Protein 7ZC2 (pdb70)

B-factor: mean 12.67, std 10.78, range [3.87, 82.95]

Structure (mmCIF, N/CA/C/O backbone):
data_7ZC2
#
_entry.id   7ZC2
#
_cell.length_a   1.00
_cell.length_b   1.00
_cell.length_c   1.00
_cell.angle_alpha   90.00
_cell.angle_beta   90.00
_cell.angle_gamma   90.00
#
_symmetry.space_group_name_H-M   'P 1'
#
loop_
_atom_site.group_PDB
_atom_site.id
_atom_site.type_symbol
_atom_site.label_atom_id
_atom_site.label_alt_id
_atom_site.label_comp_id
_atom_site.label_asym_id
_atom_site.label_entity_id
_atom_site.label_seq_id
_atom_site.pdbx_PDB_ins_code
_atom_site.Cartn_x
_atom_site.Cartn_y
_atom_site.Cartn_z
_atom_site.occupancy
_atom_site.B_iso_or_equiv
_atom_site.auth_seq_id
_atom_site.auth_comp_id
_atom_site.auth_asym_id
_atom_site.auth_atom_id
_atom_site.pdbx_PDB_model_num
ATOM 1 N N . MET A 1 1 ? 126.30200 163.82600 200.23200 1.000 82.94865 1 MET A N 1
ATOM 2 C CA . MET A 1 1 ? 127.23000 162.69300 200.50600 1.000 82.94865 1 MET A CA 1
ATOM 3 C C . MET A 1 1 ? 128.67800 163.14200 200.33400 1.000 82.94865 1 MET A C 1
ATOM 4 O O . MET A 1 1 ? 128.96200 164.06600 199.57100 1.000 82.94865 1 MET A O 1
ATOM 20 N N . LYS A 1 2 ? 129.58900 162.48600 201.04600 1.000 77.64940 2 LYS A N 1
ATOM 21 C CA . LYS A 1 2 ? 131.00500 162.78700 200.90200 1.000 77.64940 2 LYS A CA 1
ATOM 22 C C . LYS A 1 2 ? 131.52100 162.35700 199.53300 1.000 77.64940 2 LYS A C 1
ATOM 23 O O . LYS A 1 2 ? 131.02300 161.40800 198.92100 1.000 77.64940 2 LYS A O 1
ATOM 42 N N . THR A 1 3 ? 132.53400 163.07500 199.05700 1.000 65.77548 3 THR A N 1
ATOM 43 C CA . THR A 1 3 ? 133.13700 162.77300 197.77000 1.000 65.77548 3 THR A CA 1
ATOM 44 C C . THR A 1 3 ? 133.82700 161.40800 197.80600 1.000 65.77548 3 THR A C 1
ATOM 45 O O . THR A 1 3 ? 134.31700 160.97800 198.85300 1.000 65.77548 3 THR A O 1
ATOM 56 N N . PRO A 1 4 ? 133.87700 160.70600 196.67400 1.000 51.86742 4 PRO A N 1
ATOM 57 C CA . PRO A 1 4 ? 134.62600 159.44600 196.62900 1.000 51.86742 4 PRO A CA 1
ATOM 58 C C . PRO A 1 4 ? 136.10400 159.68000 196.89800 1.000 51.86742 4 PRO A C 1
ATOM 59 O O . PRO A 1 4 ? 136.65000 160.75000 196.61800 1.000 51.86742 4 PRO A O 1
ATOM 70 N N . SER A 1 5 ? 136.75500 158.65700 197.44400 1.000 38.13893 5 SER A N 1
ATOM 71 C CA . SER A 1 5 ? 138.17800 158.75100 197.72500 1.000 38.13893 5 SER A CA 1
ATOM 72 C C . SER A 1 5 ? 138.98600 158.76400 196.42800 1.000 38.13893 5 SER A C 1
ATOM 73 O O . SER A 1 5 ? 138.48900 158.45700 195.34000 1.000 38.13893 5 SER A O 1
ATOM 81 N N . GLN A 1 6 ? 140.25600 159.12400 196.56500 1.000 24.92577 6 GLN A N 1
ATOM 82 C CA . GLN A 1 6 ? 141.19200 159.01600 195.45700 1.000 24.92577 6 GLN A CA 1
ATOM 83 C C . GLN A 1 6 ? 141.29600 157.56500 194.98900 1.000 24.92577 6 GLN A C 1
ATOM 84 O O . GLN A 1 6 ? 141.20300 156.64100 195.80600 1.000 24.92577 6 GLN A O 1
ATOM 98 N N . PRO A 1 7 ? 141.47600 157.32500 193.68900 1.000 22.11875 7 PRO A N 1
ATOM 99 C CA . PRO A 1 7 ? 141.62800 155.94300 193.20600 1.000 22.11875 7 PRO A CA 1
ATOM 100 C C . PRO A 1 7 ? 142.92100 155.34100 193.73400 1.000 22.11875 7 PRO A C 1
ATOM 101 O O . PRO A 1 7 ? 144.01200 155.84800 193.47000 1.000 22.11875 7 PRO A O 1
ATOM 112 N N . ARG A 1 8 ? 142.78600 154.23700 194.47200 1.000 19.40584 8 ARG A N 1
ATOM 113 C CA . ARG A 1 8 ? 143.87300 153.72800 195.30400 1.000 19.40584 8 ARG A CA 1
ATOM 114 C C . ARG A 1 8 ? 145.19900 153.63500 194.55600 1.000 19.40584 8 ARG A C 1
ATOM 115 O O . ARG A 1 8 ? 146.26200 153.87100 195.14400 1.000 19.40584 8 ARG A O 1
ATOM 136 N N . ALA A 1 9 ? 145.15800 153.32200 193.25900 1.000 15.43566 9 ALA A N 1
ATOM 137 C CA . ALA A 1 9 ? 146.37500 153.27700 192.45500 1.000 15.43566 9 ALA A CA 1
ATOM 138 C C . ALA A 1 9 ? 147.21700 154.54200 192.57700 1.000 15.43566 9 ALA A C 1
ATOM 139 O O . ALA A 1 9 ? 148.44700 154.47700 192.45600 1.000 15.43566 9 ALA A O 1
ATOM 146 N N . ILE A 1 10 ? 146.58600 155.69400 192.82600 1.000 15.74648 10 ILE A N 1
ATOM 147 C CA . ILE A 1 10 ? 147.34300 156.93300 192.99900 1.000 15.74648 10 ILE A CA 1
ATOM 148 C C . ILE A 1 10 ? 148.50800 156.72300 193.96100 1.000 15.74648 10 ILE A C 1
ATOM 149 O O . ILE A 1 10 ? 149.64100 157.14100 193.68500 1.000 15.74648 10 ILE A O 1
ATOM 165 N N . TYR A 1 11 ? 148.27900 156.00100 195.06400 1.000 14.04814 11 TYR A N 1
ATOM 166 C CA . TYR A 1 11 ? 149.31400 155.92900 196.09000 1.000 14.04814 11 TYR A CA 1
ATOM 167 C C . TYR A 1 11 ? 150.51700 155.12500 195.63100 1.000 14.04814 11 TYR A C 1
ATOM 168 O O . TYR A 1 11 ? 151.62100 155.34500 196.14000 1.000 14.04814 11 TYR A O 1
ATOM 186 N N . TYR A 1 12 ? 150.34200 154.20700 194.68300 1.000 11.98981 12 TYR A N 1
ATOM 187 C CA . TYR A 1 12 ? 151.51300 153.55000 194.11900 1.000 11.98981 12 TYR A CA 1
ATOM 188 C C . TYR A 1 12 ? 152.25200 154.46300 193.15000 1.000 11.98981 12 TYR A C 1
ATOM 189 O O . TYR A 1 12 ? 153.48600 154.54100 193.19300 1.000 11.98981 12 TYR A O 1
ATOM 207 N N . ILE A 1 13 ? 151.52300 155.25800 192.36200 1.000 11.44401 13 ILE A N 1
ATOM 208 C CA . ILE A 1 13 ? 152.19400 156.20300 191.47300 1.000 11.44401 13 ILE A CA 1
ATOM 209 C C . ILE A 1 13 ? 153.00900 157.18600 192.29600 1.000 11.44401 13 ILE A C 1
ATOM 210 O O . ILE A 1 13 ? 154.21700 157.35700 192.08300 1.000 11.44401 13 ILE A O 1
ATOM 226 N N . VAL A 1 14 ? 152.39400 157.72200 193.34800 1.000 10.39857 14 VAL A N 1
ATOM 227 C CA . VAL A 1 14 ? 153.10700 158.62500 194.23900 1.000 10.39857 14 VAL A CA 1
ATOM 228 C C . VAL A 1 14 ? 154.37900 157.95600 194.73000 1.000 10.39857 14 VAL A C 1
ATOM 229 O O . VAL A 1 14 ? 155.47000 158.54000 194.68000 1.000 10.39857 14 VAL A O 1
ATOM 242 N N . ALA A 1 15 ? 154.27700 156.68700 195.12900 1.000 8.80846 15 ALA A N 1
ATOM 243 C CA . ALA A 1 15 ? 155.45000 156.02600 195.68100 1.000 8.80846 15 ALA A CA 1
ATOM 244 C C . ALA A 1 15 ? 156.58700 156.02200 194.67100 1.000 8.80846 15 ALA A C 1
ATOM 245 O O . ALA A 1 15 ? 157.69100 156.50000 194.96400 1.000 8.80846 15 ALA A O 1
ATOM 252 N N . ILE A 1 16 ? 156.30400 155.61700 193.43000 1.000 8.16254 16 ILE A N 1
ATOM 253 C CA . ILE A 1 16 ? 157.40800 155.56200 192.48200 1.000 8.16254 16 ILE A CA 1
ATOM 254 C C . ILE A 1 16 ? 157.88200 156.97000 192.17900 1.000 8.16254 16 ILE A C 1
ATOM 255 O O . ILE A 1 16 ? 159.09300 157.21600 192.07900 1.000 8.16254 16 ILE A O 1
ATOM 271 N N . GLN A 1 17 ? 156.96300 157.93800 192.18800 1.000 8.78431 17 GLN A N 1
ATOM 272 C CA . GLN A 1 17 ? 157.36500 159.31400 191.94800 1.000 8.78431 17 GLN A CA 1
ATOM 273 C C . GLN A 1 17 ? 158.37500 159.75900 192.98900 1.000 8.78431 17 GLN A C 1
ATOM 274 O O . GLN A 1 17 ? 159.35500 160.43800 192.66000 1.000 8.78431 17 GLN A O 1
ATOM 288 N N . ILE A 1 18 ? 158.16200 159.39200 194.25300 1.000 7.79254 18 ILE A N 1
ATOM 289 C CA . ILE A 1 18 ? 159.15300 159.74800 195.26000 1.000 7.79254 18 ILE A CA 1
ATOM 290 C C . ILE A 1 18 ? 160.49700 159.12700 194.90300 1.000 7.79254 18 ILE A C 1
ATOM 291 O O . ILE A 1 18 ? 161.49600 159.83200 194.70100 1.000 7.79254 18 ILE A O 1
ATOM 307 N N . TRP A 1 19 ? 160.50800 157.81200 194.67500 1.000 6.61716 19 TRP A N 1
ATOM 308 C CA . TRP A 1 19 ? 161.79100 157.12700 194.59400 1.000 6.61716 19 TRP A CA 1
ATOM 309 C C . TRP A 1 19 ? 162.54600 157.48400 193.32800 1.000 6.61716 19 TRP A C 1
ATOM 310 O O . TRP A 1 19 ? 163.76700 157.67300 193.37500 1.000 6.61716 19 TRP A O 1
ATOM 331 N N . GLU A 1 20 ? 161.83900 157.73000 192.22800 1.000 7.17224 20 GLU A N 1
ATOM 332 C CA . GLU A 1 20 ? 162.53300 158.20100 191.04200 1.000 7.17224 20 GLU A CA 1
ATOM 333 C C . GLU A 1 20 ? 163.15300 159.56100 191.30900 1.000 7.17224 20 GLU A C 1
ATOM 334 O O . GLU A 1 20 ? 164.36000 159.75600 191.11000 1.000 7.17224 20 GLU A O 1
ATOM 346 N N . TYR A 1 21 ? 162.37400 160.47600 191.88800 1.000 7.51976 21 TYR A N 1
ATOM 347 C CA . TYR A 1 21 ? 162.94600 161.76800 192.22300 1.000 7.51976 21 TYR A CA 1
ATOM 348 C C . TYR A 1 21 ? 164.06800 161.60600 193.23000 1.000 7.51976 21 TYR A C 1
ATOM 349 O O . TYR A 1 21 ? 165.01700 162.39700 193.23600 1.000 7.51976 21 TYR A O 1
ATOM 367 N N . PHE A 1 22 ? 163.98500 160.58500 194.08200 1.000 5.91067 22 PHE A N 1
ATOM 368 C CA . PHE A 1 22 ? 165.09300 160.31800 194.98400 1.000 5.91067 22 PHE A CA 1
ATOM 369 C C . PHE A 1 22 ? 166.35900 159.98500 194.20200 1.000 5.91067 22 PHE A C 1
ATOM 370 O O . PHE A 1 22 ? 167.41000 160.60100 194.40600 1.000 5.91067 22 PHE A O 1
ATOM 387 N N . SER A 1 23 ? 166.27500 159.00800 193.29600 1.000 6.10878 23 SER A N 1
ATOM 388 C CA . SER A 1 23 ? 167.45000 158.62100 192.51800 1.000 6.10878 23 SER A CA 1
ATOM 389 C C . SER A 1 23 ? 167.98600 159.76700 191.66600 1.000 6.10878 23 SER A C 1
ATOM 390 O O . SER A 1 23 ? 169.14800 160.17100 191.81100 1.000 6.10878 23 SER A O 1
ATOM 398 N N . PHE A 1 24 ? 167.10700 160.41100 190.89400 1.000 6.39176 24 PHE A N 1
ATOM 399 C CA . PHE A 1 24 ? 167.56300 161.41200 189.93400 1.000 6.39176 24 PHE A CA 1
ATOM 400 C C . PHE A 1 24 ? 168.27100 162.55400 190.63700 1.000 6.39176 24 PHE A C 1
ATOM 401 O O . PHE A 1 24 ? 169.32300 163.01900 190.18400 1.000 6.39176 24 PHE A O 1
ATOM 418 N N . TYR A 1 25 ? 167.71900 163.01300 191.74600 1.000 7.05962 25 TYR A N 1
ATOM 419 C CA . TYR A 1 25 ? 168.24600 164.18300 192.41600 1.000 7.05962 25 TYR A CA 1
ATOM 420 C C . TYR A 1 25 ? 169.38900 163.80800 193.34300 1.000 7.05962 25 TYR A C 1
ATOM 421 O O . TYR A 1 25 ? 170.15100 164.68900 193.75400 1.000 7.05962 25 TYR A O 1
ATOM 439 N N . GLY A 1 26 ? 169.52400 162.52200 193.67800 1.000 5.89508 26 GLY A N 1
ATOM 440 C CA . GLY A 1 26 ? 170.70600 162.09300 194.40800 1.000 5.89508 26 GLY A CA 1
ATOM 441 C C . GLY A 1 26 ? 171.93800 162.09000 193.52300 1.000 5.89508 26 GLY A C 1
ATOM 442 O O . GLY A 1 26 ? 172.94400 162.73600 193.83300 1.000 5.89508 26 GLY A O 1
ATOM 446 N N . MET A 1 27 ? 171.85900 161.39600 192.38500 1.000 5.78769 27 MET A N 1
ATOM 447 C CA . MET A 1 27 ? 172.98200 161.36800 191.45300 1.000 5.78769 27 MET A CA 1
ATOM 448 C C . MET A 1 27 ? 173.37800 162.77900 191.04100 1.000 5.78769 27 MET A C 1
ATOM 449 O O . MET A 1 27 ? 174.56900 163.11700 191.01600 1.000 5.78769 27 MET A O 1
ATOM 463 N N . ARG A 1 28 ? 172.38900 163.65500 190.85900 1.000 6.17642 28 ARG A N 1
ATOM 464 C CA . ARG A 1 28 ? 172.67800 165.01000 190.41400 1.000 6.17642 28 ARG A CA 1
ATOM 465 C C . ARG A 1 28 ? 173.46700 165.76400 191.46800 1.000 6.17642 28 ARG A C 1
ATOM 466 O O . ARG A 1 28 ? 174.27900 166.63200 191.13300 1.000 6.17642 28 ARG A O 1
ATOM 487 N N . ALA A 1 29 ? 173.24300 165.44800 192.74100 1.000 5.86614 29 ALA A N 1
ATOM 488 C CA . ALA A 1 29 ? 173.99700 166.10600 193.79600 1.000 5.86614 29 ALA A CA 1
ATOM 489 C C . ALA A 1 29 ? 175.44600 165.63700 193.80000 1.000 5.86614 29 ALA A C 1
ATOM 490 O O . ALA A 1 29 ? 176.35900 166.43000 194.05900 1.000 5.86614 29 ALA A O 1
ATOM 497 N N . LEU A 1 30 ? 175.67900 164.35200 193.51700 1.000 5.08250 30 LEU A N 1
ATOM 498 C CA . LEU A 1 30 ? 177.03800 163.82200 193.56000 1.000 5.08250 30 LEU A CA 1
ATOM 499 C C . LEU A 1 30 ? 177.83200 164.10200 192.28900 1.000 5.08250 30 LEU A C 1
ATOM 500 O O . LEU A 1 30 ? 179.06000 164.23900 192.35400 1.000 5.08250 30 LEU A O 1
ATOM 516 N N . LEU A 1 31 ? 177.16000 164.23000 191.14400 1.000 4.74326 31 LEU A N 1
ATOM 517 C CA . LEU A 1 31 ? 177.82700 164.02300 189.86200 1.000 4.74326 31 LEU A CA 1
ATOM 518 C C . LEU A 1 31 ? 179.05900 164.91000 189.71900 1.000 4.74326 31 LEU A C 1
ATOM 519 O O . LEU A 1 31 ? 180.18100 164.41500 189.55900 1.000 4.74326 31 LEU A O 1
ATOM 535 N N . ILE A 1 32 ? 178.87600 166.23000 189.79600 1.000 4.84670 32 ILE A N 1
ATOM 536 C CA . ILE A 1 32 ? 179.99200 167.12500 189.50700 1.000 4.84670 32 ILE A CA 1
ATOM 537 C C . ILE A 1 32 ? 181.09700 166.98300 190.54500 1.000 4.84670 32 ILE A C 1
ATOM 538 O O . ILE A 1 32 ? 182.26900 167.24500 190.24900 1.000 4.84670 32 ILE A O 1
ATOM 554 N N . LEU A 1 33 ? 180.76000 166.57300 191.77000 1.000 5.20000 33 LEU A N 1
ATOM 555 C CA . LEU A 1 33 ? 181.80000 166.31300 192.76100 1.000 5.20000 33 LEU A CA 1
ATOM 556 C C . LEU A 1 33 ? 182.55400 165.02800 192.44600 1.000 5.20000 33 LEU A C 1
ATOM 557 O O . LEU A 1 33 ? 183.76400 164.93500 192.67700 1.000 5.20000 33 LEU A O 1
ATOM 573 N N . TYR A 1 34 ? 181.84900 164.02300 191.92800 1.000 3.87261 34 TYR A N 1
ATOM 574 C CA . TYR A 1 34 ? 182.49900 162.78600 191.50900 1.000 3.87261 34 TYR A CA 1
ATOM 575 C C . TYR A 1 34 ? 183.40500 163.00100 190.30200 1.000 3.87261 34 TYR A C 1
ATOM 576 O O . TYR A 1 34 ? 184.52000 162.46800 190.25600 1.000 3.87261 34 TYR A O 1
ATOM 594 N N . LEU A 1 35 ? 182.94600 163.77600 189.31800 1.000 4.71098 35 LEU A N 1
ATOM 595 C CA . LEU A 1 35 ? 183.77300 164.08300 188.15400 1.000 4.71098 35 LEU A CA 1
ATOM 596 C C . LEU A 1 35 ? 185.10300 164.72500 188.53600 1.000 4.71098 35 LEU A C 1
ATOM 597 O O . LEU A 1 35 ? 186.14800 164.37800 187.97400 1.000 4.71098 35 LEU A O 1
ATOM 613 N N . THR A 1 36 ? 185.08800 165.66400 189.48200 1.000 4.68655 36 THR A N 1
ATOM 614 C CA . THR A 1 36 ? 186.31800 166.36200 189.84500 1.000 4.68655 36 THR A CA 1
ATOM 615 C C . THR A 1 36 ? 187.21600 165.53700 190.76500 1.000 4.68655 36 THR A C 1
ATOM 616 O O . THR A 1 36 ? 188.43000 165.46900 190.55100 1.000 4.68655 36 THR A O 1
ATOM 627 N N . HIS A 1 37 ? 186.64700 164.90700 191.79400 1.000 5.00000 37 HIS A N 1
ATOM 628 C CA . HIS A 1 37 ? 187.47600 164.24000 192.79400 1.000 5.00000 37 HIS A CA 1
ATOM 629 C C . HIS A 1 37 ? 187.91100 162.84600 192.35700 1.000 5.00000 37 HIS A C 1
ATOM 630 O O . HIS A 1 37 ? 189.08500 162.48800 192.49500 1.000 5.00000 37 HIS A O 1
ATOM 644 N N . GLN A 1 38 ? 186.98900 162.04100 191.82700 1.000 4.17992 38 GLN A N 1
ATOM 645 C CA . GLN A 1 38 ? 187.35500 160.68000 191.44600 1.000 4.17992 38 GLN A CA 1
ATOM 646 C C . GLN A 1 38 ? 188.06300 160.65000 190.09600 1.000 4.17992 38 GLN A C 1
ATOM 647 O O . GLN A 1 38 ? 189.08600 159.97600 189.94200 1.000 4.17992 38 GLN A O 1
ATOM 661 N N . LEU A 1 39 ? 187.53400 161.36900 189.10700 1.000 4.89279 39 LEU A N 1
ATOM 662 C CA . LEU A 1 39 ? 187.99200 161.23400 187.73100 1.000 4.89279 39 LEU A CA 1
ATOM 663 C C . LEU A 1 39 ? 189.04300 162.26500 187.34100 1.000 4.89279 39 LEU A C 1
ATOM 664 O O . LEU A 1 39 ? 189.67800 162.11000 186.29400 1.000 4.89279 39 LEU A O 1
ATOM 680 N N . GLY A 1 40 ? 189.24400 163.30100 188.14800 1.000 5.15856 40 GLY A N 1
ATOM 681 C CA . GLY A 1 40 ? 190.22600 164.32500 187.82300 1.000 5.15856 40 GLY A CA 1
ATOM 682 C C . GLY A 1 40 ? 189.91800 165.10100 186.56100 1.000 5.15856 40 GLY A C 1
ATOM 683 O O . GLY A 1 40 ? 190.83400 165.42500 185.79600 1.000 5.15856 40 GLY A O 1
ATOM 687 N N . PHE A 1 41 ? 188.64600 165.40700 186.32300 1.000 4.59847 41 PHE A N 1
ATOM 688 C CA . PHE A 1 41 ? 188.28100 166.28200 185.21800 1.000 4.59847 41 PHE A CA 1
ATOM 689 C C . PHE A 1 41 ? 188.61900 167.73100 185.54600 1.000 4.59847 41 PHE A C 1
ATOM 690 O O . PHE A 1 41 ? 188.45100 168.18600 186.68100 1.000 4.59847 41 PHE A O 1
ATOM 707 N N . ASP A 1 42 ? 189.10100 168.45700 184.54200 1.000 7.07131 42 ASP A N 1
ATOM 708 C CA . ASP A 1 42 ? 189.17200 169.90800 184.63900 1.000 7.07131 42 ASP A CA 1
ATOM 709 C C . ASP A 1 42 ? 187.77000 170.50000 184.72900 1.000 7.07131 42 ASP A C 1
ATOM 710 O O . ASP A 1 42 ? 186.79900 169.93900 184.21500 1.000 7.07131 42 ASP A O 1
ATOM 719 N N . ASP A 1 43 ? 187.66900 171.64900 185.40200 1.000 7.76834 43 ASP A N 1
ATOM 720 C CA . ASP A 1 43 ? 186.36000 172.23900 185.66300 1.000 7.76834 43 ASP A CA 1
ATOM 721 C C . ASP A 1 43 ? 185.59200 172.51100 184.37500 1.000 7.76834 43 ASP A C 1
ATOM 722 O O . ASP A 1 43 ? 184.36800 172.34400 184.33100 1.000 7.76834 43 ASP A O 1
ATOM 731 N N . ASN A 1 44 ? 186.29000 172.90800 183.31100 1.000 7.10808 44 ASN A N 1
ATOM 732 C CA . ASN A 1 44 ? 185.63000 173.10100 182.02300 1.000 7.10808 44 ASN A CA 1
ATOM 733 C C . ASN A 1 44 ? 184.97800 171.81100 181.53300 1.000 7.10808 44 ASN A C 1
ATOM 734 O O . ASN A 1 44 ? 183.80000 171.79700 181.15600 1.000 7.10808 44 ASN A O 1
ATOM 745 N N . HIS A 1 45 ? 185.72100 170.70400 181.57900 1.000 6.00744 45 HIS A N 1
ATOM 746 C CA . HIS A 1 45 ? 185.20600 169.43100 181.08400 1.000 6.00744 45 HIS A CA 1
ATOM 747 C C . HIS A 1 45 ? 184.07800 168.90300 181.96100 1.000 6.00744 45 HIS A C 1
ATOM 748 O O . HIS A 1 45 ? 183.05400 168.42500 181.45100 1.000 6.00744 45 HIS A O 1
ATOM 762 N N . ALA A 1 46 ? 184.24500 168.98200 183.28200 1.000 5.28673 46 ALA A N 1
ATOM 763 C CA . ALA A 1 46 ? 183.19900 168.52700 184.18900 1.000 5.28673 46 ALA A CA 1
ATOM 764 C C . ALA A 1 46 ? 181.92200 169.33900 184.01800 1.000 5.28673 46 ALA A C 1
ATOM 765 O O . ALA A 1 46 ? 180.82200 168.77600 183.97000 1.000 5.28673 46 ALA A O 1
ATOM 772 N N . ILE A 1 47 ? 182.04800 170.66300 183.90300 1.000 5.98345 47 ILE A N 1
ATOM 773 C CA . ILE A 1 47 ? 180.87200 171.50700 183.72300 1.000 5.98345 47 ILE A CA 1
ATOM 774 C C . ILE A 1 47 ? 180.19800 171.21400 182.38900 1.000 5.98345 47 ILE A C 1
ATOM 775 O O . ILE A 1 47 ? 178.96400 171.15200 182.30400 1.000 5.98345 47 ILE A O 1
ATOM 791 N N . SER A 1 48 ? 180.98800 170.98400 181.33800 1.000 5.70260 48 SER A N 1
ATOM 792 C CA . SER A 1 48 ? 180.40300 170.66400 180.04000 1.000 5.70260 48 SER A CA 1
ATOM 793 C C . SER A 1 48 ? 179.61000 169.36500 180.10000 1.000 5.70260 48 SER A C 1
ATOM 794 O O . SER A 1 48 ? 178.46100 169.30300 179.64600 1.000 5.70260 48 SER A O 1
ATOM 802 N N . LEU A 1 49 ? 180.21300 168.31000 180.65200 1.000 4.65772 49 LEU A N 1
ATOM 803 C CA . LEU A 1 49 ? 179.52500 167.02400 180.72700 1.000 4.65772 49 LEU A CA 1
ATOM 804 C C . LEU A 1 49 ? 178.26700 167.12100 181.58400 1.000 4.65772 49 LEU A C 1
ATOM 805 O O . LEU A 1 49 ? 177.20200 166.60000 181.21700 1.000 4.65772 49 LEU A O 1
ATOM 821 N N . PHE A 1 50 ? 178.37800 167.77400 182.74400 1.000 5.07932 50 PHE A N 1
ATOM 822 C CA . PHE A 1 50 ? 177.22800 167.95200 183.62200 1.000 5.07932 50 PHE A CA 1
ATOM 823 C C . PHE A 1 50 ? 176.08100 168.65000 182.89900 1.000 5.07932 50 PHE A C 1
ATOM 824 O O . PHE A 1 50 ? 174.93200 168.19300 182.94900 1.000 5.07932 50 PHE A O 1
ATOM 841 N N . SER A 1 51 ? 176.37200 169.76200 182.21500 1.000 5.41423 51 SER A N 1
ATOM 842 C CA . SER A 1 51 ? 175.30900 170.50100 181.54000 1.000 5.41423 51 SER A CA 1
ATOM 843 C C . SER A 1 51 ? 174.73800 169.73100 180.35400 1.000 5.41423 51 SER A C 1
ATOM 844 O O . SER A 1 51 ? 173.53400 169.81900 180.08400 1.000 5.41423 51 SER A O 1
ATOM 852 N N . ALA A 1 52 ? 175.56200 168.93900 179.66800 1.000 4.80270 52 ALA A N 1
ATOM 853 C CA . ALA A 1 52 ? 175.04900 168.10600 178.58500 1.000 4.80270 52 ALA A CA 1
ATOM 854 C C . ALA A 1 52 ? 174.04400 167.08700 179.10900 1.000 4.80270 52 ALA A C 1
ATOM 855 O O . ALA A 1 52 ? 172.95400 166.91900 178.54400 1.000 4.80270 52 ALA A O 1
ATOM 862 N N . TYR A 1 53 ? 174.41600 166.36700 180.16700 1.000 5.29479 53 TYR A N 1
ATOM 863 C CA . TYR A 1 53 ? 173.48700 165.43700 180.80500 1.000 5.29479 53 TYR A CA 1
ATOM 864 C C . TYR A 1 53 ? 172.20400 166.14200 181.24900 1.000 5.29479 53 TYR A C 1
ATOM 865 O O . TYR A 1 53 ? 171.08700 165.65700 180.99700 1.000 5.29479 53 TYR A O 1
ATOM 883 N N . ALA A 1 54 ? 172.34600 167.29400 181.91300 1.000 5.54864 54 ALA A N 1
ATOM 884 C CA . ALA A 1 54 ? 171.18500 168.03400 182.39700 1.000 5.54864 54 ALA A CA 1
ATOM 885 C C . ALA A 1 54 ? 170.28800 168.53900 181.27200 1.000 5.54864 54 ALA A C 1
ATOM 886 O O . ALA A 1 54 ? 169.09800 168.77100 181.50700 1.000 5.54864 54 ALA A O 1
ATOM 893 N N . SER A 1 55 ? 170.82400 168.72200 180.06500 1.000 5.71627 55 SER A N 1
ATOM 894 C CA . SER A 1 55 ? 169.97400 169.09200 178.93600 1.000 5.71627 55 SER A CA 1
ATOM 895 C C . SER A 1 55 ? 169.29000 167.86700 178.33500 1.000 5.71627 55 SER A C 1
ATOM 896 O O . SER A 1 55 ? 168.08800 167.89600 178.02900 1.000 5.71627 55 SER A O 1
ATOM 904 N N . LEU A 1 56 ? 170.04200 166.78500 178.14600 1.000 5.58576 56 LEU A N 1
ATOM 905 C CA . LEU A 1 56 ? 169.47800 165.62400 177.47000 1.000 5.58576 56 LEU A CA 1
ATOM 906 C C . LEU A 1 56 ? 168.34900 165.00900 178.28600 1.000 5.58576 56 LEU A C 1
ATOM 907 O O . LEU A 1 56 ? 167.40000 164.44500 177.71500 1.000 5.58576 56 LEU A O 1
ATOM 923 N N . VAL A 1 57 ? 168.43700 165.08600 179.61900 1.000 5.80079 57 VAL A N 1
ATOM 924 C CA . VAL A 1 57 ? 167.32800 164.60400 180.43900 1.000 5.80079 57 VAL A CA 1
ATOM 925 C C . VAL A 1 57 ? 166.07700 165.47100 180.31600 1.000 5.80079 57 VAL A C 1
ATOM 926 O O . VAL A 1 57 ? 164.98600 165.01700 180.68100 1.000 5.80079 57 VAL A O 1
ATOM 939 N N . TYR A 1 58 ? 166.18800 166.69900 179.80700 1.000 6.58270 58 TYR A N 1
ATOM 940 C CA . TYR A 1 58 ? 165.01200 167.47600 179.42800 1.000 6.58270 58 TYR A CA 1
ATOM 941 C C . TYR A 1 58 ? 164.60300 167.28200 177.97600 1.000 6.58270 58 TYR A C 1
ATOM 942 O O . TYR A 1 58 ? 163.49300 167.67500 177.60500 1.000 6.58270 58 TYR A O 1
ATOM 960 N N . VAL A 1 59 ? 165.46100 166.69000 177.15500 1.000 6.36537 59 VAL A N 1
ATOM 961 C CA . VAL A 1 59 ? 165.10900 166.47500 175.74900 1.000 6.36537 59 VAL A CA 1
ATOM 962 C C . VAL A 1 59 ? 164.37000 165.15300 175.55300 1.000 6.36537 59 VAL A C 1
ATOM 963 O O . VAL A 1 59 ? 163.31400 165.11100 174.91800 1.000 6.36537 59 VAL A O 1
ATOM 976 N N . THR A 1 60 ? 164.90200 164.05800 176.08700 1.000 6.40105 60 THR A N 1
ATOM 977 C CA . THR A 1 60 ? 164.36300 162.72000 175.80900 1.000 6.40105 60 THR A CA 1
ATOM 978 C C . THR A 1 60 ? 162.92000 162.43900 176.25300 1.000 6.40105 60 THR A C 1
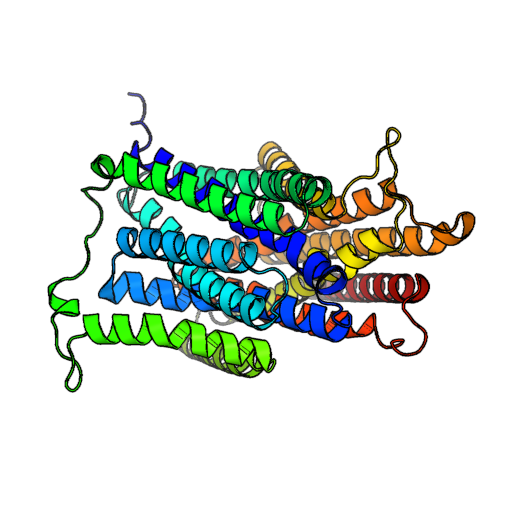ATOM 979 O O . THR A 1 60 ? 162.27600 161.53600 175.69000 1.000 6.40105 60 THR A O 1
ATOM 990 N N . PRO A 1 61 ? 162.36700 163.15600 177.23900 1.000 6.72905 61 PRO A N 1
ATOM 991 C CA . PRO A 1 61 ? 160.96000 162.90500 177.60200 1.000 6.72905 61 PRO A CA 1
ATOM 992 C C . PRO A 1 61 ? 159.95400 163.10200 176.47900 1.000 6.72905 61 PRO A C 1
ATOM 993 O O . PRO A 1 61 ? 158.92700 162.41600 176.47400 1.000 6.72905 61 PRO A O 1
ATOM 1004 N N . ILE A 1 62 ? 160.22600 163.96400 175.49900 1.000 7.25094 62 ILE A N 1
ATOM 1005 C CA . ILE A 1 62 ? 159.32300 164.08100 174.35400 1.000 7.25094 62 ILE A CA 1
ATOM 1006 C C . ILE A 1 62 ? 159.29300 162.77300 173.57600 1.000 7.25094 62 ILE A C 1
ATOM 1007 O O . ILE A 1 62 ? 158.22500 162.27600 173.18800 1.000 7.25094 62 ILE A O 1
ATOM 1023 N N . LEU A 1 63 ? 160.47000 162.19700 173.33400 1.000 7.67576 63 LEU A N 1
ATOM 1024 C CA . LEU A 1 63 ? 160.53800 160.96400 172.56400 1.000 7.67576 63 LEU A CA 1
ATOM 1025 C C . LEU A 1 63 ? 159.88100 159.82200 173.32300 1.000 7.67576 63 LEU A C 1
ATOM 1026 O O . LEU A 1 63 ? 159.16200 159.00800 172.73000 1.000 7.67576 63 LEU A O 1
ATOM 1042 N N . GLY A 1 64 ? 160.11200 159.74000 174.63500 1.000 7.41162 64 GLY A N 1
ATOM 1043 C CA . GLY A 1 64 ? 159.45700 158.69500 175.40300 1.000 7.41162 64 GLY A CA 1
ATOM 1044 C C . GLY A 1 64 ? 157.95400 158.87400 175.51100 1.000 7.41162 64 GLY A C 1
ATOM 1045 O O . GLY A 1 64 ? 157.20900 157.88800 175.53400 1.000 7.41162 64 GLY A O 1
ATOM 1049 N N . GLY A 1 65 ? 157.47900 160.12200 175.49600 1.000 7.78559 65 GLY A N 1
ATOM 1050 C CA . GLY A 1 65 ? 156.04900 160.35800 175.40700 1.000 7.78559 65 GLY A CA 1
ATOM 1051 C C . GLY A 1 65 ? 155.44900 159.89600 174.09400 1.000 7.78559 65 GLY A C 1
ATOM 1052 O O . GLY A 1 65 ? 154.39000 159.26300 174.07500 1.000 7.78559 65 GLY A O 1
ATOM 1056 N N . TRP A 1 66 ? 156.11500 160.20200 172.98000 1.000 8.88792 66 TRP A N 1
ATOM 1057 C CA . TRP A 1 66 ? 155.63300 159.71000 171.69200 1.000 8.88792 66 TRP A CA 1
ATOM 1058 C C . TRP A 1 66 ? 155.67200 158.18800 171.61700 1.000 8.88792 66 TRP A C 1
ATOM 1059 O O . TRP A 1 66 ? 154.77300 157.56900 171.03700 1.000 8.88792 66 TRP A O 1
ATOM 1080 N N . LEU A 1 67 ? 156.69000 157.56300 172.20900 1.000 8.81332 67 LEU A N 1
ATOM 1081 C CA . LEU A 1 67 ? 156.73300 156.10300 172.21000 1.000 8.81332 67 LEU A CA 1
ATOM 1082 C C . LEU A 1 67 ? 155.60400 155.50500 173.04000 1.000 8.81332 67 LEU A C 1
ATOM 1083 O O . LEU A 1 67 ? 154.98800 154.51400 172.62900 1.000 8.81332 67 LEU A O 1
ATOM 1099 N N . ALA A 1 68 ? 155.31000 156.08500 174.20500 1.000 9.16499 68 ALA A N 1
ATOM 1100 C CA . ALA A 1 68 ? 154.21900 155.55200 175.01300 1.000 9.16499 68 ALA A CA 1
ATOM 1101 C C . ALA A 1 68 ? 152.87000 155.78400 174.34300 1.000 9.16499 68 ALA A C 1
ATOM 1102 O O . ALA A 1 68 ? 151.98100 154.92900 174.41200 1.000 9.16499 68 ALA A O 1
ATOM 1109 N N . ASP A 1 69 ? 152.70000 156.93300 173.69000 1.000 11.02916 69 ASP A N 1
ATOM 1110 C CA . ASP A 1 69 ? 151.48000 157.19100 172.93400 1.000 11.02916 69 ASP A CA 1
ATOM 1111 C C . ASP A 1 69 ? 151.29400 156.17200 171.81500 1.000 11.02916 69 ASP A C 1
ATOM 1112 O O . ASP A 1 69 ? 150.25500 155.51000 171.72100 1.000 11.02916 69 ASP A O 1
ATOM 1121 N N . ARG A 1 70 ? 152.29800 156.04200 170.94600 1.000 10.58920 70 ARG A N 1
ATOM 1122 C CA . ARG A 1 70 ? 152.13300 155.26900 169.72200 1.000 10.58920 70 ARG A CA 1
ATOM 1123 C C . ARG A 1 70 ? 152.23600 153.76100 169.92500 1.000 10.58920 70 ARG A C 1
ATOM 1124 O O . ARG A 1 70 ? 151.58800 153.00900 169.18900 1.000 10.58920 70 ARG A O 1
ATOM 1145 N N . LEU A 1 71 ? 153.01500 153.29100 170.90100 1.000 11.30826 71 LEU A N 1
ATOM 1146 C CA . LEU A 1 71 ? 153.24600 151.85100 171.00300 1.000 11.30826 71 LEU A CA 1
ATOM 1147 C C . LEU A 1 71 ? 153.00400 151.30300 172.40400 1.000 11.30826 71 LEU A C 1
ATOM 1148 O O . LEU A 1 71 ? 152.15200 150.43300 172.60500 1.000 11.30826 71 LEU A O 1
ATOM 1164 N N . LEU A 1 72 ? 153.76000 151.82000 173.37700 1.000 10.21714 72 LEU A N 1
ATOM 1165 C CA . LEU A 1 72 ? 154.00400 151.09100 174.62000 1.000 10.21714 72 LEU A CA 1
ATOM 1166 C C . LEU A 1 72 ? 152.85600 151.20000 175.61600 1.000 10.21714 72 LEU A C 1
ATOM 1167 O O . LEU A 1 72 ? 152.68400 150.30100 176.44400 1.000 10.21714 72 LEU A O 1
ATOM 1183 N N . GLY A 1 73 ? 152.06900 152.26900 175.56000 1.000 10.79907 73 GLY A N 1
ATOM 1184 C CA . GLY A 1 73 ? 151.24300 152.63700 176.69300 1.000 10.79907 73 GLY A CA 1
ATOM 1185 C C . GLY A 1 73 ? 152.05800 153.22500 177.82800 1.000 10.79907 73 GLY A C 1
ATOM 1186 O O . GLY A 1 73 ? 153.28000 153.06000 177.87500 1.000 10.79907 73 GLY A O 1
ATOM 1190 N N . ASN A 1 74 ? 151.38900 153.92100 178.74900 1.000 10.47512 74 ASN A N 1
ATOM 1191 C CA . ASN A 1 74 ? 152.10600 154.65900 179.78400 1.000 10.47512 74 ASN A CA 1
ATOM 1192 C C . ASN A 1 74 ? 152.69200 153.73400 180.84800 1.000 10.47512 74 ASN A C 1
ATOM 1193 O O . ASN A 1 74 ? 153.81800 153.95100 181.30900 1.000 10.47512 74 ASN A O 1
ATOM 1204 N N . ARG A 1 75 ? 151.94900 152.70200 181.25300 1.000 10.56469 75 ARG A N 1
ATOM 1205 C CA . ARG A 1 75 ? 152.42200 151.81900 182.31800 1.000 10.56469 75 ARG A CA 1
ATOM 1206 C C . ARG A 1 75 ? 153.68800 151.07700 181.90600 1.000 10.56469 75 ARG A C 1
ATOM 1207 O O . ARG A 1 75 ? 154.66700 151.01200 182.66500 1.000 10.56469 75 ARG A O 1
ATOM 1228 N N . THR A 1 76 ? 153.68700 150.51800 180.69600 1.000 9.52355 76 THR A N 1
ATOM 1229 C CA . THR A 1 76 ? 154.85800 149.80300 180.20800 1.000 9.52355 76 THR A CA 1
ATOM 1230 C C . THR A 1 76 ? 156.06400 150.72600 180.13400 1.000 9.52355 76 THR A C 1
ATOM 1231 O O . THR A 1 76 ? 157.17600 150.33800 180.50700 1.000 9.52355 76 THR A O 1
ATOM 1242 N N . ALA A 1 77 ? 155.86900 151.94100 179.62000 1.000 8.25379 77 ALA A N 1
ATOM 1243 C CA . ALA A 1 77 ? 156.98300 152.87300 179.49300 1.000 8.25379 77 ALA A CA 1
ATOM 1244 C C . ALA A 1 77 ? 157.51500 153.30100 180.85500 1.000 8.25379 77 ALA A C 1
ATOM 1245 O O . ALA A 1 77 ? 158.72800 153.44500 181.03000 1.000 8.25379 77 ALA A O 1
ATOM 1252 N N . VAL A 1 78 ? 156.63200 153.48900 181.83800 1.000 8.09132 78 VAL A N 1
ATOM 1253 C CA . VAL A 1 78 ? 157.08200 153.79100 183.19600 1.000 8.09132 78 VAL A CA 1
ATOM 1254 C C . VAL A 1 78 ? 157.93900 152.65500 183.74400 1.000 8.09132 78 VAL A C 1
ATOM 1255 O O . VAL A 1 78 ? 159.01700 152.87900 184.31400 1.000 8.09132 78 VAL A O 1
ATOM 1268 N N . ILE A 1 79 ? 157.48200 151.41500 183.56200 1.000 6.93482 79 ILE A N 1
ATOM 1269 C CA . ILE A 1 79 ? 158.25200 150.27000 184.04500 1.000 6.93482 79 ILE A CA 1
ATOM 1270 C C . ILE A 1 79 ? 159.61500 150.21300 183.36100 1.000 6.93482 79 ILE A C 1
ATOM 1271 O O . ILE A 1 79 ? 160.65300 150.07400 184.02000 1.000 6.93482 79 ILE A O 1
ATOM 1287 N N . ALA A 1 80 ? 159.62800 150.29800 182.03000 1.000 6.61116 80 ALA A N 1
ATOM 1288 C CA . ALA A 1 80 ? 160.88700 150.23100 181.29200 1.000 6.61116 80 ALA A CA 1
ATOM 1289 C C . ALA A 1 80 ? 161.83800 151.35000 181.69800 1.000 6.61116 80 ALA A C 1
ATOM 1290 O O . ALA A 1 80 ? 163.04800 151.12800 181.83400 1.000 6.61116 80 ALA A O 1
ATOM 1297 N N . GLY A 1 81 ? 161.31600 152.56200 181.88600 1.000 6.25332 81 GLY A N 1
ATOM 1298 C CA . GLY A 1 81 ? 162.15800 153.65800 182.32900 1.000 6.25332 81 GLY A CA 1
ATOM 1299 C C . GLY A 1 81 ? 162.76900 153.40700 183.69200 1.000 6.25332 81 GLY A C 1
ATOM 1300 O O . GLY A 1 81 ? 163.95300 153.67500 183.91100 1.000 6.25332 81 GLY A O 1
ATOM 1304 N N . ALA A 1 82 ? 161.97700 152.87600 184.62400 1.000 6.43542 82 ALA A N 1
ATOM 1305 C CA . ALA A 1 82 ? 162.52400 152.57500 185.94200 1.000 6.43542 82 ALA A CA 1
ATOM 1306 C C . ALA A 1 82 ? 163.59500 151.49300 185.86200 1.000 6.43542 82 ALA A C 1
ATOM 1307 O O . ALA A 1 82 ? 164.64200 151.59500 186.51400 1.000 6.43542 82 ALA A O 1
ATOM 1314 N N . LEU A 1 83 ? 163.37100 150.46900 185.03500 1.000 6.37560 83 LEU A N 1
ATOM 1315 C CA . LEU A 1 83 ? 164.39200 149.44100 184.84700 1.000 6.37560 83 LEU A CA 1
ATOM 1316 C C . LEU A 1 83 ? 165.68300 150.03000 184.29000 1.000 6.37560 83 LEU A C 1
ATOM 1317 O O . LEU A 1 83 ? 166.77900 149.70400 184.75900 1.000 6.37560 83 LEU A O 1
ATOM 1333 N N . LEU A 1 84 ? 165.57300 150.88700 183.27300 1.000 5.99537 84 LEU A N 1
ATOM 1334 C CA . LEU A 1 84 ? 166.76900 151.47500 182.67400 1.000 5.99537 84 LEU A CA 1
ATOM 1335 C C . LEU A 1 84 ? 167.52500 152.37000 183.65200 1.000 5.99537 84 LEU A C 1
ATOM 1336 O O . LEU A 1 84 ? 168.75700 152.31300 183.72300 1.000 5.99537 84 LEU A O 1
ATOM 1352 N N . MET A 1 85 ? 166.81600 153.21900 184.40000 1.000 6.11188 85 MET A N 1
ATOM 1353 C CA . MET A 1 85 ? 167.49600 154.04700 185.39500 1.000 6.11188 85 MET A CA 1
ATOM 1354 C C . MET A 1 85 ? 168.16700 153.19900 186.47300 1.000 6.11188 85 MET A C 1
ATOM 1355 O O . MET A 1 85 ? 169.29200 153.50000 186.89800 1.000 6.11188 85 MET A O 1
ATOM 1369 N N . THR A 1 86 ? 167.50900 152.12300 186.91200 1.000 6.21515 86 THR A N 1
ATOM 1370 C CA . THR A 1 86 ? 168.14900 151.21800 187.86200 1.000 6.21515 86 THR A CA 1
ATOM 1371 C C . THR A 1 86 ? 169.42200 150.63200 187.26800 1.000 6.21515 86 THR A C 1
ATOM 1372 O O . THR A 1 86 ? 170.47600 150.61100 187.91700 1.000 6.21515 86 THR A O 1
ATOM 1383 N N . LEU A 1 87 ? 169.33400 150.12800 186.03600 1.000 5.70175 87 LEU A N 1
ATOM 1384 C CA . LEU A 1 87 ? 170.50000 149.54500 185.38500 1.000 5.70175 87 LEU A CA 1
ATOM 1385 C C . LEU A 1 87 ? 171.64400 150.54700 185.31500 1.000 5.70175 87 LEU A C 1
ATOM 1386 O O . LEU A 1 87 ? 172.80000 150.19800 185.57100 1.000 5.70175 87 LEU A O 1
ATOM 1402 N N . GLY A 1 88 ? 171.34300 151.79000 184.94000 1.000 5.51325 88 GLY A N 1
ATOM 1403 C CA . GLY A 1 88 ? 172.39500 152.78500 184.80500 1.000 5.51325 88 GLY A CA 1
ATOM 1404 C C . GLY A 1 88 ? 173.03900 153.16800 186.12500 1.000 5.51325 88 GLY A C 1
ATOM 1405 O O . GLY A 1 88 ? 174.26100 153.33700 186.20000 1.000 5.51325 88 GLY A O 1
ATOM 1409 N N . HIS A 1 89 ? 172.24400 153.26500 187.19400 1.000 5.70564 89 HIS A N 1
ATOM 1410 C CA . HIS A 1 89 ? 172.84400 153.51500 188.50400 1.000 5.70564 89 HIS A CA 1
ATOM 1411 C C . HIS A 1 89 ? 173.69000 152.33500 188.96700 1.000 5.70564 89 HIS A C 1
ATOM 1412 O O . HIS A 1 89 ? 174.74400 152.52700 189.58500 1.000 5.70564 89 HIS A O 1
ATOM 1426 N N . VAL A 1 90 ? 173.27400 151.10900 188.64700 1.000 6.10059 90 VAL A N 1
ATOM 1427 C CA . VAL A 1 90 ? 174.09200 149.95000 188.99500 1.000 6.10059 90 VAL A CA 1
ATOM 1428 C C . VAL A 1 90 ? 175.40000 149.95200 188.21300 1.000 6.10059 90 VAL A C 1
ATOM 1429 O O . VAL A 1 90 ? 176.46800 149.67200 188.76800 1.000 6.10059 90 VAL A O 1
ATOM 1442 N N . VAL A 1 91 ? 175.34000 150.24900 186.91600 1.000 5.76541 91 VAL A N 1
ATOM 1443 C CA . VAL A 1 91 ? 176.55900 150.36700 186.11800 1.000 5.76541 91 VAL A CA 1
ATOM 1444 C C . VAL A 1 91 ? 177.49900 151.40300 186.72300 1.000 5.76541 91 VAL A C 1
ATOM 1445 O O . VAL A 1 91 ? 178.70000 151.15900 186.88500 1.000 5.76541 91 VAL A O 1
ATOM 1458 N N . LEU A 1 92 ? 176.96600 152.57500 187.07200 1.000 5.69863 92 LEU A N 1
ATOM 1459 C CA . LEU A 1 92 ? 177.81100 153.62600 187.63200 1.000 5.69863 92 LEU A CA 1
ATOM 1460 C C . LEU A 1 92 ? 178.40900 153.22100 188.97600 1.000 5.69863 92 LEU A C 1
ATOM 1461 O O . LEU A 1 92 ? 179.55800 153.56300 189.28000 1.000 5.69863 92 LEU A O 1
ATOM 1477 N N . GLY A 1 93 ? 177.65100 152.48900 189.79500 1.000 6.66602 93 GLY A N 1
ATOM 1478 C CA . GLY A 1 93 ? 178.16800 152.06400 191.08800 1.000 6.66602 93 GLY A CA 1
ATOM 1479 C C . GLY A 1 93 ? 179.20300 150.95500 191.00700 1.000 6.66602 93 GLY A C 1
ATOM 1480 O O . GLY A 1 93 ? 180.16500 150.93600 191.77900 1.000 6.66602 93 GLY A O 1
ATOM 1484 N N . ILE A 1 94 ? 179.02000 150.01600 190.07800 1.000 7.63928 94 ILE A N 1
ATOM 1485 C CA . ILE A 1 94 ? 179.87300 148.83100 190.01800 1.000 7.63928 94 ILE A CA 1
ATOM 1486 C C . ILE A 1 94 ? 181.30700 149.16800 189.62500 1.000 7.63928 94 ILE A C 1
ATOM 1487 O O . ILE A 1 94 ? 182.24600 148.50900 190.08600 1.000 7.63928 94 ILE A O 1
ATOM 1503 N N . ASP A 1 95 ? 181.51400 150.18000 188.78400 1.000 7.78544 95 ASP A N 1
ATOM 1504 C CA . ASP A 1 95 ? 182.86500 150.57300 188.37500 1.000 7.78544 95 ASP A CA 1
ATOM 1505 C C . ASP A 1 95 ? 182.97100 152.09400 188.42800 1.000 7.78544 95 ASP A C 1
ATOM 1506 O O . ASP A 1 95 ? 182.45600 152.79300 187.55000 1.000 7.78544 95 ASP A O 1
ATOM 1515 N N . THR A 1 96 ? 183.63800 152.59500 189.46500 1.000 6.48214 96 THR A N 1
ATOM 1516 C CA . THR A 1 96 ? 183.86300 154.02000 189.66000 1.000 6.48214 96 THR A CA 1
ATOM 1517 C C . THR A 1 96 ? 185.17600 154.51300 189.05700 1.000 6.48214 96 THR A C 1
ATOM 1518 O O . THR A 1 96 ? 185.55100 155.66500 189.29300 1.000 6.48214 96 THR A O 1
ATOM 1529 N N . ASN A 1 97 ? 185.88200 153.67900 188.29400 1.000 8.07293 97 ASN A N 1
ATOM 1530 C CA . ASN A 1 97 ? 187.23300 154.00200 187.85300 1.000 8.07293 97 ASN A CA 1
ATOM 1531 C C . ASN A 1 97 ? 187.38800 154.08500 186.34200 1.000 8.07293 97 ASN A C 1
ATOM 1532 O O . ASN A 1 97 ? 188.23400 154.84700 185.87100 1.000 8.07293 97 ASN A O 1
ATOM 1543 N N . SER A 1 98 ? 186.61000 153.32800 185.57300 1.000 7.67873 98 SER A N 1
ATOM 1544 C CA . SER A 1 98 ? 186.44900 153.61700 184.15400 1.000 7.67873 98 SER A CA 1
ATOM 1545 C C . SER A 1 98 ? 185.65400 154.90200 183.94500 1.000 7.67873 98 SER A C 1
ATOM 1546 O O . SER A 1 98 ? 184.68700 155.17800 184.66000 1.000 7.67873 98 SER A O 1
ATOM 1554 N N . THR A 1 99 ? 186.07100 155.69300 182.95300 1.000 5.61193 99 THR A N 1
ATOM 1555 C CA . THR A 1 99 ? 185.27600 156.83700 182.51500 1.000 5.61193 99 THR A CA 1
ATOM 1556 C C . THR A 1 99 ? 184.21200 156.42400 181.49900 1.000 5.61193 99 THR A C 1
ATOM 1557 O O . THR A 1 99 ? 183.12700 157.02700 181.44000 1.000 5.61193 99 THR A O 1
ATOM 1568 N N . PHE A 1 100 ? 184.50600 155.39500 180.70200 1.000 5.51122 100 PHE A N 1
ATOM 1569 C CA . PHE A 1 100 ? 183.50300 154.84400 179.79900 1.000 5.51122 100 PHE A CA 1
ATOM 1570 C C . PHE A 1 100 ? 182.28900 154.35500 180.57200 1.000 5.51122 100 PHE A C 1
ATOM 1571 O O . PHE A 1 100 ? 181.15000 154.50000 180.11100 1.000 5.51122 100 PHE A O 1
ATOM 1588 N N . SER A 1 101 ? 182.51600 153.74200 181.73600 1.000 5.75999 101 SER A N 1
ATOM 1589 C CA . SER A 1 101 ? 181.40400 153.37300 182.60200 1.000 5.75999 101 SER A CA 1
ATOM 1590 C C . SER A 1 101 ? 180.54500 154.58700 182.92700 1.000 5.75999 101 SER A C 1
ATOM 1591 O O . SER A 1 101 ? 179.31200 154.50300 182.91800 1.000 5.75999 101 SER A O 1
ATOM 1599 N N . LEU A 1 102 ? 181.17800 155.73500 183.17600 1.000 4.57353 102 LEU A N 1
ATOM 1600 C CA . LEU A 1 102 ? 180.42800 156.94900 183.47400 1.000 4.57353 102 LEU A CA 1
ATOM 1601 C C . LEU A 1 102 ? 179.54700 157.34700 182.29800 1.000 4.57353 102 LEU A C 1
ATOM 1602 O O . LEU A 1 102 ? 178.34300 157.58900 182.46200 1.000 4.57353 102 LEU A O 1
ATOM 1618 N N . TYR A 1 103 ? 180.13500 157.45300 181.10400 1.000 4.83682 103 TYR A N 1
ATOM 1619 C CA . TYR A 1 103 ? 179.34200 157.88600 179.95300 1.000 4.83682 103 TYR A CA 1
ATOM 1620 C C . TYR A 1 103 ? 178.21400 156.90300 179.64100 1.000 4.83682 103 TYR A C 1
ATOM 1621 O O . TYR A 1 103 ? 177.08200 157.31600 179.35300 1.000 4.83682 103 TYR A O 1
ATOM 1639 N N . LEU A 1 104 ? 178.49400 155.59900 179.71000 1.000 4.77793 104 LEU A N 1
ATOM 1640 C CA . LEU A 1 104 ? 177.45700 154.59900 179.46300 1.000 4.77793 104 LEU A CA 1
ATOM 1641 C C . LEU A 1 104 ? 176.32900 154.69700 180.48500 1.000 4.77793 104 LEU A C 1
ATOM 1642 O O . LEU A 1 104 ? 175.14300 154.64800 180.12800 1.000 4.77793 104 LEU A O 1
ATOM 1658 N N . ALA A 1 105 ? 176.67900 154.82500 181.76600 1.000 4.87124 105 ALA A N 1
ATOM 1659 C CA . ALA A 1 105 ? 175.66700 154.95700 182.80700 1.000 4.87124 105 ALA A CA 1
ATOM 1660 C C . ALA A 1 105 ? 174.79200 156.17600 182.56000 1.000 4.87124 105 ALA A C 1
ATOM 1661 O O . ALA A 1 105 ? 173.56100 156.10500 182.66500 1.000 4.87124 105 ALA A O 1
ATOM 1668 N N . LEU A 1 106 ? 175.41400 157.31800 182.26200 1.000 5.02708 106 LEU A N 1
ATOM 1669 C CA . LEU A 1 106 ? 174.63900 158.52700 182.01300 1.000 5.02708 106 LEU A CA 1
ATOM 1670 C C . LEU A 1 106 ? 173.70800 158.36100 180.81500 1.000 5.02708 106 LEU A C 1
ATOM 1671 O O . LEU A 1 106 ? 172.56100 158.81900 180.85000 1.000 5.02708 106 LEU A O 1
ATOM 1687 N N . ALA A 1 107 ? 174.18100 157.72200 179.74000 1.000 4.94562 107 ALA A N 1
ATOM 1688 C CA . ALA A 1 107 ? 173.30600 157.49200 178.59000 1.000 4.94562 107 ALA A CA 1
ATOM 1689 C C . ALA A 1 107 ? 172.12000 156.59500 178.94100 1.000 4.94562 107 ALA A C 1
ATOM 1690 O O . ALA A 1 107 ? 170.97700 156.86700 178.53500 1.000 4.94562 107 ALA A O 1
ATOM 1697 N N . ILE A 1 108 ? 172.35600 155.55400 179.74300 1.000 5.21338 108 ILE A N 1
ATOM 1698 C CA . ILE A 1 108 ? 171.26300 154.66200 180.12300 1.000 5.21338 108 ILE A CA 1
ATOM 1699 C C . ILE A 1 108 ? 170.25800 155.39600 181.00300 1.000 5.21338 108 ILE A C 1
ATOM 1700 O O . ILE A 1 108 ? 169.03700 155.21600 180.87100 1.000 5.21338 108 ILE A O 1
ATOM 1716 N N . ILE A 1 109 ? 170.75100 156.26200 181.88600 1.000 5.15275 109 ILE A N 1
ATOM 1717 C CA . ILE A 1 109 ? 169.85700 157.03300 182.74000 1.000 5.15275 109 ILE A CA 1
ATOM 1718 C C . ILE A 1 109 ? 169.04900 158.02200 181.91100 1.000 5.15275 109 ILE A C 1
ATOM 1719 O O . ILE A 1 109 ? 167.85900 158.23100 182.16400 1.000 5.15275 109 ILE A O 1
ATOM 1735 N N . ILE A 1 110 ? 169.68400 158.66900 180.93300 1.000 5.67814 110 ILE A N 1
ATOM 1736 C CA . ILE A 1 110 ? 168.96000 159.58600 180.05800 1.000 5.67814 110 ILE A CA 1
ATOM 1737 C C . ILE A 1 110 ? 167.82700 158.86600 179.33500 1.000 5.67814 110 ILE A C 1
ATOM 1738 O O . ILE A 1 110 ? 166.70400 159.38100 179.24400 1.000 5.67814 110 ILE A O 1
ATOM 1754 N N . CYS A 1 111 ? 168.07400 157.63400 178.88000 1.000 5.91374 111 CYS A N 1
ATOM 1755 C CA . CYS A 1 111 ? 167.00900 156.88100 178.21600 1.000 5.91374 111 CYS A CA 1
ATOM 1756 C C . CYS A 1 111 ? 165.87000 156.54300 179.17700 1.000 5.91374 111 CYS A C 1
ATOM 1757 O O . CYS A 1 111 ? 164.68700 156.74200 178.85500 1.000 5.91374 111 CYS A O 1
ATOM 1765 N N . GLY A 1 112 ? 166.20100 156.02200 180.36000 1.000 5.78431 112 GLY A N 1
ATOM 1766 C CA . GLY A 1 112 ? 165.14900 155.65400 181.29700 1.000 5.78431 112 GLY A CA 1
ATOM 1767 C C . GLY A 1 112 ? 164.34000 156.84800 181.77200 1.000 5.78431 112 GLY A C 1
ATOM 1768 O O . GLY A 1 112 ? 163.11300 156.77400 181.90000 1.000 5.78431 112 GLY A O 1
ATOM 1772 N N . TYR A 1 113 ? 165.01300 157.97500 182.00500 1.000 6.22693 113 TYR A N 1
ATOM 1773 C CA . TYR A 1 113 ? 164.32700 159.20800 182.37600 1.000 6.22693 113 TYR A CA 1
ATOM 1774 C C . TYR A 1 113 ? 163.41400 159.69500 181.25800 1.000 6.22693 113 TYR A C 1
ATOM 1775 O O . TYR A 1 113 ? 162.30500 160.18500 181.51800 1.000 6.22693 113 TYR A O 1
ATOM 1793 N N . GLY A 1 114 ? 163.86000 159.56800 180.00500 1.000 6.33671 114 GLY A N 1
ATOM 1794 C CA . GLY A 1 114 ? 163.00100 159.92300 178.88900 1.000 6.33671 114 GLY A CA 1
ATOM 1795 C C . GLY A 1 114 ? 161.74400 159.07800 178.82900 1.000 6.33671 114 GLY A C 1
ATOM 1796 O O . GLY A 1 114 ? 160.66100 159.57800 178.51600 1.000 6.33671 114 GLY A O 1
ATOM 1800 N N . LEU A 1 115 ? 161.87100 157.78200 179.11900 1.000 7.10458 115 LEU A N 1
ATOM 1801 C CA . LEU A 1 115 ? 160.68400 156.92700 179.16100 1.000 7.10458 115 LEU A CA 1
ATOM 1802 C C . LEU A 1 115 ? 159.78500 157.22400 180.36100 1.000 7.10458 115 LEU A C 1
ATOM 1803 O O . LEU A 1 115 ? 158.57100 157.00500 180.28600 1.000 7.10458 115 LEU A O 1
ATOM 1819 N N . PHE A 1 116 ? 160.34800 157.70700 181.46700 1.000 7.27708 116 PHE A N 1
ATOM 1820 C CA . PHE A 1 116 ? 159.58900 157.88700 182.70500 1.000 7.27708 116 PHE A CA 1
ATOM 1821 C C . PHE A 1 116 ? 158.84800 159.22400 182.81300 1.000 7.27708 116 PHE A C 1
ATOM 1822 O O . PHE A 1 116 ? 157.67000 159.25600 183.20000 1.000 7.27708 116 PHE A O 1
ATOM 1839 N N . LYS A 1 117 ? 159.54600 160.33700 182.57100 1.000 8.11622 117 LYS A N 1
ATOM 1840 C CA . LYS A 1 117 ? 159.10900 161.62400 183.11500 1.000 8.11622 117 LYS A CA 1
ATOM 1841 C C . LYS A 1 117 ? 157.71400 162.02500 182.63500 1.000 8.11622 117 LYS A C 1
ATOM 1842 O O . LYS A 1 117 ? 156.86100 162.41300 183.44000 1.000 8.11622 117 LYS A O 1
ATOM 1861 N N . SER A 1 118 ? 157.45700 161.93900 181.32900 1.000 8.75883 118 SER A N 1
ATOM 1862 C CA . SER A 1 118 ? 156.12800 162.27900 180.82000 1.000 8.75883 118 SER A CA 1
ATOM 1863 C C . SER A 1 118 ? 155.09900 161.21800 181.19100 1.000 8.75883 118 SER A C 1
ATOM 1864 O O . SER A 1 118 ? 153.96900 161.54100 181.59200 1.000 8.75883 118 SER A O 1
ATOM 1872 N N . ASN A 1 119 ? 155.46700 159.94700 181.05700 1.000 8.56009 119 ASN A N 1
ATOM 1873 C CA . ASN A 1 119 ? 154.46900 158.89500 181.10100 1.000 8.56009 119 ASN A CA 1
ATOM 1874 C C . ASN A 1 119 ? 153.94600 158.66200 182.50900 1.000 8.56009 119 ASN A C 1
ATOM 1875 O O . ASN A 1 119 ? 152.82600 158.17400 182.65800 1.000 8.56009 119 ASN A O 1
ATOM 1886 N N . ILE A 1 120 ? 154.70600 159.02300 183.54500 1.000 9.20034 120 ILE A N 1
ATOM 1887 C CA . ILE A 1 120 ? 154.17200 158.90400 184.90200 1.000 9.20034 120 ILE A CA 1
ATOM 1888 C C . ILE A 1 120 ? 152.98600 159.84800 185.09500 1.000 9.20034 120 ILE A C 1
ATOM 1889 O O . ILE A 1 120 ? 151.94700 159.46900 185.65700 1.000 9.20034 120 ILE A O 1
ATOM 1905 N N . SER A 1 121 ? 153.09300 161.07100 184.57000 1.000 11.70062 121 SER A N 1
ATOM 1906 C CA . SER A 1 121 ? 151.99500 162.02700 184.68100 1.000 11.70062 121 SER A CA 1
ATOM 1907 C C . SER A 1 121 ? 150.84100 161.65400 183.76100 1.000 11.70062 121 SER A C 1
ATOM 1908 O O . SER A 1 121 ? 149.67100 161.82700 184.12500 1.000 11.70062 121 SER A O 1
ATOM 1916 N N . CYS A 1 122 ? 151.14300 161.13000 182.57300 1.000 12.16940 122 CYS A N 1
ATOM 1917 C CA . CYS A 1 122 ? 150.06500 160.62500 181.72600 1.000 12.16940 122 CYS A CA 1
ATOM 1918 C C . CYS A 1 122 ? 149.31900 159.48200 182.41000 1.000 12.16940 122 CYS A C 1
ATOM 1919 O O . CYS A 1 122 ? 148.08600 159.40400 182.34200 1.000 12.16940 122 CYS A O 1
ATOM 1927 N N . LEU A 1 123 ? 150.04700 158.58200 183.07200 1.000 11.29322 123 LEU A N 1
ATOM 1928 C CA . LEU A 1 123 ? 149.40400 157.48000 183.77700 1.000 11.29322 123 LEU A CA 1
ATOM 1929 C C . LEU A 1 123 ? 148.53900 157.97800 184.92700 1.000 11.29322 123 LEU A C 1
ATOM 1930 O O . LEU A 1 123 ? 147.45500 157.43800 185.17300 1.000 11.29322 123 LEU A O 1
ATOM 1946 N N . LEU A 1 124 ? 148.99800 159.00300 185.65000 1.000 14.42229 124 LEU A N 1
ATOM 1947 C CA . LEU A 1 124 ? 148.14000 159.58900 186.67700 1.000 14.42229 124 LEU A CA 1
ATOM 1948 C C . LEU A 1 124 ? 146.88400 160.21400 186.07800 1.000 14.42229 124 LEU A C 1
ATOM 1949 O O . LEU A 1 124 ? 145.78200 160.03700 186.60800 1.000 14.42229 124 LEU A O 1
ATOM 1965 N N . GLY A 1 125 ? 147.02600 160.94200 184.96800 1.000 16.78322 125 GLY A N 1
ATOM 1966 C CA . GLY A 1 125 ? 145.87100 161.50500 184.28700 1.000 16.78322 125 GLY A CA 1
ATOM 1967 C C . GLY A 1 125 ? 144.92900 160.48400 183.68500 1.000 16.78322 125 GLY A C 1
ATOM 1968 O O . GLY A 1 125 ? 143.76300 160.80400 183.43100 1.000 16.78322 125 GLY A O 1
ATOM 1972 N N . GLU A 1 126 ? 145.40500 159.26200 183.45500 1.000 17.26041 126 GLU A N 1
ATOM 1973 C CA . GLU A 1 126 ? 144.54700 158.21100 182.91800 1.000 17.26041 126 GLU A CA 1
ATOM 1974 C C . GLU A 1 126 ? 143.55300 157.66400 183.93800 1.000 17.26041 126 GLU A C 1
ATOM 1975 O O . GLU A 1 126 ? 142.54600 157.07100 183.53800 1.000 17.26041 126 GLU A O 1
ATOM 1987 N N . LEU A 1 127 ? 143.79700 157.84700 185.23500 1.000 18.26436 127 LEU A N 1
ATOM 1988 C CA . LEU A 1 127 ? 142.95100 157.23700 186.25600 1.000 18.26436 127 LEU A CA 1
ATOM 1989 C C . LEU A 1 127 ? 141.61800 157.95000 186.45100 1.000 18.26436 127 LEU A C 1
ATOM 1990 O O . LEU A 1 127 ? 140.72400 157.38000 187.08600 1.000 18.26436 127 LEU A O 1
ATOM 2006 N N . TYR A 1 128 ? 141.45600 159.16100 185.93000 1.000 24.97987 128 TYR A N 1
ATOM 2007 C CA . TYR A 1 128 ? 140.28700 159.98400 186.20300 1.000 24.97987 128 TYR A CA 1
ATOM 2008 C C . TYR A 1 128 ? 139.43800 160.16200 184.95000 1.000 24.97987 128 TYR A C 1
ATOM 2009 O O . TYR A 1 128 ? 139.94300 160.14000 183.82400 1.000 24.97987 128 TYR A O 1
ATOM 2027 N N . ASP A 1 129 ? 138.13800 160.33700 185.16800 1.000 42.73812 129 ASP A N 1
ATOM 2028 C CA . ASP A 1 129 ? 137.24000 160.79300 184.11900 1.000 42.73812 129 ASP A CA 1
ATOM 2029 C C . ASP A 1 129 ? 137.56300 162.23400 183.72800 1.000 42.73812 129 ASP A C 1
ATOM 2030 O O . ASP A 1 129 ? 138.25400 162.96400 184.44400 1.000 42.73812 129 ASP A O 1
ATOM 2039 N N . GLU A 1 130 ? 137.05100 162.63600 182.56300 1.000 55.20172 130 GLU A N 1
ATOM 2040 C CA . GLU A 1 130 ? 137.44800 163.90800 181.96900 1.000 55.20172 130 GLU A CA 1
ATOM 2041 C C . GLU A 1 130 ? 137.03700 165.11000 182.81100 1.000 55.20172 130 GLU A C 1
ATOM 2042 O O . GLU A 1 130 ? 137.62900 166.18400 182.65900 1.000 55.20172 130 GLU A O 1
ATOM 2054 N N . ASN A 1 131 ? 136.04700 164.96200 183.69400 1.000 53.88164 131 ASN A N 1
ATOM 2055 C CA . ASN A 1 131 ? 135.57800 166.06500 184.52800 1.000 53.88164 131 ASN A CA 1
ATOM 2056 C C . ASN A 1 131 ? 135.65600 165.74200 186.01700 1.000 53.88164 131 ASN A C 1
ATOM 2057 O O . ASN A 1 131 ? 134.95400 166.36400 186.81900 1.000 53.88164 131 ASN A O 1
ATOM 2068 N N . ASP A 1 132 ? 136.49300 164.78200 186.40500 1.000 39.27604 132 ASP A N 1
ATOM 2069 C CA . ASP A 1 132 ? 136.60600 164.40900 187.80900 1.000 39.27604 132 ASP A CA 1
ATOM 2070 C C . ASP A 1 132 ? 137.25700 165.52900 188.61500 1.000 39.27604 132 ASP A C 1
ATOM 2071 O O . ASP A 1 132 ? 138.28700 166.08200 188.21700 1.000 39.27604 132 ASP A O 1
ATOM 2080 N N . HIS A 1 133 ? 136.64500 165.86600 189.75300 1.000 40.24098 133 HIS A N 1
ATOM 2081 C CA . HIS A 1 133 ? 137.16600 166.91500 190.62400 1.000 40.24098 133 HIS A CA 1
ATOM 2082 C C . HIS A 1 133 ? 138.44700 166.50100 191.34200 1.000 40.24098 133 HIS A C 1
ATOM 2083 O O . HIS A 1 133 ? 139.21500 167.37100 191.76800 1.000 40.24098 133 HIS A O 1
ATOM 2097 N N . ARG A 1 134 ? 138.69100 165.19700 191.48300 1.000 31.53075 134 ARG A N 1
ATOM 2098 C CA . ARG A 1 134 ? 139.85000 164.69100 192.21400 1.000 31.53075 134 ARG A CA 1
ATOM 2099 C C . ARG A 1 134 ? 141.17100 164.93200 191.48800 1.000 31.53075 134 ARG A C 1
ATOM 2100 O O . ARG A 1 134 ? 142.23500 164.82700 192.11200 1.000 31.53075 134 ARG A O 1
ATOM 2121 N N . ARG A 1 135 ? 141.12400 165.23900 190.19000 1.000 22.06827 135 ARG A N 1
ATOM 2122 C CA . ARG A 1 135 ? 142.34100 165.31700 189.38500 1.000 22.06827 135 ARG A CA 1
ATOM 2123 C C . ARG A 1 135 ? 143.33800 166.32700 189.94800 1.000 22.06827 135 ARG A C 1
ATOM 2124 O O . ARG A 1 135 ? 144.55200 166.07100 189.96800 1.000 22.06827 135 ARG A O 1
ATOM 2145 N N . ASP A 1 136 ? 142.85300 167.50000 190.36500 1.000 22.33743 136 ASP A N 1
ATOM 2146 C CA . ASP A 1 136 ? 143.75700 168.52000 190.88600 1.000 22.33743 136 ASP A CA 1
ATOM 2147 C C . ASP A 1 136 ? 144.45300 168.05300 192.15800 1.000 22.33743 136 ASP A C 1
ATOM 2148 O O . ASP A 1 136 ? 145.66300 168.25300 192.31900 1.000 22.33743 136 ASP A O 1
ATOM 2157 N N . GLY A 1 137 ? 143.71500 167.40400 193.06000 1.000 18.98611 137 GLY A N 1
ATOM 2158 C CA . GLY A 1 137 ? 144.34900 166.82700 194.23300 1.000 18.98611 137 GLY A CA 1
ATOM 2159 C C . GLY A 1 137 ? 145.38700 165.78300 193.87300 1.000 18.98611 137 GLY A C 1
ATOM 2160 O O . GLY A 1 137 ? 146.47300 165.74300 194.45700 1.000 18.98611 137 GLY A O 1
ATOM 2164 N N . GLY A 1 138 ? 145.07200 164.93300 192.90000 1.000 16.99651 138 GLY A N 1
ATOM 2165 C CA . GLY A 1 138 ? 146.02200 163.96200 192.39600 1.000 16.99651 138 GLY A CA 1
ATOM 2166 C C . GLY A 1 138 ? 147.34300 164.56800 191.96500 1.000 16.99651 138 GLY A C 1
ATOM 2167 O O . GLY A 1 138 ? 148.41300 164.18400 192.45500 1.000 16.99651 138 GLY A O 1
ATOM 2171 N N . PHE A 1 139 ? 147.27800 165.50100 191.01500 1.000 15.38779 139 PHE A N 1
ATOM 2172 C CA . PHE A 1 139 ? 148.51100 166.08900 190.49700 1.000 15.38779 139 PHE A CA 1
ATOM 2173 C C . PHE A 1 139 ? 149.23400 166.93800 191.54200 1.000 15.38779 139 PHE A C 1
ATOM 2174 O O . PHE A 1 139 ? 150.47200 166.98800 191.54400 1.000 15.38779 139 PHE A O 1
ATOM 2191 N N . SER A 1 140 ? 148.50300 167.56400 192.46800 1.000 15.14038 140 SER A N 1
ATOM 2192 C CA . SER A 1 140 ? 149.17000 168.27900 193.55200 1.000 15.14038 140 SER A CA 1
ATOM 2193 C C . SER A 1 140 ? 149.92700 167.31600 194.46000 1.000 15.14038 140 SER A C 1
ATOM 2194 O O . SER A 1 140 ? 151.04300 167.61500 194.90600 1.000 15.14038 140 SER A O 1
ATOM 2202 N N . LEU A 1 141 ? 149.34800 166.14500 194.72500 1.000 12.10639 141 LEU A N 1
ATOM 2203 C CA . LEU A 1 141 ? 150.03700 165.14500 195.53300 1.000 12.10639 141 LEU A CA 1
ATOM 2204 C C . LEU A 1 141 ? 151.25400 164.59000 194.80500 1.000 12.10639 141 LEU A C 1
ATOM 2205 O O . LEU A 1 141 ? 152.27900 164.30100 195.43100 1.000 12.10639 141 LEU A O 1
ATOM 2221 N N . LEU A 1 142 ? 151.16600 164.44400 193.48200 1.000 11.34186 142 LEU A N 1
ATOM 2222 C CA . LEU A 1 142 ? 152.33300 164.00800 192.71700 1.000 11.34186 142 LEU A CA 1
ATOM 2223 C C . LEU A 1 142 ? 153.45400 165.04600 192.76000 1.000 11.34186 142 LEU A C 1
ATOM 2224 O O . LEU A 1 142 ? 154.63900 164.69700 192.88600 1.000 11.34186 142 LEU A O 1
ATOM 2240 N N . TYR A 1 143 ? 153.09300 166.33100 192.74200 1.000 11.09876 143 TYR A N 1
ATOM 2241 C CA . TYR A 1 143 ? 154.10100 167.37900 192.87600 1.000 11.09876 143 TYR A CA 1
ATOM 2242 C C . TYR A 1 143 ? 154.72700 167.36700 194.26800 1.000 11.09876 143 TYR A C 1
ATOM 2243 O O . TYR A 1 143 ? 155.94700 167.53600 194.41500 1.000 11.09876 143 TYR A O 1
ATOM 2261 N N . ALA A 1 144 ? 153.91000 167.15600 195.30100 1.000 9.66824 144 ALA A N 1
ATOM 2262 C CA . ALA A 1 144 ? 154.44500 167.03900 196.65400 1.000 9.66824 144 ALA A CA 1
ATOM 2263 C C . ALA A 1 144 ? 155.38700 165.84500 196.78300 1.000 9.66824 144 ALA A C 1
ATOM 2264 O O . ALA A 1 144 ? 156.41900 165.93000 197.45800 1.000 9.66824 144 ALA A O 1
ATOM 2271 N N . ALA A 1 145 ? 155.03100 164.71500 196.17100 1.000 9.48911 145 ALA A N 1
ATOM 2272 C CA . ALA A 1 145 ? 155.92300 163.55800 196.14900 1.000 9.48911 145 ALA A CA 1
ATOM 2273 C C . ALA A 1 145 ? 157.26600 163.88900 195.51100 1.000 9.48911 145 ALA A C 1
ATOM 2274 O O . ALA A 1 145 ? 158.32700 163.50500 196.03000 1.000 9.48911 145 ALA A O 1
ATOM 2281 N N . GLY A 1 146 ? 157.24600 164.62300 194.39800 1.000 9.29255 146 GLY A N 1
ATOM 2282 C CA . GLY A 1 146 ? 158.50300 164.98100 193.76200 1.000 9.29255 146 GLY A CA 1
ATOM 2283 C C . GLY A 1 146 ? 159.33700 165.92400 194.60900 1.000 9.29255 146 GLY A C 1
ATOM 2284 O O . GLY A 1 146 ? 160.56500 165.79700 194.67100 1.000 9.29255 146 GLY A O 1
ATOM 2288 N N . ASN A 1 147 ? 158.68000 166.83200 195.33100 1.000 10.17215 147 ASN A N 1
ATOM 2289 C CA . ASN A 1 147 ? 159.41700 167.71800 196.23000 1.000 10.17215 147 ASN A CA 1
ATOM 2290 C C . ASN A 1 147 ? 160.02000 166.94800 197.39900 1.000 10.17215 147 ASN A C 1
ATOM 2291 O O . ASN A 1 147 ? 161.16500 167.20300 197.79600 1.000 10.17215 147 ASN A O 1
ATOM 2302 N N . ILE A 1 148 ? 159.26300 166.00900 197.96900 1.000 8.54446 148 ILE A N 1
ATOM 2303 C CA . ILE A 1 148 ? 159.79900 165.17400 199.04000 1.000 8.54446 148 ILE A CA 1
ATOM 2304 C C . ILE A 1 148 ? 161.05500 164.45100 198.57200 1.000 8.54446 148 ILE A C 1
ATOM 2305 O O . ILE A 1 148 ? 162.08200 164.45000 199.26200 1.000 8.54446 148 ILE A O 1
ATOM 2321 N N . GLY A 1 149 ? 160.98000 163.78200 197.41900 1.000 7.47066 149 GLY A N 1
ATOM 2322 C CA . GLY A 1 149 ? 162.15400 163.06700 196.94100 1.000 7.47066 149 GLY A CA 1
ATOM 2323 C C . GLY A 1 149 ? 163.33200 163.97400 196.63300 1.000 7.47066 149 GLY A C 1
ATOM 2324 O O . GLY A 1 149 ? 164.48300 163.62700 196.93300 1.000 7.47066 149 GLY A O 1
ATOM 2328 N N . SER A 1 150 ? 163.05900 165.18200 196.12200 1.000 8.19792 150 SER A N 1
ATOM 2329 C CA . SER A 1 150 ? 164.13500 166.12000 195.81900 1.000 8.19792 150 SER A CA 1
ATOM 2330 C C . SER A 1 150 ? 164.80200 166.64000 197.08400 1.000 8.19792 150 SER A C 1
ATOM 2331 O O . SER A 1 150 ? 166.00500 166.92400 197.07700 1.000 8.19792 150 SER A O 1
ATOM 2339 N N . ILE A 1 151 ? 164.04800 166.77100 198.17300 1.000 8.28811 151 ILE A N 1
ATOM 2340 C CA . ILE A 1 151 ? 164.65100 167.18000 199.43800 1.000 8.28811 151 ILE A CA 1
ATOM 2341 C C . ILE A 1 151 ? 165.44600 166.02700 200.03900 1.000 8.28811 151 ILE A C 1
ATOM 2342 O O . ILE A 1 151 ? 166.57200 166.20700 200.51400 1.000 8.28811 151 ILE A O 1
ATOM 2358 N N . ALA A 1 152 ? 164.86100 164.82900 200.04200 1.000 7.15119 152 ALA A N 1
ATOM 2359 C CA . ALA A 1 152 ? 165.44600 163.71600 200.78200 1.000 7.15119 152 ALA A CA 1
ATOM 2360 C C . ALA A 1 152 ? 166.73100 163.20100 200.13900 1.000 7.15119 152 ALA A C 1
ATOM 2361 O O . ALA A 1 152 ? 167.68100 162.85300 200.84800 1.000 7.15119 152 ALA A O 1
ATOM 2368 N N . ALA A 1 153 ? 166.78900 163.13900 198.80700 1.000 6.55211 153 ALA A N 1
ATOM 2369 C CA . ALA A 1 153 ? 167.88600 162.40400 198.18100 1.000 6.55211 153 ALA A CA 1
ATOM 2370 C C . ALA A 1 153 ? 169.29400 162.96500 198.38100 1.000 6.55211 153 ALA A C 1
ATOM 2371 O O . ALA A 1 153 ? 170.22700 162.18800 198.64000 1.000 6.55211 153 ALA A O 1
ATOM 2378 N N . PRO A 1 154 ? 169.50500 164.28200 198.30000 1.000 7.00466 154 PRO A N 1
ATOM 2379 C CA . PRO A 1 154 ? 170.87300 164.78800 198.49400 1.000 7.00466 154 PRO A CA 1
ATOM 2380 C C . PRO A 1 154 ? 171.43200 164.56900 199.88700 1.000 7.00466 154 PRO A C 1
ATOM 2381 O O . PRO A 1 154 ? 172.62300 164.26000 200.00000 1.000 7.00466 154 PRO A O 1
ATOM 2392 N N . ILE A 1 155 ? 170.59400 164.52100 200.92100 1.000 6.37000 155 ILE A N 1
ATOM 2393 C CA . ILE A 1 155 ? 171.08700 164.20400 202.26000 1.000 6.37000 155 ILE A CA 1
ATOM 2394 C C . ILE A 1 155 ? 171.58800 162.76800 202.31000 1.000 6.37000 155 ILE A C 1
ATOM 2395 O O . ILE A 1 155 ? 172.74100 162.50000 202.67600 1.000 6.37000 155 ILE A O 1
ATOM 2411 N N . ALA A 1 156 ? 170.71100 161.82200 201.98800 1.000 5.96395 156 ALA A N 1
ATOM 2412 C CA . ALA A 1 156 ? 171.04900 160.41500 202.14300 1.000 5.96395 156 ALA A CA 1
ATOM 2413 C C . ALA A 1 156 ? 172.24700 160.05400 201.27500 1.000 5.96395 156 ALA A C 1
ATOM 2414 O O . ALA A 1 156 ? 173.20500 159.42800 201.74700 1.000 5.96395 156 ALA A O 1
ATOM 2421 N N . CYS A 1 157 ? 172.20600 160.43800 199.99500 1.000 5.70490 157 CYS A N 1
ATOM 2422 C CA . CYS A 1 157 ? 173.31700 160.11800 199.10500 1.000 5.70490 157 CYS A CA 1
ATOM 2423 C C . CYS A 1 157 ? 174.61200 160.81100 199.51900 1.000 5.70490 157 CYS A C 1
ATOM 2424 O O . CYS A 1 157 ? 175.68500 160.20000 199.45300 1.000 5.70490 157 CYS A O 1
ATOM 2432 N N . GLY A 1 158 ? 174.54600 162.06200 199.98700 1.000 5.63304 158 GLY A N 1
ATOM 2433 C CA . GLY A 1 158 ? 175.76000 162.72500 200.43200 1.000 5.63304 158 GLY A CA 1
ATOM 2434 C C . GLY A 1 158 ? 176.40000 162.04100 201.62200 1.000 5.63304 158 GLY A C 1
ATOM 2435 O O . GLY A 1 158 ? 177.61300 161.81000 201.64700 1.000 5.63304 158 GLY A O 1
ATOM 2439 N N . LEU A 1 159 ? 175.58900 161.68500 202.61900 1.000 5.46442 159 LEU A N 1
ATOM 2440 C CA . LEU A 1 159 ? 176.13000 161.00000 203.78800 1.000 5.46442 159 LEU A CA 1
ATOM 2441 C C . LEU A 1 159 ? 176.67700 159.62100 203.43400 1.000 5.46442 159 LEU A C 1
ATOM 2442 O O . LEU A 1 159 ? 177.76200 159.24200 203.89700 1.000 5.46442 159 LEU A O 1
ATOM 2458 N N . ALA A 1 160 ? 175.93600 158.84500 202.63800 1.000 5.09262 160 ALA A N 1
ATOM 2459 C CA . ALA A 1 160 ? 176.42400 157.52900 202.23900 1.000 5.09262 160 ALA A CA 1
ATOM 2460 C C . ALA A 1 160 ? 177.72600 157.62200 201.45100 1.000 5.09262 160 ALA A C 1
ATOM 2461 O O . ALA A 1 160 ? 178.64400 156.81800 201.66100 1.000 5.09262 160 ALA A O 1
ATOM 2468 N N . ALA A 1 161 ? 177.84400 158.61500 200.56500 1.000 4.88570 161 ALA A N 1
ATOM 2469 C CA . ALA A 1 161 ? 179.09100 158.80700 199.83500 1.000 4.88570 161 ALA A CA 1
ATOM 2470 C C . ALA A 1 161 ? 180.23600 159.19600 200.76000 1.000 4.88570 161 ALA A C 1
ATOM 2471 O O . ALA A 1 161 ? 181.35000 158.67900 200.62300 1.000 4.88570 161 ALA A O 1
ATOM 2478 N N . GLN A 1 162 ? 179.98900 160.10600 201.70500 1.000 5.80503 162 GLN A N 1
ATOM 2479 C CA . GLN A 1 162 ? 181.05600 160.51100 202.61400 1.000 5.80503 162 GLN A CA 1
ATOM 2480 C C . GLN A 1 162 ? 181.53300 159.34200 203.46700 1.000 5.80503 162 GLN A C 1
ATOM 2481 O O . GLN A 1 162 ? 182.73700 159.18600 203.69900 1.000 5.80503 162 GLN A O 1
ATOM 2495 N N . TRP A 1 163 ? 180.60700 158.51200 203.94700 1.000 5.35490 163 TRP A N 1
ATOM 2496 C CA . TRP A 1 163 ? 180.99200 157.44800 204.86800 1.000 5.35490 163 TRP A CA 1
ATOM 2497 C C . TRP A 1 163 ? 181.55900 156.22400 204.15600 1.000 5.35490 163 TRP A C 1
ATOM 2498 O O . TRP A 1 163 ? 182.37600 155.50600 204.74100 1.000 5.35490 163 TRP A O 1
ATOM 2519 N N . TYR A 1 164 ? 181.15200 155.96500 202.91000 1.000 5.06135 164 TYR A N 1
ATOM 2520 C CA . TYR A 1 164 ? 181.55700 154.74900 202.21700 1.000 5.06135 164 TYR A CA 1
ATOM 2521 C C . TYR A 1 164 ? 182.10700 154.97600 200.81300 1.000 5.06135 164 TYR A C 1
ATOM 2522 O O . TYR A 1 164 ? 182.46500 153.99900 200.14700 1.000 5.06135 164 TYR A O 1
ATOM 2540 N N . GLY A 1 165 ? 182.19500 156.21800 200.35200 1.000 4.59377 165 GLY A N 1
ATOM 2541 C CA . GLY A 1 165 ? 182.68500 156.52100 199.02400 1.000 4.59377 165 GLY A CA 1
ATOM 2542 C C . GLY A 1 165 ? 181.60500 156.52400 197.95500 1.000 4.59377 165 GLY A C 1
ATOM 2543 O O . GLY A 1 165 ? 180.47700 156.06300 198.14400 1.000 4.59377 165 GLY A O 1
ATOM 2547 N N . TRP A 1 166 ? 181.98500 157.07500 196.79800 1.000 4.06835 166 TRP A N 1
ATOM 2548 C CA . TRP A 1 166 ? 181.01900 157.38500 195.74800 1.000 4.06835 166 TRP A CA 1
ATOM 2549 C C . TRP A 1 166 ? 180.25400 156.14800 195.29100 1.000 4.06835 166 TRP A C 1
ATOM 2550 O O . TRP A 1 166 ? 179.08400 156.24600 194.88400 1.000 4.06835 166 TRP A O 1
ATOM 2571 N N . HIS A 1 167 ? 180.88500 154.97400 195.38700 1.000 5.14527 167 HIS A N 1
ATOM 2572 C CA . HIS A 1 167 ? 180.22800 153.73900 194.97400 1.000 5.14527 167 HIS A CA 1
ATOM 2573 C C . HIS A 1 167 ? 178.94600 153.51100 195.76700 1.000 5.14527 167 HIS A C 1
ATOM 2574 O O . HIS A 1 167 ? 177.91200 153.16000 195.18700 1.000 5.14527 167 HIS A O 1
ATOM 2588 N N . VAL A 1 168 ? 178.96800 153.75000 197.07900 1.000 4.95034 168 VAL A N 1
ATOM 2589 C CA . VAL A 1 168 ? 177.78500 153.42300 197.86800 1.000 4.95034 168 VAL A CA 1
ATOM 2590 C C . VAL A 1 168 ? 176.73600 154.51100 197.71100 1.000 4.95034 168 VAL A C 1
ATOM 2591 O O . VAL A 1 168 ? 175.54100 154.22800 197.79000 1.000 4.95034 168 VAL A O 1
ATOM 2604 N N . GLY A 1 169 ? 177.14100 155.75800 197.47600 1.000 4.93054 169 GLY A N 1
ATOM 2605 C CA . GLY A 1 169 ? 176.16100 156.78200 197.14300 1.000 4.93054 169 GLY A CA 1
ATOM 2606 C C . GLY A 1 169 ? 175.37100 156.45000 195.88900 1.000 4.93054 169 GLY A C 1
ATOM 2607 O O . GLY A 1 169 ? 174.13300 156.50200 195.87900 1.000 4.93054 169 GLY A O 1
ATOM 2611 N N . PHE A 1 170 ? 176.07200 156.06600 194.81900 1.000 5.10483 170 PHE A N 1
ATOM 2612 C CA . PHE A 1 170 ? 175.36100 155.73200 193.58800 1.000 5.10483 170 PHE A CA 1
ATOM 2613 C C . PHE A 1 170 ? 174.57700 154.42900 193.72800 1.000 5.10483 170 PHE A C 1
ATOM 2614 O O . PHE A 1 170 ? 173.46400 154.30400 193.19400 1.000 5.10483 170 PHE A O 1
ATOM 2631 N N . ALA A 1 171 ? 175.11600 153.46100 194.47500 1.000 5.16905 171 ALA A N 1
ATOM 2632 C CA . ALA A 1 171 ? 174.36800 152.24200 194.75800 1.000 5.16905 171 ALA A CA 1
ATOM 2633 C C . ALA A 1 171 ? 173.09700 152.53400 195.54700 1.000 5.16905 171 ALA A C 1
ATOM 2634 O O . ALA A 1 171 ? 172.06000 151.91100 195.31200 1.000 5.16905 171 ALA A O 1
ATOM 2641 N N . LEU A 1 172 ? 173.16300 153.46600 196.49800 1.000 5.57106 172 LEU A N 1
ATOM 2642 C CA . LEU A 1 172 ? 171.97800 153.84900 197.25600 1.000 5.57106 172 LEU A CA 1
ATOM 2643 C C . LEU A 1 172 ? 170.93200 154.50300 196.36300 1.000 5.57106 172 LEU A C 1
ATOM 2644 O O . LEU A 1 172 ? 169.73600 154.22200 196.49100 1.000 5.57106 172 LEU A O 1
ATOM 2660 N N . ALA A 1 173 ? 171.35800 155.39500 195.46700 1.000 5.71342 173 ALA A N 1
ATOM 2661 C CA . ALA A 1 173 ? 170.40700 155.98300 194.52200 1.000 5.71342 173 ALA A CA 1
ATOM 2662 C C . ALA A 1 173 ? 169.72900 154.91000 193.66800 1.000 5.71342 173 ALA A C 1
ATOM 2663 O O . ALA A 1 173 ? 168.49700 154.91400 193.49400 1.000 5.71342 173 ALA A O 1
ATOM 2670 N N . GLY A 1 174 ? 170.50900 153.94700 193.17400 1.000 5.89528 174 GLY A N 1
ATOM 2671 C CA . GLY A 1 174 ? 169.92000 152.87900 192.38200 1.000 5.89528 174 GLY A CA 1
ATOM 2672 C C . GLY A 1 174 ? 168.99500 151.98800 193.19000 1.000 5.89528 174 GLY A C 1
ATOM 2673 O O . GLY A 1 174 ? 167.94100 151.56900 192.70300 1.000 5.89528 174 GLY A O 1
ATOM 2677 N N . GLY A 1 175 ? 169.38200 151.66800 194.42400 1.000 6.31594 175 GLY A N 1
ATOM 2678 C CA . GLY A 1 175 ? 168.50900 150.89100 195.28600 1.000 6.31594 175 GLY A CA 1
ATOM 2679 C C . GLY A 1 175 ? 167.21000 151.60800 195.59300 1.000 6.31594 175 GLY A C 1
ATOM 2680 O O . GLY A 1 175 ? 166.15500 150.98300 195.69100 1.000 6.31594 175 GLY A O 1
ATOM 2684 N N . GLY A 1 176 ? 167.27300 152.92800 195.77300 1.000 6.17287 176 GLY A N 1
ATOM 2685 C CA . GLY A 1 176 ? 166.05300 153.71600 195.86000 1.000 6.17287 176 GLY A CA 1
ATOM 2686 C C . GLY A 1 176 ? 165.14700 153.50200 194.66600 1.000 6.17287 176 GLY A C 1
ATOM 2687 O O . GLY A 1 176 ? 163.95100 153.21900 194.81100 1.000 6.17287 176 GLY A O 1
ATOM 2691 N N . MET A 1 177 ? 165.70200 153.65100 193.46100 1.000 6.55216 177 MET A N 1
ATOM 2692 C CA . MET A 1 177 ? 164.87600 153.47700 192.26700 1.000 6.55216 177 MET A CA 1
ATOM 2693 C C . MET A 1 177 ? 164.29000 152.06900 192.20900 1.000 6.55216 177 MET A C 1
ATOM 2694 O O . MET A 1 177 ? 163.12300 151.88400 191.83700 1.000 6.55216 177 MET A O 1
ATOM 2708 N N . PHE A 1 178 ? 165.08400 151.06500 192.58500 1.000 6.87771 178 PHE A N 1
ATOM 2709 C CA . PHE A 1 178 ? 164.61400 149.68200 192.55700 1.000 6.87771 178 PHE A CA 1
ATOM 2710 C C . PHE A 1 178 ? 163.50600 149.43600 193.58100 1.000 6.87771 178 PHE A C 1
ATOM 2711 O O . PHE A 1 178 ? 162.52500 148.74300 193.28600 1.000 6.87771 178 PHE A O 1
ATOM 2728 N N . ILE A 1 179 ? 163.64200 149.99800 194.78300 1.000 6.93483 179 ILE A N 1
ATOM 2729 C CA . ILE A 1 179 ? 162.57600 149.91300 195.78100 1.000 6.93483 179 ILE A CA 1
ATOM 2730 C C . ILE A 1 179 ? 161.29300 150.50800 195.22300 1.000 6.93483 179 ILE A C 1
ATOM 2731 O O . ILE A 1 179 ? 160.20400 149.93200 195.35900 1.000 6.93483 179 ILE A O 1
ATOM 2747 N N . GLY A 1 180 ? 161.39700 151.69700 194.63000 1.000 7.12657 180 GLY A N 1
ATOM 2748 C CA . GLY A 1 180 ? 160.21700 152.32600 194.06400 1.000 7.12657 180 GLY A CA 1
ATOM 2749 C C . GLY A 1 180 ? 159.57000 151.46600 192.99500 1.000 7.12657 180 GLY A C 1
ATOM 2750 O O . GLY A 1 180 ? 158.34300 151.34200 192.93800 1.000 7.12657 180 GLY A O 1
ATOM 2754 N N . LEU A 1 181 ? 160.38900 150.85400 192.13600 1.000 7.10331 181 LEU A N 1
ATOM 2755 C CA . LEU A 1 181 ? 159.85200 149.96700 191.10900 1.000 7.10331 181 LEU A CA 1
ATOM 2756 C C . LEU A 1 181 ? 159.14700 148.75500 191.70500 1.000 7.10331 181 LEU A C 1
ATOM 2757 O O . LEU A 1 181 ? 158.09600 148.33800 191.20500 1.000 7.10331 181 LEU A O 1
ATOM 2773 N N . LEU A 1 182 ? 159.69800 148.17000 192.77100 1.000 7.50874 182 LEU A N 1
ATOM 2774 C CA . LEU A 1 182 ? 159.02200 147.02200 193.37600 1.000 7.50874 182 LEU A CA 1
ATOM 2775 C C . LEU A 1 182 ? 157.70900 147.42700 194.03400 1.000 7.50874 182 LEU A C 1
ATOM 2776 O O . LEU A 1 182 ? 156.71400 146.69300 193.95100 1.000 7.50874 182 LEU A O 1
ATOM 2792 N N . ILE A 1 183 ? 157.66700 148.60500 194.65800 1.000 7.82094 183 ILE A N 1
ATOM 2793 C CA . ILE A 1 183 ? 156.40300 149.08900 195.20900 1.000 7.82094 183 ILE A CA 1
ATOM 2794 C C . ILE A 1 183 ? 155.37900 149.26800 194.09500 1.000 7.82094 183 ILE A C 1
ATOM 2795 O O . ILE A 1 183 ? 154.23400 148.81400 194.20200 1.000 7.82094 183 ILE A O 1
ATOM 2811 N N . PHE A 1 184 ? 155.77600 149.93000 193.00600 1.000 9.03821 184 PHE A N 1
ATOM 2812 C CA . PHE A 1 184 ? 154.85900 150.12200 191.88500 1.000 9.03821 184 PHE A CA 1
ATOM 2813 C C . PHE A 1 184 ? 154.34400 148.79100 191.34700 1.000 9.03821 184 PHE A C 1
ATOM 2814 O O . PHE A 1 184 ? 153.13500 148.60900 191.16300 1.000 9.03821 184 PHE A O 1
ATOM 2831 N N . LEU A 1 185 ? 155.25000 147.84500 191.08900 1.000 8.12684 185 LEU A N 1
ATOM 2832 C CA . LEU A 1 185 ? 154.84300 146.55600 190.53700 1.000 8.12684 185 LEU A CA 1
ATOM 2833 C C . LEU A 1 185 ? 153.94200 145.77800 191.48600 1.000 8.12684 185 LEU A C 1
ATOM 2834 O O . LEU A 1 185 ? 153.08900 145.00600 191.03300 1.000 8.12684 185 LEU A O 1
ATOM 2850 N N . SER A 1 186 ? 154.10200 145.96100 192.79800 1.000 9.67665 186 SER A N 1
ATOM 2851 C CA . SER A 1 186 ? 153.21100 145.28700 193.73500 1.000 9.67665 186 SER A CA 1
ATOM 2852 C C . SER A 1 186 ? 151.77100 145.78700 193.65100 1.000 9.67665 186 SER A C 1
ATOM 2853 O O . SER A 1 186 ? 150.86000 145.07900 194.09200 1.000 9.67665 186 SER A O 1
ATOM 2861 N N . GLY A 1 187 ? 151.54300 146.97600 193.09700 1.000 13.06867 187 GLY A N 1
ATOM 2862 C CA . GLY A 1 187 ? 150.20100 147.51400 192.95900 1.000 13.06867 187 GLY A CA 1
ATOM 2863 C C . GLY A 1 187 ? 149.51300 147.21600 191.64000 1.000 13.06867 187 GLY A C 1
ATOM 2864 O O . GLY A 1 187 ? 148.51000 147.85500 191.30600 1.000 13.06867 187 GLY A O 1
ATOM 2868 N N . HIS A 1 188 ? 150.04200 146.25800 190.87400 1.000 15.18775 188 HIS A N 1
ATOM 2869 C CA . HIS A 1 188 ? 149.58900 146.07400 189.49700 1.000 15.18775 188 HIS A CA 1
ATOM 2870 C C . HIS A 1 188 ? 148.08700 145.82600 189.41100 1.000 15.18775 188 HIS A C 1
ATOM 2871 O O . HIS A 1 188 ? 147.43800 146.27300 188.45800 1.000 15.18775 188 HIS A O 1
ATOM 2885 N N . ARG A 1 189 ? 147.51500 145.13400 190.40000 1.000 18.53242 189 ARG A N 1
ATOM 2886 C CA . ARG A 1 189 ? 146.09700 144.79200 190.36300 1.000 18.53242 189 ARG A CA 1
ATOM 2887 C C . ARG A 1 189 ? 145.19100 146.01500 190.27800 1.000 18.53242 189 ARG A C 1
ATOM 2888 O O . ARG A 1 189 ? 144.04600 145.89200 189.83000 1.000 18.53242 189 ARG A O 1
ATOM 2909 N N . HIS A 1 190 ? 145.66900 147.18600 190.69300 1.000 16.39790 190 HIS A N 1
ATOM 2910 C CA . HIS A 1 190 ? 144.87400 148.40400 190.60000 1.000 16.39790 190 HIS A CA 1
ATOM 2911 C C . HIS A 1 190 ? 144.96200 149.08500 189.23900 1.000 16.39790 190 HIS A C 1
ATOM 2912 O O . HIS A 1 190 ? 144.07500 149.87500 188.90200 1.000 16.39790 190 HIS A O 1
ATOM 2926 N N . PHE A 1 191 ? 145.99800 148.80300 188.45400 1.000 14.22147 191 PHE A N 1
ATOM 2927 C CA . PHE A 1 191 ? 146.18400 149.42100 187.14700 1.000 14.22147 191 PHE A CA 1
ATOM 2928 C C . PHE A 1 191 ? 145.52400 148.67400 185.99100 1.000 14.22147 191 PHE A C 1
ATOM 2929 O O . PHE A 1 191 ? 145.68200 149.09800 184.84200 1.000 14.22147 191 PHE A O 1
ATOM 2946 N N . GLN A 1 192 ? 144.79500 147.58400 186.24600 1.000 18.18546 192 GLN A N 1
ATOM 2947 C CA . GLN A 1 192 ? 144.25900 146.78500 185.14400 1.000 18.18546 192 GLN A CA 1
ATOM 2948 C C . GLN A 1 192 ? 143.34700 147.58200 184.21600 1.000 18.18546 192 GLN A C 1
ATOM 2949 O O . GLN A 1 192 ? 143.11400 147.15200 183.08200 1.000 18.18546 192 GLN A O 1
ATOM 2963 N N . SER A 1 193 ? 142.82700 148.72700 184.66100 1.000 18.34419 193 SER A N 1
ATOM 2964 C CA . SER A 1 193 ? 142.02600 149.58400 183.79400 1.000 18.34419 193 SER A CA 1
ATOM 2965 C C . SER A 1 193 ? 142.85600 150.37500 182.78700 1.000 18.34419 193 SER A C 1
ATOM 2966 O O . SER A 1 193 ? 142.30900 150.81900 181.77200 1.000 18.34419 193 SER A O 1
ATOM 2974 N N . THR A 1 194 ? 144.14900 150.55600 183.03300 1.000 15.66176 194 THR A N 1
ATOM 2975 C CA . THR A 1 194 ? 144.97400 151.43400 182.21400 1.000 15.66176 194 THR A CA 1
ATOM 2976 C C . THR A 1 194 ? 145.34700 150.78300 180.88300 1.000 15.66176 194 THR A C 1
ATOM 2977 O O . THR A 1 194 ? 145.40700 149.55700 180.75600 1.000 15.66176 194 THR A O 1
ATOM 2988 N N . ARG A 1 195 ? 145.59000 151.63400 179.88400 1.000 14.69241 195 ARG A N 1
ATOM 2989 C CA . ARG A 1 195 ? 145.84400 151.18100 178.51900 1.000 14.69241 195 ARG A CA 1
ATOM 2990 C C . ARG A 1 195 ? 147.02400 150.21900 178.46200 1.000 14.69241 195 ARG A C 1
ATOM 2991 O O . ARG A 1 195 ? 148.12100 150.52700 178.93500 1.000 14.69241 195 ARG A O 1
ATOM 3012 N N . SER A 1 196 ? 146.78500 149.04800 177.87600 1.000 18.28601 196 SER A N 1
ATOM 3013 C CA . SER A 1 196 ? 147.83700 148.09000 177.58400 1.000 18.28601 196 SER A CA 1
ATOM 3014 C C . SER A 1 196 ? 148.60300 148.46900 176.31300 1.000 18.28601 196 SER A C 1
ATOM 3015 O O . SER A 1 196 ? 148.25300 149.40100 175.58400 1.000 18.28601 196 SER A O 1
ATOM 3023 N N . MET A 1 197 ? 149.67200 147.71800 176.06900 1.000 17.69134 197 MET A N 1
ATOM 3024 C CA . MET A 1 197 ? 150.52200 147.91100 174.90200 1.000 17.69134 197 MET A CA 1
ATOM 3025 C C . MET A 1 197 ? 149.81200 147.47200 173.61900 1.000 17.69134 197 MET A C 1
ATOM 3026 O O . MET A 1 197 ? 149.09500 146.46900 173.59700 1.000 17.69134 197 MET A O 1
ATOM 3040 N N . ASP A 1 198 ? 150.02600 148.23400 172.54000 1.000 17.32292 198 ASP A N 1
ATOM 3041 C CA . ASP A 1 198 ? 149.34900 148.02500 171.25200 1.000 17.32292 198 ASP A CA 1
ATOM 3042 C C . ASP A 1 198 ? 149.95600 146.83800 170.51100 1.000 17.32292 198 ASP A C 1
ATOM 3043 O O . ASP A 1 198 ? 150.87100 146.98200 169.69900 1.000 17.32292 198 ASP A O 1
ATOM 3052 N N . LYS A 1 199 ? 149.43500 145.64600 170.79900 1.000 18.28747 199 LYS A N 1
ATOM 3053 C CA . LYS A 1 199 ? 150.00100 144.42600 170.23300 1.000 18.28747 199 LYS A CA 1
ATOM 3054 C C . LYS A 1 199 ? 149.95000 144.39300 168.70400 1.000 18.28747 199 LYS A C 1
ATOM 3055 O O . LYS A 1 199 ? 150.89500 143.91400 168.06300 1.000 18.28747 199 LYS A O 1
ATOM 3074 N N . LYS A 1 200 ? 148.88200 144.92700 168.10100 1.000 18.69952 200 LYS A N 1
ATOM 3075 C CA . LYS A 1 200 ? 148.79500 144.97200 166.64100 1.000 18.69952 200 LYS A CA 1
ATOM 3076 C C . LYS A 1 200 ? 149.85900 145.86500 166.01500 1.000 18.69952 200 LYS A C 1
ATOM 3077 O O . LYS A 1 200 ? 150.44700 145.51000 164.98600 1.000 18.69952 200 LYS A O 1
ATOM 3096 N N . ALA A 1 201 ? 150.12200 147.02600 166.61300 1.000 14.91268 201 ALA A N 1
ATOM 3097 C CA . ALA A 1 201 ? 151.17800 147.89000 166.09800 1.000 14.91268 201 ALA A CA 1
ATOM 3098 C C . ALA A 1 201 ? 152.54400 147.23600 166.24100 1.000 14.91268 201 ALA A C 1
ATOM 3099 O O . ALA A 1 201 ? 153.34700 147.23700 165.30100 1.000 14.91268 201 ALA A O 1
ATOM 3106 N N . LEU A 1 202 ? 152.82400 146.66800 167.41300 1.000 12.17261 202 LEU A N 1
ATOM 3107 C CA . LEU A 1 202 ? 154.10200 145.99800 167.61700 1.000 12.17261 202 LEU A CA 1
ATOM 3108 C C . LEU A 1 202 ? 154.29000 144.82500 166.66600 1.000 12.17261 202 LEU A C 1
ATOM 3109 O O . LEU A 1 202 ? 155.42600 144.52300 166.28200 1.000 12.17261 202 LEU A O 1
ATOM 3125 N N . THR A 1 203 ? 153.21200 144.15200 166.27100 1.000 15.06789 203 THR A N 1
ATOM 3126 C CA . THR A 1 203 ? 153.35000 143.05300 165.32400 1.000 15.06789 203 THR A CA 1
ATOM 3127 C C . THR A 1 203 ? 153.22100 143.50400 163.87500 1.000 15.06789 203 THR A C 1
ATOM 3128 O O . THR A 1 203 ? 153.34600 142.67300 162.97100 1.000 15.06789 203 THR A O 1
ATOM 3139 N N . SER A 1 204 ? 152.98300 144.79000 163.63100 1.000 13.93183 204 SER A N 1
ATOM 3140 C CA . SER A 1 204 ? 153.09700 145.33300 162.28600 1.000 13.93183 204 SER A CA 1
ATOM 3141 C C . SER A 1 204 ? 154.54900 145.28800 161.82200 1.000 13.93183 204 SER A C 1
ATOM 3142 O O . SER A 1 204 ? 155.48300 145.39600 162.62000 1.000 13.93183 204 SER A O 1
ATOM 3150 N N . VAL A 1 205 ? 154.73500 145.12800 160.51500 1.000 11.53176 205 VAL A N 1
ATOM 3151 C CA . VAL A 1 205 ? 156.06100 145.06800 159.91200 1.000 11.53176 205 VAL A CA 1
ATOM 3152 C C . VAL A 1 205 ? 156.35800 146.40700 159.25300 1.000 11.53176 205 VAL A C 1
ATOM 3153 O O . VAL A 1 205 ? 155.52800 146.93900 158.50600 1.000 11.53176 205 VAL A O 1
ATOM 3166 N N . LYS A 1 206 ? 157.54000 146.94900 159.53100 1.000 11.04811 206 LYS A N 1
ATOM 3167 C CA . LYS A 1 206 ? 158.01900 148.17400 158.90600 1.000 11.04811 206 LYS A CA 1
ATOM 3168 C C . LYS A 1 206 ? 159.38900 147.86100 158.32500 1.000 11.04811 206 LYS A C 1
ATOM 3169 O O . LYS A 1 206 ? 160.25500 147.32500 159.02400 1.000 11.04811 206 LYS A O 1
ATOM 3188 N N . PHE A 1 207 ? 159.57800 148.19300 157.05100 1.000 11.33463 207 PHE A N 1
ATOM 3189 C CA . PHE A 1 207 ? 160.64500 147.60300 156.25200 1.000 11.33463 207 PHE A CA 1
ATOM 3190 C C . PHE A 1 207 ? 160.56000 146.08200 156.35000 1.000 11.33463 207 PHE A C 1
ATOM 3191 O O . PHE A 1 207 ? 159.46000 145.52300 156.29200 1.000 11.33463 207 PHE A O 1
ATOM 3208 N N . ALA A 1 208 ? 161.69400 145.39600 156.49400 1.000 11.70098 208 ALA A N 1
ATOM 3209 C CA . ALA A 1 208 ? 161.68300 143.94400 156.62700 1.000 11.70098 208 ALA A CA 1
ATOM 3210 C C . ALA A 1 208 ? 161.27800 143.45200 158.01300 1.000 11.70098 208 ALA A C 1
ATOM 3211 O O . ALA A 1 208 ? 160.97300 142.26400 158.15900 1.000 11.70098 208 ALA A O 1
ATOM 3218 N N . LEU A 1 209 ? 161.26000 144.32000 159.02200 1.000 10.49767 209 LEU A N 1
ATOM 3219 C CA . LEU A 1 209 ? 161.34900 143.86100 160.40100 1.000 10.49767 209 LEU A CA 1
ATOM 3220 C C . LEU A 1 209 ? 160.07100 144.16200 161.18200 1.000 10.49767 209 LEU A C 1
ATOM 3221 O O . LEU A 1 209 ? 159.40000 145.16600 160.92600 1.000 10.49767 209 LEU A O 1
ATOM 3237 N N . PRO A 1 210 ? 159.71000 143.30900 162.14300 1.000 9.58434 210 PRO A N 1
ATOM 3238 C CA . PRO A 1 210 ? 158.62000 143.65800 163.06100 1.000 9.58434 210 PRO A CA 1
ATOM 3239 C C . PRO A 1 210 ? 159.02100 144.79500 163.99000 1.000 9.58434 210 PRO A C 1
ATOM 3240 O O . PRO A 1 210 ? 160.17500 144.90600 164.41000 1.000 9.58434 210 PRO A O 1
ATOM 3251 N N . VAL A 1 211 ? 158.04500 145.65500 164.29100 1.000 10.20917 211 VAL A N 1
ATOM 3252 C CA . VAL A 1 211 ? 158.31200 146.87700 165.04800 1.000 10.20917 211 VAL A CA 1
ATOM 3253 C C . VAL A 1 211 ? 158.97300 146.57600 166.39100 1.000 10.20917 211 VAL A C 1
ATOM 3254 O O . VAL A 1 211 ? 159.85500 147.32100 166.83600 1.000 10.20917 211 VAL A O 1
ATOM 3267 N N . TRP A 1 212 ? 158.55300 145.50500 167.07300 1.000 9.48205 212 TRP A N 1
ATOM 3268 C CA . TRP A 1 212 ? 159.19000 145.18300 168.35000 1.000 9.48205 212 TRP A CA 1
ATOM 3269 C C . TRP A 1 212 ? 160.69100 144.97700 168.18700 1.000 9.48205 212 TRP A C 1
ATOM 3270 O O . TRP A 1 212 ? 161.46900 145.31500 169.08800 1.000 9.48205 212 TRP A O 1
ATOM 3291 N N . SER A 1 213 ? 161.12600 144.44700 167.04500 1.000 9.03613 213 SER A N 1
ATOM 3292 C CA . SER A 1 213 ? 162.55700 144.26300 166.84600 1.000 9.03613 213 SER A CA 1
ATOM 3293 C C . SER A 1 213 ? 163.25000 145.58600 166.54200 1.000 9.03613 213 SER A C 1
ATOM 3294 O O . SER A 1 213 ? 164.42700 145.75400 166.87800 1.000 9.03613 213 SER A O 1
ATOM 3302 N N . TRP A 1 214 ? 162.52700 146.55300 165.97200 1.000 9.31758 214 TRP A N 1
ATOM 3303 C CA . TRP A 1 214 ? 163.05600 147.91100 165.90300 1.000 9.31758 214 TRP A CA 1
ATOM 3304 C C . TRP A 1 214 ? 163.18600 148.52900 167.28800 1.000 9.31758 214 TRP A C 1
ATOM 3305 O O . TRP A 1 214 ? 164.13200 149.27700 167.54700 1.000 9.31758 214 TRP A O 1
ATOM 3326 N N . LEU A 1 215 ? 162.26300 148.22000 168.20100 1.000 9.35675 215 LEU A N 1
ATOM 3327 C CA . LEU A 1 215 ? 162.44000 148.65900 169.58300 1.000 9.35675 215 LEU A CA 1
ATOM 3328 C C . LEU A 1 215 ? 163.64000 147.99100 170.24400 1.000 9.35675 215 LEU A C 1
ATOM 3329 O O . LEU A 1 215 ? 164.33900 148.62300 171.03800 1.000 9.35675 215 LEU A O 1
ATOM 3345 N N . VAL A 1 216 ? 163.89500 146.72000 169.93900 1.000 8.60610 216 VAL A N 1
ATOM 3346 C CA . VAL A 1 216 ? 165.08300 146.06100 170.48600 1.000 8.60610 216 VAL A CA 1
ATOM 3347 C C . VAL A 1 216 ? 166.35000 146.73000 169.95800 1.000 8.60610 216 VAL A C 1
ATOM 3348 O O . VAL A 1 216 ? 167.28500 147.03500 170.71500 1.000 8.60610 216 VAL A O 1
ATOM 3361 N N . VAL A 1 217 ? 166.38600 146.99200 168.65000 1.000 8.46415 217 VAL A N 1
ATOM 3362 C CA . VAL A 1 217 ? 167.52700 147.68500 168.05700 1.000 8.46415 217 VAL A CA 1
ATOM 3363 C C . VAL A 1 217 ? 167.69900 149.06400 168.68300 1.000 8.46415 217 VAL A C 1
ATOM 3364 O O . VAL A 1 217 ? 168.82200 149.49500 168.96100 1.000 8.46415 217 VAL A O 1
ATOM 3377 N N . MET A 1 218 ? 166.59900 149.79600 168.86700 1.000 9.23403 218 MET A N 1
ATOM 3378 C CA . MET A 1 218 ? 166.66900 151.11300 169.49100 1.000 9.23403 218 MET A CA 1
ATOM 3379 C C . MET A 1 218 ? 167.17800 151.02400 170.92300 1.000 9.23403 218 MET A C 1
ATOM 3380 O O . MET A 1 218 ? 168.00200 151.83900 171.34700 1.000 9.23403 218 MET A O 1
ATOM 3394 N N . LEU A 1 219 ? 166.71100 150.03300 171.68000 1.000 8.13021 219 LEU A N 1
ATOM 3395 C CA . LEU A 1 219 ? 167.17800 149.85700 173.04900 1.000 8.13021 219 LEU A CA 1
ATOM 3396 C C . LEU A 1 219 ? 168.67800 149.60500 173.08000 1.000 8.13021 219 LEU A C 1
ATOM 3397 O O . LEU A 1 219 ? 169.37400 150.05500 173.99700 1.000 8.13021 219 LEU A O 1
ATOM 3413 N N . CYS A 1 220 ? 169.19300 148.88900 172.08200 1.000 9.34515 220 CYS A N 1
ATOM 3414 C CA . CYS A 1 220 ? 170.63600 148.68000 171.99900 1.000 9.34515 220 CYS A CA 1
ATOM 3415 C C . CYS A 1 220 ? 171.37600 149.95500 171.58900 1.000 9.34515 220 CYS A C 1
ATOM 3416 O O . CYS A 1 220 ? 172.37400 150.33200 172.21400 1.000 9.34515 220 CYS A O 1
ATOM 3424 N N . LEU A 1 221 ? 170.90500 150.63100 170.53600 1.000 7.48585 221 LEU A N 1
ATOM 3425 C CA . LEU A 1 221 ? 171.67700 151.70800 169.91600 1.000 7.48585 221 LEU A CA 1
ATOM 3426 C C . LEU A 1 221 ? 171.56100 153.05200 170.63000 1.000 7.48585 221 LEU A C 1
ATOM 3427 O O . LEU A 1 221 ? 172.52600 153.82400 170.63200 1.000 7.48585 221 LEU A O 1
ATOM 3443 N N . ALA A 1 222 ? 170.41700 153.36000 171.23900 1.000 6.26728 222 ALA A N 1
ATOM 3444 C CA . ALA A 1 222 ? 170.25000 154.67000 171.86100 1.000 6.26728 222 ALA A CA 1
ATOM 3445 C C . ALA A 1 222 ? 171.25600 154.93400 172.97100 1.000 6.26728 222 ALA A C 1
ATOM 3446 O O . ALA A 1 222 ? 171.77800 156.06200 173.03600 1.000 6.26728 222 ALA A O 1
ATOM 3453 N N . PRO A 1 223 ? 171.57600 153.98400 173.85300 1.000 6.01664 223 PRO A N 1
ATOM 3454 C CA . PRO A 1 223 ? 172.68000 154.23300 174.78900 1.000 6.01664 223 PRO A CA 1
ATOM 3455 C C . PRO A 1 223 ? 174.00600 154.47500 174.09400 1.000 6.01664 223 PRO A C 1
ATOM 3456 O O . PRO A 1 223 ? 174.77300 155.33100 174.53900 1.000 6.01664 223 PRO A O 1
ATOM 3467 N N . VAL A 1 224 ? 174.29000 153.76900 172.99700 1.000 5.51081 224 VAL A N 1
ATOM 3468 C CA . VAL A 1 224 ? 175.51000 154.02900 172.23200 1.000 5.51081 224 VAL A CA 1
ATOM 3469 C C . VAL A 1 224 ? 175.49500 155.44400 171.66400 1.000 5.51081 224 VAL A C 1
ATOM 3470 O O . VAL A 1 224 ? 176.48800 156.18300 171.74500 1.000 5.51081 224 VAL A O 1
ATOM 3483 N N . PHE A 1 225 ? 174.36900 155.83400 171.06200 1.000 5.26564 225 PHE A N 1
ATOM 3484 C CA . PHE A 1 225 ? 174.24400 157.17700 170.50800 1.000 5.26564 225 PHE A CA 1
ATOM 3485 C C . PHE A 1 225 ? 174.50700 158.23700 171.56800 1.000 5.26564 225 PHE A C 1
ATOM 3486 O O . PHE A 1 225 ? 175.31400 159.14800 171.36100 1.000 5.26564 225 PHE A O 1
ATOM 3503 N N . PHE A 1 226 ? 173.82800 158.13900 172.71300 1.000 5.09893 226 PHE A N 1
ATOM 3504 C CA . PHE A 1 226 ? 174.01500 159.14900 173.74900 1.000 5.09893 226 PHE A CA 1
ATOM 3505 C C . PHE A 1 226 ? 175.40500 159.08000 174.37200 1.000 5.09893 226 PHE A C 1
ATOM 3506 O O . PHE A 1 226 ? 175.94900 160.11300 174.77300 1.000 5.09893 226 PHE A O 1
ATOM 3523 N N . THR A 1 227 ? 175.99600 157.88800 174.46300 1.000 4.89100 227 THR A N 1
ATOM 3524 C CA . THR A 1 227 ? 177.36300 157.77400 174.95500 1.000 4.89100 227 THR A CA 1
ATOM 3525 C C . THR A 1 227 ? 178.31800 158.56300 174.07100 1.000 4.89100 227 THR A C 1
ATOM 3526 O O . THR A 1 227 ? 179.14800 159.33500 174.56300 1.000 4.89100 227 THR A O 1
ATOM 3537 N N . LEU A 1 228 ? 178.21400 158.37700 172.75400 1.000 4.75732 228 LEU A N 1
ATOM 3538 C CA . LEU A 1 228 ? 179.06800 159.13300 171.84200 1.000 4.75732 228 LE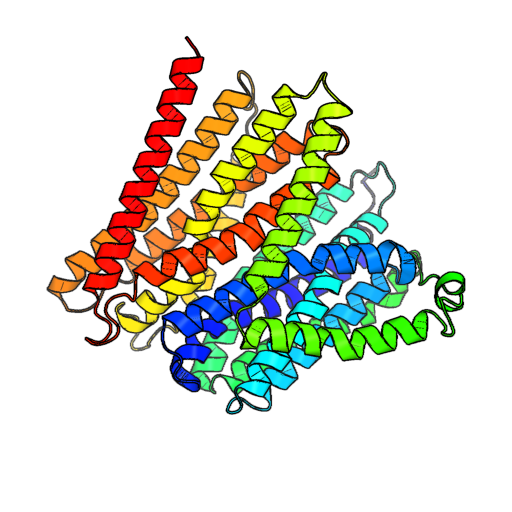U A CA 1
ATOM 3539 C C . LEU A 1 228 ? 178.74300 160.62300 171.87800 1.000 4.75732 228 LEU A C 1
ATOM 3540 O O . LEU A 1 228 ? 179.64600 161.46300 171.79100 1.000 4.75732 228 LEU A O 1
ATOM 3556 N N . LEU A 1 229 ? 177.46000 160.97200 172.00200 1.000 4.89499 229 LEU A N 1
ATOM 3557 C CA . LEU A 1 229 ? 177.07100 162.37700 172.07600 1.000 4.89499 229 LEU A CA 1
ATOM 3558 C C . LEU A 1 229 ? 177.66000 163.06800 173.30200 1.000 4.89499 229 LEU A C 1
ATOM 3559 O O . LEU A 1 229 ? 178.08800 164.22500 173.22600 1.000 4.89499 229 LEU A O 1
ATOM 3575 N N . LEU A 1 230 ? 177.68800 162.37600 174.44100 1.000 5.05112 230 LEU A N 1
ATOM 3576 C CA . LEU A 1 230 ? 178.27100 162.94700 175.65200 1.000 5.05112 230 LEU A CA 1
ATOM 3577 C C . LEU A 1 230 ? 179.79200 162.98500 175.57700 1.000 5.05112 230 LEU A C 1
ATOM 3578 O O . LEU A 1 230 ? 180.41300 164.01300 175.87000 1.000 5.05112 230 LEU A O 1
ATOM 3594 N N . GLU A 1 231 ? 180.41200 161.86400 175.20500 1.000 5.45070 231 GLU A N 1
ATOM 3595 C CA . GLU A 1 231 ? 181.86800 161.77700 175.22900 1.000 5.45070 231 GLU A CA 1
ATOM 3596 C C . GLU A 1 231 ? 182.52700 162.78500 174.29400 1.000 5.45070 231 GLU A C 1
ATOM 3597 O O . GLU A 1 231 ? 183.66400 163.20200 174.54200 1.000 5.45070 231 GLU A O 1
ATOM 3609 N N . ASN A 1 232 ? 181.84500 163.19100 173.22500 1.000 4.69155 232 ASN A N 1
ATOM 3610 C CA . ASN A 1 232 ? 182.39700 164.15100 172.27700 1.000 4.69155 232 ASN A CA 1
ATOM 3611 C C . ASN A 1 232 ? 181.86200 165.56800 172.45600 1.000 4.69155 232 ASN A C 1
ATOM 3612 O O . ASN A 1 232 ? 182.25900 166.46000 171.70200 1.000 4.69155 232 ASN A O 1
ATOM 3623 N N . ASP A 1 233 ? 180.97600 165.79900 173.42500 1.000 5.00000 233 ASP A N 1
ATOM 3624 C CA . ASP A 1 233 ? 180.30500 167.09200 173.59000 1.000 5.00000 233 ASP A CA 1
ATOM 3625 C C . ASP A 1 233 ? 179.57300 167.52400 172.31600 1.000 5.00000 233 ASP A C 1
ATOM 3626 O O . ASP A 1 233 ? 179.70800 168.65700 171.84900 1.000 5.00000 233 ASP A O 1
ATOM 3635 N N . TRP A 1 234 ? 178.79600 166.60500 171.74600 1.000 4.41444 234 TRP A N 1
ATOM 3636 C CA . TRP A 1 234 ? 178.00500 166.87500 170.55100 1.000 4.41444 234 TRP A CA 1
ATOM 3637 C C . TRP A 1 234 ? 176.54000 167.18100 170.85000 1.000 4.41444 234 TRP A C 1
ATOM 3638 O O . TRP A 1 234 ? 175.75700 167.36700 169.91300 1.000 4.41444 234 TRP A O 1
ATOM 3659 N N . SER A 1 235 ? 176.15200 167.24100 172.12500 1.000 5.30644 235 SER A N 1
ATOM 3660 C CA . SER A 1 235 ? 174.76200 167.51800 172.48400 1.000 5.30644 235 SER A CA 1
ATOM 3661 C C . SER A 1 235 ? 174.26300 168.85000 171.93000 1.000 5.30644 235 SER A C 1
ATOM 3662 O O . SER A 1 235 ? 173.05700 169.01000 171.69900 1.000 5.30644 235 SER A O 1
ATOM 3670 N N . GLY A 1 236 ? 175.15800 169.81400 171.71800 1.000 5.25535 236 GLY A N 1
ATOM 3671 C CA . GLY A 1 236 ? 174.72800 171.10700 171.21300 1.000 5.25535 236 GLY A CA 1
ATOM 3672 C C . GLY A 1 236 ? 174.08000 171.06300 169.84300 1.000 5.25535 236 GLY A C 1
ATOM 3673 O O . GLY A 1 236 ? 173.15100 171.82600 169.57300 1.000 5.25535 236 GLY A O 1
ATOM 3677 N N . TYR A 1 237 ? 174.53500 170.16700 168.96600 1.000 4.70270 237 TYR A N 1
ATOM 3678 C CA . TYR A 1 237 ? 173.91900 170.06800 167.64500 1.000 4.70270 237 TYR A CA 1
ATOM 3679 C C . TYR A 1 237 ? 172.50100 169.51200 167.73300 1.000 4.70270 237 TYR A C 1
ATOM 3680 O O . TYR A 1 237 ? 171.58600 169.99600 167.04900 1.000 4.70270 237 TYR A O 1
ATOM 3698 N N . LEU A 1 238 ? 172.28700 168.53900 168.62000 1.000 5.99952 238 LEU A N 1
ATOM 3699 C CA . LEU A 1 238 ? 170.93900 168.04200 168.86100 1.000 5.99952 238 LEU A CA 1
ATOM 3700 C C . LEU A 1 238 ? 170.05700 169.14100 169.43600 1.000 5.99952 238 LEU A C 1
ATOM 3701 O O . LEU A 1 238 ? 168.89300 169.28600 169.04300 1.000 5.99952 238 LEU A O 1
ATOM 3717 N N . LEU A 1 239 ? 170.58900 169.90800 170.38800 1.000 6.22618 239 LEU A N 1
ATOM 3718 C CA . LEU A 1 239 ? 169.81100 170.98700 170.98600 1.000 6.22618 239 LEU A CA 1
ATOM 3719 C C . LEU A 1 239 ? 169.44700 172.04400 169.94800 1.000 6.22618 239 LEU A C 1
ATOM 3720 O O . LEU A 1 239 ? 168.34000 172.59400 169.97100 1.000 6.22618 239 LEU A O 1
ATOM 3736 N N . ALA A 1 240 ? 170.36400 172.32900 169.02000 1.000 6.31494 240 ALA A N 1
ATOM 3737 C CA . ALA A 1 240 ? 170.06800 173.25000 167.92600 1.000 6.31494 240 ALA A CA 1
ATOM 3738 C C . ALA A 1 240 ? 168.94600 172.73200 167.03500 1.000 6.31494 240 ALA A C 1
ATOM 3739 O O . ALA A 1 240 ? 168.04200 173.48900 166.65700 1.000 6.31494 240 ALA A O 1
ATOM 3746 N N . ILE A 1 241 ? 168.98200 171.44400 166.68600 1.000 6.73411 241 ILE A N 1
ATOM 3747 C CA . ILE A 1 241 ? 167.89400 170.88200 165.88400 1.000 6.73411 241 ILE A CA 1
ATOM 3748 C C . ILE A 1 241 ? 166.56700 170.98500 166.62800 1.000 6.73411 241 ILE A C 1
ATOM 3749 O O . ILE A 1 241 ? 165.53300 171.33900 166.04200 1.000 6.73411 241 ILE A O 1
ATOM 3765 N N . VAL A 1 242 ? 166.56500 170.65000 167.91800 1.000 6.75053 242 VAL A N 1
ATOM 3766 C CA . VAL A 1 242 ? 165.34200 170.74100 168.71400 1.000 6.75053 242 VAL A CA 1
ATOM 3767 C C . VAL A 1 242 ? 164.80200 172.16900 168.72100 1.000 6.75053 242 VAL A C 1
ATOM 3768 O O . VAL A 1 242 ? 163.59800 172.40000 168.54800 1.000 6.75053 242 VAL A O 1
ATOM 3781 N N . CYS A 1 243 ? 165.68500 173.14900 168.93400 1.000 8.19063 243 CYS A N 1
ATOM 3782 C CA . CYS A 1 243 ? 165.26400 174.54600 168.90600 1.000 8.19063 243 CYS A CA 1
ATOM 3783 C C . CYS A 1 243 ? 164.67000 174.93100 167.55600 1.000 8.19063 243 CYS A C 1
ATOM 3784 O O . CYS A 1 243 ? 163.66100 175.64300 167.49600 1.000 8.19063 243 CYS A O 1
ATOM 3792 N N . LEU A 1 244 ? 165.28100 17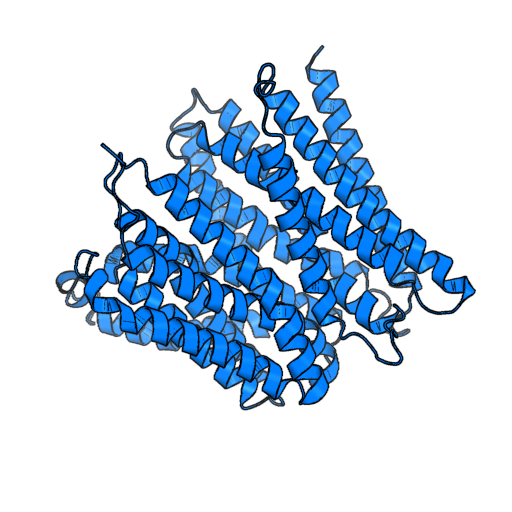4.47600 166.46100 1.000 7.61929 244 LEU A N 1
ATOM 3793 C CA . LEU A 1 244 ? 164.76500 174.82500 165.14000 1.000 7.61929 244 LEU A CA 1
ATOM 3794 C C . LEU A 1 244 ? 163.38400 174.21900 164.90400 1.000 7.61929 244 LEU A C 1
ATOM 3795 O O . LEU A 1 244 ? 162.48900 174.88000 164.35600 1.000 7.61929 244 LEU A O 1
ATOM 3811 N N . ILE A 1 245 ? 163.18000 172.97800 165.35000 1.000 8.02637 245 ILE A N 1
ATOM 3812 C CA . ILE A 1 245 ? 161.86700 172.34800 165.22100 1.000 8.02637 245 ILE A CA 1
ATOM 3813 C C . ILE A 1 245 ? 160.82800 173.10800 166.03900 1.000 8.02637 245 ILE A C 1
ATOM 3814 O O . ILE A 1 245 ? 159.70600 173.35900 165.57700 1.000 8.02637 245 ILE A O 1
ATOM 3830 N N . ALA A 1 246 ? 161.17700 173.46900 167.27500 1.000 8.63690 246 ALA A N 1
ATOM 3831 C CA . ALA A 1 246 ? 160.23800 174.21400 168.10600 1.000 8.63690 246 ALA A CA 1
ATOM 3832 C C . ALA A 1 246 ? 159.89800 175.56100 167.47900 1.000 8.63690 246 ALA A C 1
ATOM 3833 O O . ALA A 1 246 ? 158.74100 176.00100 167.51600 1.000 8.63690 246 ALA A O 1
ATOM 3840 N N . ALA A 1 247 ? 160.89600 176.23200 166.90200 1.000 9.11436 247 ALA A N 1
ATOM 3841 C CA . ALA A 1 247 ? 160.64900 177.50400 166.23400 1.000 9.11436 247 ALA A CA 1
ATOM 3842 C C . ALA A 1 247 ? 159.70200 177.34300 165.05200 1.000 9.11436 247 ALA A C 1
ATOM 3843 O O . ALA A 1 247 ? 158.81500 178.17900 164.84400 1.000 9.11436 247 ALA A O 1
ATOM 3850 N N . GLN A 1 248 ? 159.86500 176.27500 164.26600 1.000 10.84619 248 GLN A N 1
ATOM 3851 C CA . GLN A 1 248 ? 158.92100 176.04000 163.17400 1.000 10.84619 248 GLN A CA 1
ATOM 3852 C C . GLN A 1 248 ? 157.51300 175.76900 163.69100 1.000 10.84619 248 GLN A C 1
ATOM 3853 O O . GLN A 1 248 ? 156.52800 176.25100 163.11300 1.000 10.84619 248 GLN A O 1
ATOM 3867 N N . ILE A 1 249 ? 157.38900 174.99400 164.77100 1.000 11.01869 249 ILE A N 1
ATOM 3868 C CA . ILE A 1 249 ? 156.06300 174.73700 165.32700 1.000 11.01869 249 ILE A CA 1
ATOM 3869 C C . ILE A 1 249 ? 155.40800 176.04300 165.75900 1.000 11.01869 249 ILE A C 1
ATOM 3870 O O . ILE A 1 249 ? 154.23900 176.30700 165.44400 1.000 11.01869 249 ILE A O 1
ATOM 3886 N N . ILE A 1 250 ? 156.16900 176.90500 166.43300 1.000 11.93923 250 ILE A N 1
ATOM 3887 C CA . ILE A 1 250 ? 155.63500 178.19500 166.86200 1.000 11.93923 250 ILE A CA 1
ATOM 3888 C C . ILE A 1 250 ? 155.23500 179.04900 165.66500 1.000 11.93923 250 ILE A C 1
ATOM 3889 O O . ILE A 1 250 ? 154.21300 179.73700 165.70100 1.000 11.93923 250 ILE A O 1
ATOM 3905 N N . ALA A 1 251 ? 156.07200 179.09600 164.62800 1.000 14.00665 251 ALA A N 1
ATOM 3906 C CA . ALA A 1 251 ? 155.75900 179.92300 163.46300 1.000 14.00665 251 ALA A CA 1
ATOM 3907 C C . ALA A 1 251 ? 154.48300 179.46200 162.76000 1.000 14.00665 251 ALA A C 1
ATOM 3908 O O . ALA A 1 251 ? 153.57900 180.26900 162.49300 1.000 14.00665 251 ALA A O 1
ATOM 3915 N N . ARG A 1 252 ? 154.36000 178.15700 162.50200 1.000 15.56469 252 ARG A N 1
ATOM 3916 C CA . ARG A 1 252 ? 153.10700 177.65200 161.94900 1.000 15.56469 252 ARG A CA 1
ATOM 3917 C C . ARG A 1 252 ? 151.94000 178.00700 162.85600 1.000 15.56469 252 ARG A C 1
ATOM 3918 O O . ARG A 1 252 ? 150.84200 178.32400 162.38300 1.000 15.56469 252 ARG A O 1
ATOM 3939 N N . MET A 1 253 ? 152.16200 177.95800 164.16600 1.000 16.68151 253 MET A N 1
ATOM 3940 C CA . MET A 1 253 ? 151.12300 178.32300 165.11700 1.000 16.68151 253 MET A CA 1
ATOM 3941 C C . MET A 1 253 ? 150.72900 179.79300 164.97700 1.000 16.68151 253 MET A C 1
ATOM 3942 O O . MET A 1 253 ? 149.54300 180.13600 165.03400 1.000 16.68151 253 MET A O 1
ATOM 3956 N N . MET A 1 254 ? 151.71800 180.67400 164.78900 1.000 17.95385 254 MET A N 1
ATOM 3957 C CA . MET A 1 254 ? 151.43800 182.09200 164.56600 1.000 17.95385 254 MET A CA 1
ATOM 3958 C C . MET A 1 254 ? 150.56300 182.29600 163.33900 1.000 17.95385 254 MET A C 1
ATOM 3959 O O . MET A 1 254 ? 149.64300 183.12100 163.35500 1.000 17.95385 254 MET A O 1
ATOM 3973 N N . ILE A 1 255 ? 150.82000 181.54400 162.26900 1.000 18.97918 255 ILE A N 1
ATOM 3974 C CA . ILE A 1 255 ? 149.95500 181.64700 161.09100 1.000 18.97918 255 ILE A CA 1
ATOM 3975 C C . ILE A 1 255 ? 148.55800 181.11200 161.39100 1.000 18.97918 255 ILE A C 1
ATOM 3976 O O . ILE A 1 255 ? 147.55200 181.73600 161.03300 1.000 18.97918 255 ILE A O 1
ATOM 3992 N N . LYS A 1 256 ? 148.46600 179.95700 162.04900 1.000 22.18749 256 LYS A N 1
ATOM 3993 C CA . LYS A 1 256 ? 147.16700 179.30500 162.19400 1.000 22.18749 256 LYS A CA 1
ATOM 3994 C C . LYS A 1 256 ? 146.18900 180.10600 163.05500 1.000 22.18749 256 LYS A C 1
ATOM 3995 O O . LYS A 1 256 ? 144.98100 180.07100 162.79400 1.000 22.18749 256 LYS A O 1
ATOM 4014 N N . PHE A 1 257 ? 146.67000 180.82700 164.06800 1.000 23.04429 257 PHE A N 1
ATOM 4015 C CA . PHE A 1 257 ? 145.80900 181.53400 165.02000 1.000 23.04429 257 PHE A CA 1
ATOM 4016 C C . PHE A 1 257 ? 146.15000 183.01900 165.11800 1.000 23.04429 257 PHE A C 1
ATOM 4017 O O . PHE A 1 257 ? 146.58400 183.49400 166.17400 1.000 23.04429 257 PHE A O 1
ATOM 4034 N N . PRO A 1 258 ? 145.97400 183.78500 164.04000 1.000 23.34258 258 PRO A N 1
ATOM 4035 C CA . PRO A 1 258 ? 146.42000 185.18800 164.07400 1.000 23.34258 258 PRO A CA 1
ATOM 4036 C C . PRO A 1 258 ? 145.67400 186.05100 165.08200 1.000 23.34258 258 PRO A C 1
ATOM 4037 O O . PRO A 1 258 ? 146.24800 187.03100 165.57200 1.000 23.34258 258 PRO A O 1
ATOM 4048 N N . GLU A 1 259 ? 144.44600 185.68400 165.46400 1.000 25.40694 259 GLU A N 1
ATOM 4049 C CA . GLU A 1 259 ? 143.73000 186.44600 166.48200 1.000 25.40694 259 GLU A CA 1
ATOM 4050 C C . GLU A 1 259 ? 144.40500 186.36700 167.84300 1.000 25.40694 259 GLU A C 1
ATOM 4051 O O . GLU A 1 259 ? 144.16100 187.22900 168.69500 1.000 25.40694 259 GLU A O 1
ATOM 4063 N N . HIS A 1 260 ? 145.24400 185.35900 168.06500 1.000 22.97891 260 HIS A N 1
ATOM 4064 C CA . HIS A 1 260 ? 146.02100 185.22400 169.28800 1.000 22.97891 260 HIS A CA 1
ATOM 4065 C C . HIS A 1 260 ? 147.48900 185.54400 169.05300 1.000 22.97891 260 HIS A C 1
ATOM 4066 O O . HIS A 1 260 ? 148.31300 185.34300 169.95300 1.000 22.97891 260 HIS A O 1
ATOM 4080 N N . ARG A 1 261 ? 147.82600 186.08600 167.87800 1.000 21.13016 261 ARG A N 1
ATOM 4081 C CA . ARG A 1 261 ? 149.22900 186.18600 167.49300 1.000 21.13016 261 ARG A CA 1
ATOM 4082 C C . ARG A 1 261 ? 150.02600 187.00600 168.49700 1.000 21.13016 261 ARG A C 1
ATOM 4083 O O . ARG A 1 261 ? 151.08200 186.56500 168.97000 1.000 21.13016 261 ARG A O 1
ATOM 4104 N N . ARG A 1 262 ? 149.46800 188.12900 168.94700 1.000 20.35496 262 ARG A N 1
ATOM 4105 C CA . ARG A 1 262 ? 150.19500 188.96300 169.89400 1.000 20.35496 262 ARG A CA 1
ATOM 4106 C C . ARG A 1 262 ? 150.33900 188.26700 171.23800 1.000 20.35496 262 ARG A C 1
ATOM 4107 O O . ARG A 1 262 ? 151.41600 188.30200 171.84800 1.000 20.35496 262 ARG A O 1
ATOM 4128 N N . ALA A 1 263 ? 149.31100 187.52800 171.65700 1.000 17.05151 263 ALA A N 1
ATOM 4129 C CA . ALA A 1 263 ? 149.44400 186.74300 172.87600 1.000 17.05151 263 ALA A CA 1
ATOM 4130 C C . ALA A 1 263 ? 150.57000 185.73200 172.73800 1.000 17.05151 263 ALA A C 1
ATOM 4131 O O . ALA A 1 263 ? 151.38300 185.56500 173.65600 1.000 17.05151 263 ALA A O 1
ATOM 4138 N N . LEU A 1 264 ? 150.69100 185.11400 171.56200 1.000 16.39408 264 LEU A N 1
ATOM 4139 C CA . LEU A 1 264 ? 151.77200 184.16000 171.36500 1.000 16.39408 264 LEU A CA 1
ATOM 4140 C C . LEU A 1 264 ? 153.12600 184.84200 171.48000 1.000 16.39408 264 LEU A C 1
ATOM 4141 O O . LEU A 1 264 ? 154.04900 184.30000 172.10200 1.000 16.39408 264 LEU A O 1
ATOM 4157 N N . TRP A 1 265 ? 153.23000 186.08600 171.00600 1.000 14.91579 265 TRP A N 1
ATOM 4158 C CA . TRP A 1 265 ? 154.49800 186.78600 171.15500 1.000 14.91579 265 TRP A CA 1
ATOM 4159 C C . TRP A 1 265 ? 154.81700 187.02500 172.62000 1.000 14.91579 265 TRP A C 1
ATOM 4160 O O . TRP A 1 265 ? 155.96800 186.85100 173.04100 1.000 14.91579 265 TRP A O 1
ATOM 4181 N N . GLN A 1 266 ? 153.79800 187.28800 173.43800 1.000 14.17717 266 GLN A N 1
ATOM 4182 C CA . GLN A 1 266 ? 154.06400 187.41500 174.86300 1.000 14.17717 266 GLN A CA 1
ATOM 4183 C C . GLN A 1 266 ? 154.64400 186.12500 175.41000 1.000 14.17717 266 GLN A C 1
ATOM 4184 O O . GLN A 1 266 ? 155.68200 186.14200 176.08600 1.000 14.17717 266 GLN A O 1
ATOM 4198 N N . ILE A 1 267 ? 154.07400 184.98400 175.02000 1.000 13.63338 267 ILE A N 1
ATOM 4199 C CA . ILE A 1 267 ? 154.62600 183.72500 175.49800 1.000 13.63338 267 ILE A CA 1
ATOM 4200 C C . ILE A 1 267 ? 156.05500 183.57000 175.01100 1.000 13.63338 267 ILE A C 1
ATOM 4201 O O . ILE A 1 267 ? 156.95300 183.21200 175.78600 1.000 13.63338 267 ILE A O 1
ATOM 4217 N N . VAL A 1 268 ? 156.31800 183.96100 173.76300 1.000 12.44688 268 VAL A N 1
ATOM 4218 C CA . VAL A 1 268 ? 157.68200 183.87100 173.26000 1.000 12.44688 268 VAL A CA 1
ATOM 4219 C C . VAL A 1 268 ? 158.60500 184.70000 174.13500 1.000 12.44688 268 VAL A C 1
ATOM 4220 O O . VAL A 1 268 ? 159.64300 184.22000 174.60700 1.000 12.44688 268 VAL A O 1
ATOM 4233 N N . LEU A 1 269 ? 158.18700 185.92600 174.45300 1.000 12.10118 269 LEU A N 1
ATOM 4234 C CA . LEU A 1 269 ? 159.04800 186.77400 175.25900 1.000 12.10118 269 LEU A CA 1
ATOM 4235 C C . LEU A 1 269 ? 159.23800 186.17800 176.64600 1.000 12.10118 269 LEU A C 1
ATOM 4236 O O . LEU A 1 269 ? 160.35800 186.16400 177.17300 1.000 12.10118 269 LEU A O 1
ATOM 4252 N N . LEU A 1 270 ? 158.19100 185.55300 177.19200 1.000 12.34765 270 LEU A N 1
ATOM 4253 C CA . LEU A 1 270 ? 158.35900 184.88400 178.47400 1.000 12.34765 270 LEU A CA 1
ATOM 4254 C C . LEU A 1 270 ? 159.38400 183.76900 178.35900 1.000 12.34765 270 LEU A C 1
ATOM 4255 O O . LEU A 1 270 ? 160.33400 183.70300 179.15200 1.000 12.34765 270 LEU A O 1
ATOM 4271 N N . MET A 1 271 ? 159.29200 182.97900 177.28700 1.000 11.91212 271 MET A N 1
ATOM 4272 C CA . MET A 1 271 ? 160.25700 181.90700 177.08700 1.000 11.91212 271 MET A CA 1
ATOM 4273 C C . MET A 1 271 ? 161.67100 182.45700 177.09300 1.000 11.91212 271 MET A C 1
ATOM 4274 O O . MET A 1 271 ? 162.59100 181.81600 177.61100 1.000 11.91212 271 MET A O 1
ATOM 4288 N N . PHE A 1 272 ? 161.86500 183.65100 176.53400 1.000 10.42178 272 PHE A N 1
ATOM 4289 C CA . PHE A 1 272 ? 163.19300 184.24100 176.55600 1.000 10.42178 272 PHE A CA 1
ATOM 4290 C C . PHE A 1 272 ? 163.63300 184.53500 177.98500 1.000 10.42178 272 PHE A C 1
ATOM 4291 O O . PHE A 1 272 ? 164.62000 183.97000 178.47700 1.000 10.42178 272 PHE A O 1
ATOM 4308 N N . VAL A 1 273 ? 162.84300 185.33000 178.71100 1.000 10.47049 273 VAL A N 1
ATOM 4309 C CA . VAL A 1 273 ? 163.31400 185.81000 180.00500 1.000 10.47049 273 VAL A CA 1
ATOM 4310 C C . VAL A 1 273 ? 163.45100 184.66100 180.98900 1.000 10.47049 273 VAL A C 1
ATOM 4311 O O . VAL A 1 273 ? 164.47200 184.53700 181.67900 1.000 10.47049 273 VAL A O 1
ATOM 4324 N N . GLY A 1 274 ? 162.49300 183.73900 180.98800 1.000 8.99139 274 GLY A N 1
ATOM 4325 C CA . GLY A 1 274 ? 162.60300 182.61100 181.88800 1.000 8.99139 274 GLY A CA 1
ATOM 4326 C C . GLY A 1 274 ? 163.82600 181.77500 181.58400 1.000 8.99139 274 GLY A C 1
ATOM 4327 O O . GLY A 1 274 ? 164.54500 181.35900 182.49700 1.000 8.99139 274 GLY A O 1
ATOM 4331 N N . THR A 1 275 ? 164.16000 181.63900 180.29900 1.000 8.14887 275 THR A N 1
ATOM 4332 C CA . THR A 1 275 ? 165.36800 180.90100 179.96000 1.000 8.14887 275 THR A CA 1
ATOM 4333 C C . THR A 1 275 ? 166.57300 181.54900 180.61600 1.000 8.14887 275 THR A C 1
ATOM 4334 O O . THR A 1 275 ? 167.36300 180.87600 181.29100 1.000 8.14887 275 THR A O 1
ATOM 4345 N N . LEU A 1 276 ? 166.67100 182.87600 180.52900 1.000 8.34628 276 LEU A N 1
ATOM 4346 C CA . LEU A 1 276 ? 167.82000 183.52800 181.13500 1.000 8.34628 276 LEU A CA 1
ATOM 4347 C C . LEU A 1 276 ? 167.81300 183.31600 182.63700 1.000 8.34628 276 LEU A C 1
ATOM 4348 O O . LEU A 1 276 ? 168.84000 182.94800 183.22400 1.000 8.34628 276 LEU A O 1
ATOM 4364 N N . PHE A 1 277 ? 166.63200 183.39500 183.25500 1.000 7.89636 277 PHE A N 1
ATOM 4365 C CA . PHE A 1 277 ? 166.54800 183.11200 184.67900 1.000 7.89636 277 PHE A CA 1
ATOM 4366 C C . PHE A 1 277 ? 167.11800 181.73900 184.98500 1.000 7.89636 277 PHE A C 1
ATOM 4367 O O . PHE A 1 277 ? 167.98400 181.58900 185.85700 1.000 7.89636 277 PHE A O 1
ATOM 4384 N N . TRP A 1 278 ? 166.72200 180.73700 184.20300 1.000 7.55530 278 TRP A N 1
ATOM 4385 C CA . TRP A 1 278 ? 167.15200 179.39500 184.54900 1.000 7.55530 278 TRP A CA 1
ATOM 4386 C C . TRP A 1 278 ? 168.63200 179.20300 184.28800 1.000 7.55530 278 TRP A C 1
ATOM 4387 O O . TRP A 1 278 ? 169.29000 178.47300 185.03900 1.000 7.55530 278 TRP A O 1
ATOM 4408 N N . VAL A 1 279 ? 169.21000 179.96400 183.35700 1.000 6.75622 279 VAL A N 1
ATOM 4409 C CA . VAL A 1 279 ? 170.65700 179.90100 183.20700 1.000 6.75622 279 VAL A CA 1
ATOM 4410 C C . VAL A 1 279 ? 171.30600 180.23600 184.53700 1.000 6.75622 279 VAL A C 1
ATOM 4411 O O . VAL A 1 279 ? 172.05700 179.43300 185.10900 1.000 6.75622 279 VAL A O 1
ATOM 4424 N N . LEU A 1 280 ? 170.87300 181.34400 185.13300 1.000 7.97141 280 LEU A N 1
ATOM 4425 C CA . LEU A 1 280 ? 171.37400 181.72100 186.44300 1.000 7.97141 280 LEU A CA 1
ATOM 4426 C C . LEU A 1 280 ? 171.07200 180.63300 187.46100 1.000 7.97141 280 LEU A C 1
ATOM 4427 O O . LEU A 1 280 ? 171.95900 180.18900 188.20000 1.000 7.97141 280 LEU A O 1
ATOM 4443 N N . ALA A 1 281 ? 169.82800 180.15200 187.47700 1.000 7.14401 281 ALA A N 1
ATOM 4444 C CA . ALA A 1 281 ? 169.45800 179.16300 188.47900 1.000 7.14401 281 ALA A CA 1
ATOM 4445 C C . ALA A 1 281 ? 170.26000 177.88300 188.31300 1.000 7.14401 281 ALA A C 1
ATOM 4446 O O . ALA A 1 281 ? 170.57200 177.21200 189.30700 1.000 7.14401 281 ALA A O 1
ATOM 4453 N N . GLN A 1 282 ? 170.70100 177.58200 187.09400 1.000 7.18082 282 GLN A N 1
ATOM 4454 C CA . GLN A 1 282 ? 171.40400 176.32300 186.91800 1.000 7.18082 282 GLN A CA 1
ATOM 4455 C C . GLN A 1 282 ? 172.86800 176.43000 187.30200 1.000 7.18082 282 GLN A C 1
ATOM 4456 O O . GLN A 1 282 ? 173.59100 175.43200 187.21900 1.000 7.18082 282 GLN A O 1
ATOM 4470 N N . GLN A 1 283 ? 173.31500 177.61200 187.72900 1.000 6.75631 283 GLN A N 1
ATOM 4471 C CA . GLN A 1 283 ? 174.59400 177.69500 188.41200 1.000 6.75631 283 GLN A CA 1
ATOM 4472 C C . GLN A 1 283 ? 174.55300 176.95500 189.74100 1.000 6.75631 283 GLN A C 1
ATOM 4473 O O . GLN A 1 283 ? 175.61000 176.60100 190.27300 1.000 6.75631 283 GLN A O 1
ATOM 4487 N N . GLY A 1 284 ? 173.35700 176.71800 190.28400 1.000 6.01033 284 GLY A N 1
ATOM 4488 C CA . GLY A 1 284 ? 173.22900 176.07200 191.57500 1.000 6.01033 284 GLY A CA 1
ATOM 4489 C C . GLY A 1 284 ? 174.00900 174.78200 191.72400 1.000 6.01033 284 GLY A C 1
ATOM 4490 O O . GLY A 1 284 ? 174.83000 174.65400 192.63600 1.000 6.01033 284 GLY A O 1
ATOM 4494 N N . GLY A 1 285 ? 173.75900 173.81300 190.84600 1.000 5.77727 285 GLY A N 1
ATOM 4495 C CA . GLY A 1 285 ? 174.43600 172.53500 190.95000 1.000 5.77727 285 GLY A CA 1
ATOM 4496 C C . GLY A 1 285 ? 175.86200 172.48300 190.44300 1.000 5.77727 285 GLY A C 1
ATOM 4497 O O . GLY A 1 285 ? 176.54800 171.49500 190.71900 1.000 5.77727 285 GLY A O 1
ATOM 4501 N N . SER A 1 286 ? 176.33500 173.50000 189.71300 1.000 6.14200 286 SER A N 1
ATOM 4502 C CA . SER A 1 286 ? 177.64400 173.41500 189.08300 1.000 6.14200 286 SER A CA 1
ATOM 4503 C C . SER A 1 286 ? 178.61800 174.34900 189.77900 1.000 6.14200 286 SER A C 1
ATOM 4504 O O . SER A 1 286 ? 179.35800 173.91100 190.68100 1.000 6.14200 286 SER A O 1
ATOM 4512 N N . THR A 1 287 ? 178.67800 175.63100 189.40700 1.000 7.14202 287 THR A N 1
ATOM 4513 C CA . THR A 1 287 ? 179.68900 176.52700 189.96400 1.000 7.14202 287 THR A CA 1
ATOM 4514 C C . THR A 1 287 ? 179.53000 176.71600 191.46800 1.000 7.14202 287 THR A C 1
ATOM 4515 O O . THR A 1 287 ? 180.52300 176.75300 192.20500 1.000 7.14202 287 THR A O 1
ATOM 4526 N N . ILE A 1 288 ? 178.29000 176.82900 191.94500 1.000 7.07041 288 ILE A N 1
ATOM 4527 C CA . ILE A 1 288 ? 178.06100 177.04400 193.37100 1.000 7.07041 288 ILE A CA 1
ATOM 4528 C C . ILE A 1 288 ? 178.43800 175.80800 194.17900 1.000 7.07041 288 ILE A C 1
ATOM 4529 O O . ILE A 1 288 ? 178.96200 175.91900 195.29300 1.000 7.07041 288 ILE A O 1
ATOM 4545 N N . SER A 1 289 ? 178.18700 174.61500 193.64100 1.000 6.41742 289 SER A N 1
ATOM 4546 C CA . SER A 1 289 ? 178.56700 173.40300 194.36100 1.000 6.41742 289 SER A CA 1
ATOM 4547 C C . SER A 1 289 ? 180.08100 173.29100 194.49200 1.000 6.41742 289 SER A C 1
ATOM 4548 O O . SER A 1 289 ? 180.59300 172.93200 195.55900 1.000 6.41742 289 SER A O 1
ATOM 4556 N N . LEU A 1 290 ? 180.81400 173.62600 193.43000 1.000 6.17380 290 LEU A N 1
ATOM 4557 C CA . LEU A 1 290 ? 182.27000 173.62900 193.50900 1.000 6.17380 290 LEU A CA 1
ATOM 4558 C C . LEU A 1 290 ? 182.77600 174.69700 194.47000 1.000 6.17380 290 LEU A C 1
ATOM 4559 O O . LEU A 1 290 ? 183.71900 174.45600 195.23100 1.000 6.17380 290 LEU A O 1
ATOM 4575 N N . PHE A 1 291 ? 182.16200 175.88200 194.45500 1.000 7.21444 291 PHE A N 1
ATOM 4576 C CA . PHE A 1 291 ? 182.54600 176.91900 195.40700 1.000 7.21444 291 PHE A CA 1
ATOM 4577 C C . PHE A 1 291 ? 182.32300 176.47100 196.84800 1.000 7.21444 291 PHE A C 1
ATOM 4578 O O . PHE A 1 291 ? 183.17500 176.70000 197.71300 1.000 7.21444 291 PHE A O 1
ATOM 4595 N N . ILE A 1 292 ? 181.18500 175.83000 197.12700 1.000 7.32597 292 ILE A N 1
ATOM 4596 C CA . ILE A 1 292 ? 180.92500 175.33400 198.47700 1.000 7.32597 292 ILE A CA 1
ATOM 4597 C C . ILE A 1 292 ? 181.93000 174.25600 198.86200 1.000 7.32597 292 ILE A C 1
ATOM 4598 O O . ILE A 1 292 ? 182.43800 174.23600 199.98900 1.000 7.32597 292 ILE A O 1
ATOM 4614 N N . ASP A 1 293 ? 182.23700 173.34900 197.93500 1.000 7.15867 293 ASP A N 1
ATOM 4615 C CA . ASP A 1 293 ? 183.20300 172.29300 198.22100 1.000 7.15867 293 ASP A CA 1
ATOM 4616 C C . ASP A 1 293 ? 184.57600 172.87000 198.54300 1.000 7.15867 293 ASP A C 1
ATOM 4617 O O . ASP A 1 293 ? 185.24000 172.44100 199.49300 1.000 7.15867 293 ASP A O 1
ATOM 4626 N N . ARG A 1 294 ? 185.01900 173.84000 197.74800 1.000 6.93253 294 ARG A N 1
ATOM 4627 C CA . ARG A 1 294 ? 186.39800 174.30500 197.80600 1.000 6.93253 294 ARG A CA 1
ATOM 4628 C C . ARG A 1 294 ? 186.60900 175.35200 198.89600 1.000 6.93253 294 ARG A C 1
ATOM 4629 O O . ARG A 1 294 ? 187.49400 175.20300 199.74500 1.000 6.93253 294 ARG A O 1
ATOM 4650 N N . PHE A 1 295 ? 185.79900 176.41100 198.89500 1.000 8.08153 295 PHE A N 1
ATOM 4651 C CA . PHE A 1 295 ? 186.13600 177.64700 199.58300 1.000 8.08153 295 PHE A CA 1
ATOM 4652 C C . PHE A 1 295 ? 185.20800 178.00700 200.73700 1.000 8.08153 295 PHE A C 1
ATOM 4653 O O . PHE A 1 295 ? 185.47800 178.99500 201.42800 1.000 8.08153 295 PHE A O 1
ATOM 4670 N N . VAL A 1 296 ? 184.13200 177.25800 200.96500 1.000 8.58758 296 VAL A N 1
ATOM 4671 C CA . VAL A 1 296 ? 183.28300 177.45900 202.13600 1.000 8.58758 296 VAL A CA 1
ATOM 4672 C C . VAL A 1 296 ? 183.75500 176.56700 203.27700 1.000 8.58758 296 VAL A C 1
ATOM 4673 O O . VAL A 1 296 ? 184.06000 175.38500 203.08400 1.000 8.58758 296 VAL A O 1
ATOM 4686 N N . ASN A 1 297 ? 183.80800 177.14400 204.47800 1.000 10.25799 297 ASN A N 1
ATOM 4687 C CA . ASN A 1 297 ? 184.05000 176.39300 205.70800 1.000 10.25799 297 ASN A CA 1
ATOM 4688 C C . ASN A 1 297 ? 182.80900 175.59100 206.08000 1.000 10.25799 297 ASN A C 1
ATOM 4689 O O . ASN A 1 297 ? 181.79200 176.16300 206.47600 1.000 10.25799 297 ASN A O 1
ATOM 4700 N N . ARG A 1 298 ? 182.89200 174.26600 205.97500 1.000 8.72701 298 ARG A N 1
ATOM 4701 C CA . ARG A 1 298 ? 181.75500 173.38500 206.21000 1.000 8.72701 298 ARG A CA 1
ATOM 4702 C C . ARG A 1 298 ? 181.81200 172.67200 207.55900 1.000 8.72701 298 ARG A C 1
ATOM 4703 O O . ARG A 1 298 ? 181.04000 171.73600 207.78300 1.000 8.72701 298 ARG A O 1
ATOM 4724 N N . GLN A 1 299 ? 182.70000 173.08800 208.46000 1.000 13.38887 299 GLN A N 1
ATOM 4725 C CA . GLN A 1 299 ? 182.76700 172.47600 209.78200 1.000 13.38887 299 GLN A CA 1
ATOM 4726 C C . GLN A 1 299 ? 181.56100 172.86900 210.63000 1.000 13.38887 299 GLN A C 1
ATOM 4727 O O . GLN A 1 299 ? 181.17700 174.04100 210.68000 1.000 13.38887 299 GLN A O 1
ATOM 4741 N N . ALA A 1 300 ? 180.96600 171.88200 211.30000 1.000 17.52134 300 ALA A N 1
ATOM 4742 C CA . ALA A 1 300 ? 179.98300 172.13200 212.34600 1.000 17.52134 300 ALA A CA 1
ATOM 4743 C C . ALA A 1 300 ? 179.95300 170.94700 213.30200 1.000 17.52134 300 ALA A C 1
ATOM 4744 O O . ALA A 1 300 ? 180.14100 169.79800 212.89300 1.000 17.52134 300 ALA A O 1
ATOM 4751 N N . PHE A 1 301 ? 179.70800 171.23700 214.58200 1.000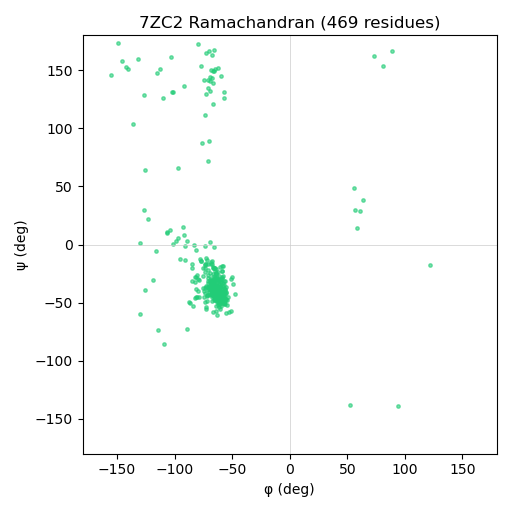 22.44977 301 PHE A N 1
ATOM 4752 C CA . PHE A 1 301 ? 179.51500 170.20100 215.59800 1.000 22.44977 301 PHE A CA 1
ATOM 4753 C C . PHE A 1 301 ? 180.69900 169.24000 215.67600 1.000 22.44977 301 PHE A C 1
ATOM 4754 O O . PHE A 1 301 ? 180.53700 168.06600 216.01700 1.000 22.44977 301 PHE A O 1
ATOM 4771 N N . ASN A 1 302 ? 181.89700 169.72600 215.35100 1.000 23.42839 302 ASN A N 1
ATOM 4772 C CA . ASN A 1 302 ? 183.08000 168.87800 215.19200 1.000 23.42839 302 ASN A CA 1
ATOM 4773 C C . ASN A 1 302 ? 182.88800 167.84900 214.08200 1.000 23.42839 302 ASN A C 1
ATOM 4774 O O . ASN A 1 302 ? 183.46600 166.76100 214.11700 1.000 23.42839 302 ASN A O 1
ATOM 4785 N N . ILE A 1 303 ? 182.06600 168.19600 213.09300 1.000 17.66317 303 ILE A N 1
ATOM 4786 C CA . ILE A 1 303 ? 181.82200 167.38400 211.91000 1.000 17.66317 303 ILE A CA 1
ATOM 4787 C C . ILE A 1 303 ? 181.95700 168.31100 210.71000 1.000 17.66317 303 ILE A C 1
ATOM 4788 O O . ILE A 1 303 ? 181.85800 169.53300 210.83400 1.000 17.66317 303 ILE A O 1
ATOM 4804 N N . GLU A 1 304 ? 182.18900 167.72700 209.53800 1.000 11.68568 304 GLU A N 1
ATOM 4805 C CA . GLU A 1 304 ? 182.14700 168.48300 208.29500 1.000 11.68568 304 GLU A CA 1
ATOM 4806 C C . GLU A 1 304 ? 180.92300 168.05300 207.50200 1.000 11.68568 304 GLU A C 1
ATOM 4807 O O . GLU A 1 304 ? 180.72500 166.86000 207.24700 1.000 11.68568 304 GLU A O 1
ATOM 4819 N N . VAL A 1 305 ? 180.11200 169.03000 207.12000 1.000 8.33624 305 VAL A N 1
ATOM 4820 C CA . VAL A 1 305 ? 178.91800 168.78700 206.30200 1.000 8.33624 305 VAL A CA 1
ATOM 4821 C C . VAL A 1 305 ? 179.32600 168.46000 204.86900 1.000 8.33624 305 VAL A C 1
ATOM 4822 O O . VAL A 1 305 ? 180.12300 169.20400 204.27100 1.000 8.33624 305 VAL A O 1
ATOM 4835 N N . PRO A 1 306 ? 178.82100 167.37800 204.27500 1.000 6.85303 306 PRO A N 1
ATOM 4836 C CA . PRO A 1 306 ? 179.11200 167.12100 202.85800 1.000 6.85303 306 PRO A CA 1
ATOM 4837 C C . PRO A 1 306 ? 178.46300 168.18400 201.97900 1.000 6.85303 306 PRO A C 1
ATOM 4838 O O . PRO A 1 306 ? 177.33000 168.60600 202.21800 1.000 6.85303 306 PRO A O 1
ATOM 4849 N N . THR A 1 307 ? 179.20200 168.62200 200.95800 1.000 6.80464 307 THR A N 1
ATOM 4850 C CA . THR A 1 307 ? 178.70200 169.66000 200.05900 1.000 6.80464 307 THR A CA 1
ATOM 4851 C C . THR A 1 307 ? 177.38200 169.27700 199.39200 1.000 6.80464 307 THR A C 1
ATOM 4852 O O . THR A 1 307 ? 176.51400 170.14000 199.19500 1.000 6.80464 307 THR A O 1
ATOM 4863 N N . ALA A 1 308 ? 177.16100 167.98400 199.14200 1.000 6.28622 308 ALA A N 1
ATOM 4864 C CA . ALA A 1 308 ? 175.94100 167.56800 198.45500 1.000 6.28622 308 ALA A CA 1
ATOM 4865 C C . ALA A 1 308 ? 174.69700 167.96900 199.23000 1.000 6.28622 308 ALA A C 1
ATOM 4866 O O . ALA A 1 308 ? 173.66800 168.29900 198.62800 1.000 6.28622 308 ALA A O 1
ATOM 4873 N N . LEU A 1 309 ? 174.78100 167.98700 200.55900 1.000 6.80427 309 LEU A N 1
ATOM 4874 C CA . LEU A 1 309 ? 173.61200 168.31100 201.36400 1.000 6.80427 309 LEU A CA 1
ATOM 4875 C C . LEU A 1 309 ? 173.07900 169.70300 201.05800 1.000 6.80427 309 LEU A C 1
ATOM 4876 O O . LEU A 1 309 ? 171.87200 169.93800 201.18100 1.000 6.80427 309 LEU A O 1
ATOM 4892 N N . PHE A 1 310 ? 173.94200 170.63900 200.65600 1.000 7.79129 310 PHE A N 1
ATOM 4893 C CA . PHE A 1 310 ? 173.43100 171.97700 200.38500 1.000 7.79129 310 PHE A CA 1
ATOM 4894 C C . PHE A 1 310 ? 172.51400 172.01800 199.16800 1.000 7.79129 310 PHE A C 1
ATOM 4895 O O . PHE A 1 310 ? 171.68300 172.92900 199.06800 1.000 7.79129 310 PHE A O 1
ATOM 4912 N N . GLN A 1 311 ? 172.55000 170.99200 198.31500 1.000 7.41945 311 GLN A N 1
ATOM 4913 C CA . GLN A 1 311 ? 171.56900 170.90400 197.23900 1.000 7.41945 311 GLN A CA 1
ATOM 4914 C C . GLN A 1 311 ? 170.16000 170.72600 197.78000 1.000 7.41945 311 GLN A C 1
ATOM 4915 O O . GLN A 1 311 ? 169.19300 171.16300 197.14800 1.000 7.41945 311 GLN A O 1
ATOM 4929 N N . SER A 1 312 ? 170.02000 170.09700 198.94600 1.000 8.04962 312 SER A N 1
ATOM 4930 C CA . SER A 1 312 ? 168.70200 169.98800 199.55100 1.000 8.04962 312 SER A CA 1
ATOM 4931 C C . SER A 1 312 ? 168.18400 171.34100 200.02000 1.000 8.04962 312 SER A C 1
ATOM 4932 O O . SER A 1 312 ? 166.96900 171.57600 199.99400 1.000 8.04962 312 SER A O 1
ATOM 4940 N N . VAL A 1 313 ? 169.07800 172.26700 200.38100 1.000 8.73540 313 VAL A N 1
ATOM 4941 C CA . VAL A 1 313 ? 168.61000 173.55100 200.89700 1.000 8.73540 313 VAL A CA 1
ATOM 4942 C C . VAL A 1 313 ? 167.72800 174.24500 199.87100 1.000 8.73540 313 VAL A C 1
ATOM 4943 O O . VAL A 1 313 ? 166.60100 174.66000 200.17900 1.000 8.73540 313 VAL A O 1
ATOM 4956 N N . ASN A 1 314 ? 168.15900 174.25000 198.61000 1.000 9.67314 314 ASN A N 1
ATOM 4957 C CA . ASN A 1 314 ? 167.34600 174.85100 197.56400 1.000 9.67314 314 ASN A CA 1
ATOM 4958 C C . ASN A 1 314 ? 165.95500 174.24100 197.55200 1.000 9.67314 314 ASN A C 1
ATOM 4959 O O . ASN A 1 314 ? 164.94900 174.96100 197.60700 1.000 9.67314 314 ASN A O 1
ATOM 4970 N N . ALA A 1 315 ? 165.87400 172.91100 197.59000 1.000 9.21562 315 ALA A N 1
ATOM 4971 C CA . ALA A 1 315 ? 164.56300 172.28800 197.49800 1.000 9.21562 315 ALA A CA 1
ATOM 4972 C C . ALA A 1 315 ? 163.70300 172.69000 198.68300 1.000 9.21562 315 ALA A C 1
ATOM 4973 O O . ALA A 1 315 ? 162.54400 173.09000 198.50900 1.000 9.21562 315 ALA A O 1
ATOM 4980 N N . ILE A 1 316 ? 164.29400 172.72800 199.88000 1.000 9.34001 316 ILE A N 1
ATOM 4981 C CA . ILE A 1 316 ? 163.53100 173.17100 201.04000 1.000 9.34001 316 ILE A CA 1
ATOM 4982 C C . ILE A 1 316 ? 162.99800 174.56900 200.79000 1.000 9.34001 316 ILE A C 1
ATOM 4983 O O . ILE A 1 316 ? 161.78900 174.82400 200.88900 1.000 9.34001 316 ILE A O 1
ATOM 4999 N N . ALA A 1 317 ? 163.87700 175.46600 200.34300 1.000 10.21573 317 ALA A N 1
ATOM 5000 C CA . ALA A 1 317 ? 163.45700 176.83600 200.10600 1.000 10.21573 317 ALA A CA 1
ATOM 5001 C C . ALA A 1 317 ? 162.29700 176.88500 199.12800 1.000 10.21573 317 ALA A C 1
ATOM 5002 O O . ALA A 1 317 ? 161.35200 177.65900 199.31700 1.000 10.21573 317 ALA A O 1
ATOM 5009 N N . VAL A 1 318 ? 162.33700 176.06400 198.07800 1.000 11.78279 318 VAL A N 1
ATOM 5010 C CA . VAL A 1 318 ? 161.21200 176.05400 197.15300 1.000 11.78279 318 VAL A CA 1
ATOM 5011 C C . VAL A 1 318 ? 159.94700 175.57200 197.85400 1.000 11.78279 318 VAL A C 1
ATOM 5012 O O . VAL A 1 318 ? 158.94800 176.30000 197.93500 1.000 11.78279 318 VAL A O 1
ATOM 5025 N N . MET A 1 319 ? 160.02400 174.40900 198.50700 1.000 14.17313 319 MET A N 1
ATOM 5026 C CA . MET A 1 319 ? 158.81300 173.83600 199.08500 1.000 14.17313 319 MET A CA 1
ATOM 5027 C C . MET A 1 319 ? 158.20500 174.76300 200.12200 1.000 14.17313 319 MET A C 1
ATOM 5028 O O . MET A 1 319 ? 157.01800 175.10500 200.04400 1.000 14.17313 319 MET A O 1
ATOM 5042 N N . LEU A 1 320 ? 159.02900 175.27400 201.03500 1.000 15.88083 320 LEU A N 1
ATOM 5043 C CA . LEU A 1 320 ? 158.50100 176.17400 202.04800 1.000 15.88083 320 LEU A CA 1
ATOM 5044 C C . LEU A 1 320 ? 157.81800 177.35900 201.38900 1.000 15.88083 320 LEU A C 1
ATOM 5045 O O . LEU A 1 320 ? 156.65800 177.66900 201.68700 1.000 15.88083 320 LEU A O 1
ATOM 5061 N N . ALA A 1 321 ? 158.48900 177.97300 200.41400 1.000 16.25785 321 ALA A N 1
ATOM 5062 C CA . ALA A 1 321 ? 157.89700 179.12900 199.75600 1.000 16.25785 321 ALA A CA 1
ATOM 5063 C C . ALA A 1 321 ? 156.56500 178.75900 199.12300 1.000 16.25785 321 ALA A C 1
ATOM 5064 O O . ALA A 1 321 ? 155.56900 179.47600 199.28500 1.000 16.25785 321 ALA A O 1
ATOM 5071 N N . GLY A 1 322 ? 156.50700 177.59300 198.47700 1.000 18.35197 322 GLY A N 1
ATOM 5072 C CA . GLY A 1 322 ? 155.26100 177.15700 197.87200 1.000 18.35197 322 GLY A CA 1
ATOM 5073 C C . GLY A 1 322 ? 154.12900 177.11500 198.87500 1.000 18.35197 322 GLY A C 1
ATOM 5074 O O . GLY A 1 322 ? 153.00300 177.52300 198.57900 1.000 18.35197 322 GLY A O 1
ATOM 5078 N N . VAL A 1 323 ? 154.41600 176.62200 200.07800 1.000 21.56279 323 VAL A N 1
ATOM 5079 C CA . VAL A 1 323 ? 153.40900 176.59100 201.13200 1.000 21.56279 323 VAL A CA 1
ATOM 5080 C C . VAL A 1 323 ? 152.96600 178.00500 201.49300 1.000 21.56279 323 VAL A C 1
ATOM 5081 O O . VAL A 1 323 ? 151.76500 178.30100 201.54100 1.000 21.56279 323 VAL A O 1
ATOM 5094 N N . VAL A 1 324 ? 153.92200 178.91600 201.69200 1.000 25.05876 324 VAL A N 1
ATOM 5095 C CA . VAL A 1 324 ? 153.56700 180.23500 202.21600 1.000 25.05876 324 VAL A CA 1
ATOM 5096 C C . VAL A 1 324 ? 152.65600 180.97100 201.24300 1.000 25.05876 324 VAL A C 1
ATOM 5097 O O . VAL A 1 324 ? 151.60400 181.49400 201.63200 1.000 25.05876 324 VAL A O 1
ATOM 5110 N N . LEU A 1 325 ? 152.98800 180.94600 199.95200 1.000 25.15276 325 LEU A N 1
ATOM 5111 C CA . LEU A 1 325 ? 152.11200 181.60600 198.99200 1.000 25.15276 325 LEU A CA 1
ATOM 5112 C C . LEU A 1 325 ? 150.75700 180.91900 198.96600 1.000 25.15276 325 LEU A C 1
ATOM 5113 O O . LEU A 1 325 ? 149.71500 181.58400 198.90700 1.000 25.15276 325 LEU A O 1
ATOM 5129 N N . ALA A 1 326 ? 150.74600 179.59100 199.09400 1.000 30.58394 326 ALA A N 1
ATOM 5130 C CA . ALA A 1 326 ? 149.47400 178.88600 199.16300 1.000 30.58394 326 ALA A CA 1
ATOM 5131 C C . ALA A 1 326 ? 148.71700 179.29900 200.41500 1.000 30.58394 326 ALA A C 1
ATOM 5132 O O . ALA A 1 326 ? 147.49100 179.45600 200.38800 1.000 30.58394 326 ALA A O 1
ATOM 5139 N N . TRP A 1 327 ? 149.43400 179.47100 201.52800 1.000 34.36478 327 TRP A N 1
ATOM 5140 C CA . TRP A 1 327 ? 148.79600 179.96200 202.74100 1.000 34.36478 327 TRP A CA 1
ATOM 5141 C C . TRP A 1 327 ? 148.22000 181.35700 202.53900 1.000 34.36478 327 TRP A C 1
ATOM 5142 O O . TRP A 1 327 ? 147.21700 181.71100 203.17100 1.000 34.36478 327 TRP A O 1
ATOM 5163 N N . LEU A 1 328 ? 148.83300 182.16000 201.66700 1.000 34.81368 328 LEU A N 1
ATOM 5164 C CA . LEU A 1 328 ? 148.44600 183.55200 201.47700 1.000 34.81368 328 LEU A CA 1
ATOM 5165 C C . LEU A 1 328 ? 147.70000 183.80200 200.17000 1.000 34.81368 328 LEU A C 1
ATOM 5166 O O . LEU A 1 328 ? 147.50700 184.96400 199.79700 1.000 34.81368 328 LEU A O 1
ATOM 5182 N N . ALA A 1 329 ? 147.28300 182.75500 199.46300 1.000 44.87747 329 ALA A N 1
ATOM 5183 C CA . ALA A 1 329 ? 146.55100 182.95000 198.21800 1.000 44.87747 329 ALA A CA 1
ATOM 5184 C C . ALA A 1 329 ? 145.30200 183.78900 198.46100 1.000 44.87747 329 ALA A C 1
ATOM 5185 O O . ALA A 1 329 ? 144.52600 183.51900 199.38200 1.000 44.87747 329 ALA A O 1
ATOM 5192 N N . SER A 1 330 ? 145.11000 184.81000 197.63000 1.000 57.62523 330 SER A N 1
ATOM 5193 C CA . SER A 1 330 ? 144.23300 185.92500 197.95200 1.000 57.62523 330 SER A CA 1
ATOM 5194 C C . SER A 1 330 ? 143.49100 186.38700 196.70700 1.000 57.62523 330 SER A C 1
ATOM 5195 O O . SER A 1 330 ? 143.98600 186.22100 195.58600 1.000 57.62523 330 SER A O 1
ATOM 5203 N N . PRO A 1 331 ? 142.29900 186.97000 196.87400 1.000 64.17974 331 PRO A N 1
ATOM 5204 C CA . PRO A 1 331 ? 141.49700 187.39600 195.71600 1.000 64.17974 331 PRO A CA 1
ATOM 5205 C C . PRO A 1 331 ? 142.01000 188.64500 195.01200 1.000 64.17974 331 PRO A C 1
ATOM 5206 O O . PRO A 1 331 ? 141.40800 189.05700 194.01400 1.000 64.17974 331 PRO A O 1
ATOM 5217 N N . GLU A 1 332 ? 143.09300 189.26000 195.48800 1.000 64.71469 332 GLU A N 1
ATOM 5218 C CA . GLU A 1 332 ? 143.71000 190.39300 194.80300 1.000 64.71469 332 GLU A CA 1
ATOM 5219 C C . GLU A 1 332 ? 144.31500 190.03000 193.44900 1.000 64.71469 332 GLU A C 1
ATOM 5220 O O . GLU A 1 332 ? 144.82000 190.92500 192.76300 1.000 64.71469 332 GLU A O 1
ATOM 5232 N N . SER A 1 333 ? 144.27100 188.76400 193.04000 1.000 64.53834 333 SER A N 1
ATOM 5233 C CA . SER A 1 333 ? 144.77600 188.36100 191.73300 1.000 64.53834 333 SER A CA 1
ATOM 5234 C C . SER A 1 333 ? 143.88000 188.85800 190.60300 1.000 64.53834 333 SER A C 1
ATOM 5235 O O . SER A 1 333 ? 143.16800 188.06500 189.97800 1.000 64.53834 333 SER A O 1
ATOM 5243 N N . ARG A 1 334 ? 143.90300 190.16300 190.33300 1.000 60.13751 334 ARG A N 1
ATO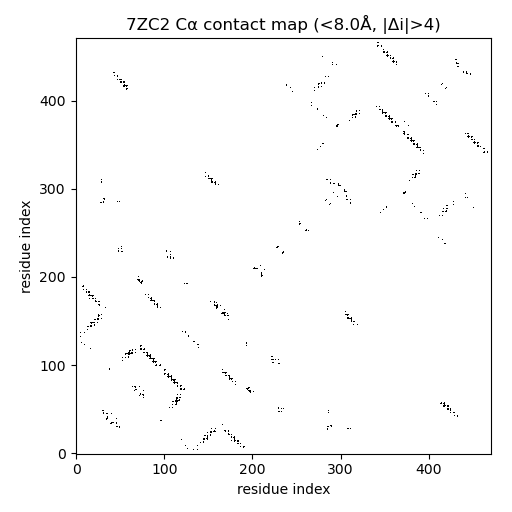M 5244 C CA . ARG A 1 334 ? 143.01200 190.75400 189.34300 1.000 60.13751 334 ARG A CA 1
ATOM 5245 C C . ARG A 1 334 ? 143.69600 191.95800 188.70800 1.000 60.13751 334 ARG A C 1
ATOM 5246 O O . ARG A 1 334 ? 144.77900 192.37800 189.12200 1.000 60.13751 334 ARG A O 1
ATOM 5267 N N . GLY A 1 335 ? 143.04000 192.51300 187.68900 1.000 49.27088 335 GLY A N 1
ATOM 5268 C CA . GLY A 1 335 ? 143.48300 193.74100 187.05600 1.000 49.27088 335 GLY A CA 1
ATOM 5269 C C . GLY A 1 335 ? 144.35600 193.53700 185.83300 1.000 49.27088 335 GLY A C 1
ATOM 5270 O O . GLY A 1 335 ? 144.09200 192.65400 185.01100 1.000 49.27088 335 GLY A O 1
ATOM 5274 N N . ASN A 1 336 ? 145.39900 194.35700 185.70200 1.000 33.18305 336 ASN A N 1
ATOM 5275 C CA . ASN A 1 336 ? 146.32100 194.28100 184.57300 1.000 33.18305 336 ASN A CA 1
ATOM 5276 C C . ASN A 1 336 ? 147.17600 193.02200 184.66300 1.000 33.18305 336 ASN A C 1
ATOM 5277 O O . ASN A 1 336 ? 148.26200 193.04100 185.25100 1.000 33.18305 336 ASN A O 1
ATOM 5288 N N . SER A 1 337 ? 146.69100 191.92300 184.08200 1.000 26.28367 337 SER A N 1
ATOM 5289 C CA . SER A 1 337 ? 147.31400 190.62300 184.31200 1.000 26.28367 337 SER A CA 1
ATOM 5290 C C . SER A 1 337 ? 148.71400 190.54000 183.71100 1.000 26.28367 337 SER A C 1
ATOM 5291 O O . SER A 1 337 ? 149.61800 189.95800 184.32100 1.000 26.28367 337 SER A O 1
ATOM 5299 N N . THR A 1 338 ? 148.91800 191.10800 182.52100 1.000 23.36055 338 THR A N 1
ATOM 5300 C CA . THR A 1 338 ? 150.23500 191.03400 181.88900 1.000 23.36055 338 THR A CA 1
ATOM 5301 C C . THR A 1 338 ? 151.28200 191.83500 182.66000 1.000 23.36055 338 THR A C 1
ATOM 5302 O O . THR A 1 338 ? 152.41500 191.36800 182.85300 1.000 23.36055 338 THR A O 1
ATOM 5313 N N . LEU A 1 339 ? 150.92300 193.03400 183.11800 1.000 24.32703 339 LEU A N 1
ATOM 5314 C CA . LEU A 1 339 ? 151.83100 193.80400 183.96000 1.000 24.32703 339 LEU A CA 1
ATOM 5315 C C . LEU A 1 339 ? 152.15200 193.05600 185.25000 1.000 24.32703 339 LEU A C 1
ATOM 5316 O O . LEU A 1 339 ? 153.30100 193.06000 185.70900 1.000 24.32703 339 LEU A O 1
ATOM 5332 N N . ARG A 1 340 ? 151.14800 192.42200 185.85900 1.000 24.94057 340 ARG A N 1
ATOM 5333 C CA . ARG A 1 340 ? 151.38700 191.65100 187.07600 1.000 24.94057 340 ARG A CA 1
ATOM 5334 C C . ARG A 1 340 ? 152.33800 190.48700 186.81500 1.000 24.94057 340 ARG A C 1
ATOM 5335 O O . ARG A 1 340 ? 153.23600 190.21200 187.62100 1.000 24.94057 340 ARG A O 1
ATOM 5356 N N . VAL A 1 341 ? 152.15600 189.79500 185.68800 1.000 16.62614 341 VAL A N 1
ATOM 5357 C CA . VAL A 1 341 ? 153.07300 188.72800 185.29000 1.000 16.62614 341 VAL A CA 1
ATOM 5358 C C . VAL A 1 341 ? 154.49800 189.25600 185.18800 1.000 16.62614 341 VAL A C 1
ATOM 5359 O O . VAL A 1 341 ? 155.44900 188.65500 185.71100 1.000 16.62614 341 VAL A O 1
ATOM 5372 N N . TRP A 1 342 ? 154.67500 190.37500 184.48400 1.000 14.64867 342 TRP A N 1
ATOM 5373 C CA . TRP A 1 342 ? 156.02800 190.87600 184.28100 1.000 14.64867 342 TRP A CA 1
ATOM 5374 C C . TRP A 1 342 ? 156.64900 191.36300 185.58400 1.000 14.64867 342 TRP A C 1
ATOM 5375 O O . TRP A 1 342 ? 157.85900 191.21700 185.77900 1.000 14.64867 342 TRP A O 1
ATOM 5396 N N . LEU A 1 343 ? 155.85100 191.92000 186.49500 1.000 17.38608 343 LEU A N 1
ATOM 5397 C CA . LEU A 1 343 ? 156.40800 192.31700 187.78400 1.000 17.38608 343 LEU A CA 1
ATOM 5398 C C . LEU A 1 343 ? 156.75000 191.10900 188.65000 1.000 17.38608 343 LEU A C 1
ATOM 5399 O O . LEU A 1 343 ? 157.71400 191.15900 189.41900 1.000 17.38608 343 LEU A O 1
ATOM 5415 N N . LYS A 1 344 ? 155.99900 190.01200 188.52600 1.000 14.04197 344 LYS A N 1
ATOM 5416 C CA . LYS A 1 344 ? 156.39600 188.76900 189.18300 1.000 14.04197 344 LYS A CA 1
ATOM 5417 C C . LYS A 1 344 ? 157.73800 188.26400 188.66100 1.000 14.04197 344 LYS A C 1
ATOM 5418 O O . LYS A 1 344 ? 158.61000 187.86200 189.44300 1.000 14.04197 344 LYS A O 1
ATOM 5437 N N . PHE A 1 345 ? 157.91700 188.25300 187.33800 1.000 12.05438 345 PHE A N 1
ATOM 5438 C CA . PHE A 1 345 ? 159.23000 187.90700 186.79000 1.000 12.05438 345 PHE A CA 1
ATOM 5439 C C . PHE A 1 345 ? 160.32300 188.84700 187.28900 1.000 12.05438 345 PHE A C 1
ATOM 5440 O O . PHE A 1 345 ? 161.43000 188.40200 187.61700 1.000 12.05438 345 PHE A O 1
ATOM 5457 N N . ALA A 1 346 ? 160.05000 190.15100 187.32200 1.000 12.22429 346 ALA A N 1
ATOM 5458 C CA . ALA A 1 346 ? 161.05200 191.09300 187.81200 1.000 12.22429 346 ALA A CA 1
ATOM 5459 C C . ALA A 1 346 ? 161.41400 190.81100 189.26500 1.000 12.22429 346 ALA A C 1
ATOM 5460 O O . ALA A 1 346 ? 162.58700 190.88700 189.64400 1.000 12.22429 346 ALA A O 1
ATOM 5467 N N . PHE A 1 347 ? 160.42500 190.46600 190.08900 1.000 10.46236 347 PHE A N 1
ATOM 5468 C CA . PHE A 1 347 ? 160.69800 190.12600 191.48300 1.000 10.46236 347 PHE A CA 1
ATOM 5469 C C . PHE A 1 347 ? 161.51900 188.84600 191.60500 1.000 10.46236 347 PHE A C 1
ATOM 5470 O O . PHE A 1 347 ? 162.42300 188.76000 192.44600 1.000 10.46236 347 PHE A O 1
ATOM 5487 N N . GLY A 1 348 ? 161.21600 187.83800 190.78800 1.000 9.78103 348 GLY A N 1
ATOM 5488 C CA . GLY A 1 348 ? 162.03600 186.63500 190.78900 1.000 9.78103 348 GLY A CA 1
ATOM 5489 C C . GLY A 1 348 ? 163.47700 186.90200 190.39300 1.000 9.78103 348 GLY A C 1
ATOM 5490 O O . GLY A 1 348 ? 164.41300 186.41200 191.03500 1.000 9.78103 348 GLY A O 1
ATOM 5494 N N . LEU A 1 349 ? 163.67700 187.69500 189.33900 1.000 10.49435 349 LEU A N 1
ATOM 5495 C CA . LEU A 1 349 ? 165.03300 188.07300 188.95200 1.000 10.49435 349 LEU A CA 1
ATOM 5496 C C . LEU A 1 349 ? 165.71600 188.88200 190.04600 1.000 10.49435 349 LEU A C 1
ATOM 5497 O O . LEU A 1 349 ? 166.92400 188.75000 190.25900 1.000 10.49435 349 LEU A O 1
ATOM 5513 N N . LEU A 1 350 ? 164.96300 189.72400 190.75300 1.000 10.18641 350 LEU A N 1
ATOM 5514 C CA . LEU A 1 350 ? 165.54800 190.48300 191.85300 1.000 10.18641 350 LEU A CA 1
ATOM 5515 C C . LEU A 1 350 ? 166.01700 189.56100 192.97300 1.000 10.18641 350 LEU A C 1
ATOM 5516 O O . LEU A 1 350 ? 167.09300 189.76500 193.54500 1.000 10.18641 350 LEU A O 1
ATOM 5532 N N . LEU A 1 351 ? 165.20700 188.56000 193.32100 1.000 9.39736 351 LEU A N 1
ATOM 5533 C CA . LEU A 1 351 ? 165.62700 187.58700 194.32800 1.000 9.39736 351 LEU A CA 1
ATOM 5534 C C . LEU A 1 351 ? 166.86600 186.81800 193.87600 1.000 9.39736 351 LEU A C 1
ATOM 5535 O O . LEU A 1 351 ? 167.77200 186.55300 194.67800 1.000 9.39736 351 LEU A O 1
ATOM 5551 N N . MET A 1 352 ? 166.93200 186.46600 192.59000 1.000 9.26499 352 MET A N 1
ATOM 5552 C CA . MET A 1 352 ? 168.12400 185.80000 192.06700 1.000 9.26499 352 MET A CA 1
ATOM 5553 C C . MET A 1 352 ? 169.34800 186.70700 192.18000 1.000 9.26499 352 MET A C 1
ATOM 5554 O O . MET A 1 352 ? 170.44200 186.26300 192.56700 1.000 9.26499 352 MET A O 1
ATOM 5568 N N . ALA A 1 353 ? 169.17100 187.99000 191.86000 1.000 9.37900 353 ALA A N 1
ATOM 5569 C CA . ALA A 1 353 ? 170.23800 188.96800 192.02600 1.000 9.37900 353 ALA A CA 1
ATOM 5570 C C . ALA A 1 353 ? 170.71200 189.02500 193.46800 1.000 9.37900 353 ALA A C 1
ATOM 5571 O O . ALA A 1 353 ? 171.91500 189.02500 193.73300 1.000 9.37900 353 ALA A O 1
ATOM 5578 N N . CYS A 1 354 ? 169.77700 189.13600 194.41100 1.000 9.99636 354 CYS A N 1
ATOM 5579 C CA . CYS A 1 354 ? 170.14600 189.19200 195.82200 1.000 9.99636 354 CYS A CA 1
ATOM 5580 C C . CYS A 1 354 ? 170.90900 187.94500 196.25500 1.000 9.99636 354 CYS A C 1
ATOM 5581 O O . CYS A 1 354 ? 171.87400 188.03500 197.02200 1.000 9.99636 354 CYS A O 1
ATOM 5589 N N . GLY A 1 355 ? 170.48600 186.77100 195.78500 1.000 8.69043 355 GLY A N 1
ATOM 5590 C CA . GLY A 1 355 ? 171.24000 185.56000 196.07700 1.000 8.69043 355 GLY A CA 1
ATOM 5591 C C . GLY A 1 355 ? 172.67800 185.62900 195.59400 1.000 8.69043 355 GLY A C 1
ATOM 5592 O O . GLY A 1 355 ? 173.62100 185.32600 196.33800 1.000 8.69043 355 GLY A O 1
ATOM 5596 N N . PHE A 1 356 ? 172.86900 186.04200 194.33900 1.000 8.48186 356 PHE A N 1
ATOM 5597 C CA . PHE A 1 356 ? 174.22800 186.14600 193.81300 1.000 8.48186 356 PHE A CA 1
ATOM 5598 C C . PHE A 1 356 ? 175.02900 187.23500 194.52200 1.000 8.48186 356 PHE A C 1
ATOM 5599 O O . PHE A 1 356 ? 176.23900 187.08500 194.72800 1.000 8.48186 356 PHE A O 1
ATOM 5616 N N . MET A 1 357 ? 174.37900 188.33700 194.89900 1.000 9.52534 357 MET A N 1
ATOM 5617 C CA . MET A 1 357 ? 175.05900 189.37400 195.67100 1.000 9.52534 357 MET A CA 1
ATOM 5618 C C . MET A 1 357 ? 175.51500 188.85500 197.02600 1.000 9.52534 357 MET A C 1
ATOM 5619 O O . MET A 1 357 ? 176.60600 189.19700 197.49000 1.000 9.52534 357 MET A O 1
ATOM 5633 N N . LEU A 1 358 ? 174.69500 188.03200 197.68100 1.000 8.89206 358 LEU A N 1
ATOM 5634 C CA . LEU A 1 358 ? 175.11600 187.45200 198.95200 1.000 8.89206 358 LEU A CA 1
ATOM 5635 C C . LEU A 1 358 ? 176.28600 186.49500 198.76900 1.000 8.89206 358 LEU A C 1
ATOM 5636 O O . LEU A 1 358 ? 177.22300 186.49600 199.57700 1.000 8.89206 358 LEU A O 1
ATOM 5652 N N . LEU A 1 359 ? 176.27200 185.69400 197.70100 1.000 8.82860 359 LEU A N 1
ATOM 5653 C CA . LEU A 1 359 ? 177.42300 184.82800 197.44800 1.000 8.82860 359 LEU A CA 1
ATOM 5654 C C . LEU A 1 359 ? 178.68900 185.63700 197.17700 1.000 8.82860 359 LEU A C 1
ATOM 5655 O O . LEU A 1 359 ? 179.76800 185.30000 197.67800 1.000 8.82860 359 LEU A O 1
ATOM 5671 N N . ALA A 1 360 ? 178.57600 186.72100 196.40500 1.000 9.38294 36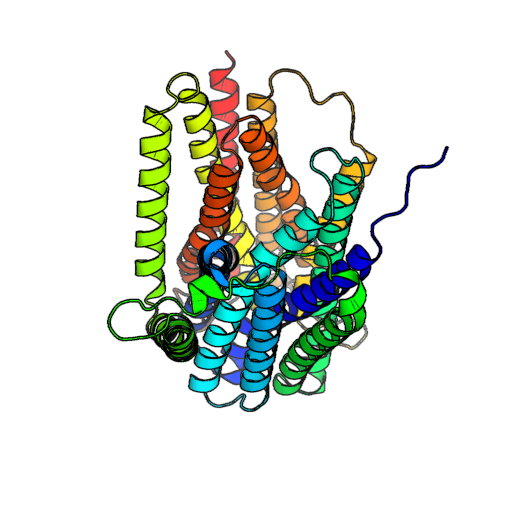0 ALA A N 1
ATOM 5672 C CA . ALA A 1 360 ? 179.74300 187.55400 196.12700 1.000 9.38294 360 ALA A CA 1
ATOM 5673 C C . ALA A 1 360 ? 180.25200 188.25100 197.38300 1.000 9.38294 360 ALA A C 1
ATOM 5674 O O . ALA A 1 360 ? 181.46400 188.31400 197.61900 1.000 9.38294 360 ALA A O 1
ATOM 5681 N N . PHE A 1 361 ? 179.34100 188.77800 198.20000 1.000 11.15686 361 PHE A N 1
ATOM 5682 C CA . PHE A 1 361 ? 179.72100 189.40000 199.46300 1.000 11.15686 361 PHE A CA 1
ATOM 5683 C C . PHE A 1 361 ? 180.45000 188.41300 200.36600 1.000 11.15686 361 PHE A C 1
ATOM 5684 O O . PHE A 1 361 ? 181.48500 188.73900 200.96200 1.000 11.15686 361 PHE A O 1
ATOM 5701 N N . ASP A 1 362 ? 179.91000 187.19900 200.48800 1.000 10.81429 362 ASP A N 1
ATOM 5702 C CA . ASP A 1 362 ? 180.54900 186.17600 201.30700 1.000 10.81429 362 ASP A CA 1
ATOM 5703 C C . ASP A 1 362 ? 181.93700 185.81800 200.78400 1.000 10.81429 362 ASP A C 1
ATOM 5704 O O . ASP A 1 362 ? 182.90100 185.75100 201.55200 1.000 10.81429 362 ASP A O 1
ATOM 5713 N N . ALA A 1 363 ? 182.05200 185.56000 199.47700 1.000 10.46464 363 ALA A N 1
ATOM 5714 C CA . ALA A 1 363 ? 183.34600 185.20300 198.89900 1.000 10.46464 363 ALA A CA 1
ATOM 5715 C C . ALA A 1 363 ? 184.36800 186.33300 198.97000 1.000 10.46464 363 ALA A C 1
ATOM 5716 O O . ALA A 1 363 ? 185.57400 186.06700 199.02200 1.000 10.46464 363 ALA A O 1
ATOM 5723 N N . ARG A 1 364 ? 183.92300 187.58800 198.98300 1.000 12.44924 364 ARG A N 1
ATOM 5724 C CA . ARG A 1 364 ? 184.84800 188.69300 199.21800 1.000 12.44924 364 ARG A CA 1
ATOM 5725 C C . ARG A 1 364 ? 185.29600 188.74900 200.67600 1.000 12.44924 364 ARG A C 1
ATOM 5726 O O . ARG A 1 364 ? 186.49700 188.72900 200.96800 1.000 12.44924 364 ARG A O 1
ATOM 5747 N N . HIS A 1 365 ? 184.34800 188.82700 201.60900 1.000 15.77123 365 HIS A N 1
ATOM 5748 C CA . HIS A 1 365 ? 184.69700 189.01800 203.01400 1.000 15.77123 365 HIS A CA 1
ATOM 5749 C C . HIS A 1 365 ? 185.30000 187.77500 203.66000 1.000 15.77123 365 HIS A C 1
ATOM 5750 O O . HIS A 1 365 ? 185.82000 187.87300 204.77700 1.000 15.77123 365 HIS A O 1
ATOM 5764 N N . ALA A 1 366 ? 185.24100 186.61800 202.99700 1.000 16.33686 366 ALA A N 1
ATOM 5765 C CA . ALA A 1 366 ? 186.03000 185.46700 203.42700 1.000 16.33686 366 ALA A CA 1
ATOM 5766 C C . ALA A 1 366 ? 187.49500 185.82200 203.64500 1.000 16.33686 366 ALA A C 1
ATOM 5767 O O . ALA A 1 366 ? 188.17500 185.17900 204.45400 1.000 16.33686 366 ALA A O 1
ATOM 5774 N N . ALA A 1 367 ? 188.00300 186.832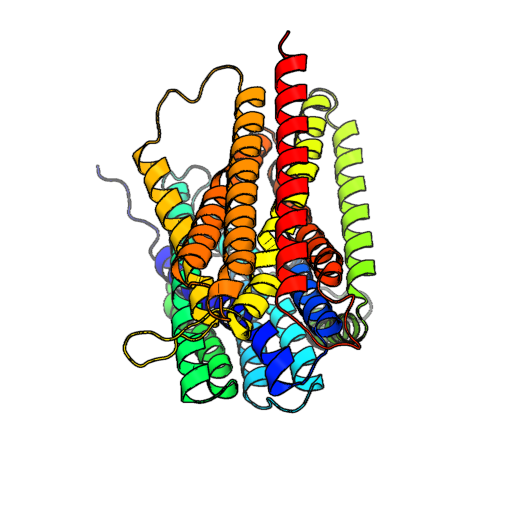00 202.93600 1.000 23.26213 367 ALA A N 1
ATOM 5775 C CA . ALA A 1 367 ? 189.40900 187.20100 203.05600 1.000 23.26213 367 ALA A CA 1
ATOM 5776 C C . ALA A 1 367 ? 189.79500 187.56500 204.48400 1.000 23.26213 367 ALA A C 1
ATOM 5777 O O . ALA A 1 367 ? 190.98700 187.56200 204.81100 1.000 23.26213 367 ALA A O 1
ATOM 5784 N N . ALA A 1 368 ? 188.82100 187.87700 205.34300 1.000 25.95715 368 ALA A N 1
ATOM 5785 C CA . ALA A 1 368 ? 189.12900 188.11700 206.74900 1.000 25.95715 368 ALA A CA 1
ATOM 5786 C C . ALA A 1 368 ? 189.61300 186.85100 207.44800 1.000 25.95715 368 ALA A C 1
ATOM 5787 O O . ALA A 1 368 ? 190.33600 186.94000 208.44700 1.000 25.95715 368 ALA A O 1
ATOM 5794 N N . ASP A 1 369 ? 189.23200 185.67800 206.95000 1.000 24.55288 369 ASP A N 1
ATOM 5795 C CA . ASP A 1 369 ? 189.56900 184.41500 207.60100 1.000 24.55288 369 ASP A CA 1
ATOM 5796 C C . ASP A 1 369 ? 190.27600 183.44300 206.66900 1.000 24.55288 369 ASP A C 1
ATOM 5797 O O . ASP A 1 369 ? 191.20000 182.75000 207.10200 1.000 24.55288 369 ASP A O 1
ATOM 5806 N N . GLY A 1 370 ? 189.86800 183.37700 205.40400 1.000 18.85830 370 GLY A N 1
ATOM 5807 C CA . GLY A 1 370 ? 190.38400 182.41400 204.45000 1.000 18.85830 370 GLY A CA 1
ATOM 5808 C C . GLY A 1 370 ? 189.33700 181.50800 203.83700 1.000 18.85830 370 GLY A C 1
ATOM 5809 O O . GLY A 1 370 ? 189.60400 180.89600 202.79300 1.000 18.85830 370 GLY A O 1
ATOM 5813 N N . GLN A 1 371 ? 188.15300 181.40000 204.43900 1.000 12.07743 371 GLN A N 1
ATOM 5814 C CA . GLN A 1 371 ? 187.07100 180.60800 203.87300 1.000 12.07743 371 GLN A CA 1
ATOM 5815 C C . GLN A 1 371 ? 185.74700 181.32800 204.08500 1.000 12.07743 371 GLN A C 1
ATOM 5816 O O . GLN A 1 371 ? 185.57100 182.07100 205.05300 1.000 12.07743 371 GLN A O 1
ATOM 5830 N N . ALA A 1 372 ? 184.81700 181.09000 203.16500 1.000 10.09229 372 ALA A N 1
ATOM 5831 C CA . ALA A 1 372 ? 183.49900 181.70600 203.21700 1.000 10.09229 372 ALA A CA 1
ATOM 5832 C C . ALA A 1 372 ? 182.63200 181.10900 204.32600 1.000 10.09229 372 ALA A C 1
ATOM 5833 O O . ALA A 1 372 ? 182.91800 180.04800 204.88400 1.000 10.09229 372 ALA A O 1
ATOM 5840 N N . SER A 1 373 ? 181.55100 181.82300 204.63400 1.000 10.44166 373 SER A N 1
ATOM 5841 C CA . SER A 1 373 ? 180.71900 181.58500 205.80800 1.000 10.44166 373 SER A CA 1
ATOM 5842 C C . SER A 1 373 ? 179.45700 180.83000 205.39900 1.000 10.44166 373 SER A C 1
ATOM 5843 O O . SER A 1 373 ? 178.78900 181.20700 204.43000 1.000 10.44166 373 SER A O 1
ATOM 5851 N N . MET A 1 374 ? 179.14100 179.76000 206.13400 1.000 10.81605 374 MET A N 1
ATOM 5852 C CA . MET A 1 374 ? 178.04200 178.87600 205.74600 1.000 10.81605 374 MET A CA 1
ATOM 5853 C C . MET A 1 374 ? 176.69700 179.59200 205.71200 1.000 10.81605 374 MET A C 1
ATOM 5854 O O . MET A 1 374 ? 175.88300 179.34200 204.81900 1.000 10.81605 374 MET A O 1
ATOM 5868 N N . GLY A 1 375 ? 176.43700 180.47600 206.67600 1.000 10.32765 375 GLY A N 1
ATOM 5869 C CA . GLY A 1 375 ? 175.11800 181.08700 206.75500 1.000 10.32765 375 GLY A CA 1
ATOM 5870 C C . GLY A 1 375 ? 174.79300 182.03800 205.61800 1.000 10.32765 375 GLY A C 1
ATOM 5871 O O . GLY A 1 375 ? 173.66200 182.05400 205.12400 1.000 10.32765 375 GLY A O 1
ATOM 5875 N N . VAL A 1 376 ? 175.77500 182.80700 205.15000 1.000 10.29907 376 VAL A N 1
ATOM 5876 C CA . VAL A 1 376 ? 175.50100 183.72600 204.04800 1.000 10.29907 376 VAL A CA 1
ATOM 5877 C C . VAL A 1 376 ? 175.27900 182.95700 202.74900 1.000 10.29907 376 VAL A C 1
ATOM 5878 O O . VAL A 1 376 ? 174.39700 183.29700 201.94800 1.000 10.29907 376 VAL A O 1
ATOM 5891 N N . MET A 1 377 ? 176.05100 181.89300 202.53500 1.000 9.49398 377 MET A N 1
ATOM 5892 C CA . MET A 1 377 ? 175.82500 181.02800 201.38200 1.000 9.49398 377 MET A CA 1
ATOM 5893 C C . MET A 1 377 ? 174.45600 180.35800 201.45200 1.000 9.49398 377 MET A C 1
ATOM 5894 O O . MET A 1 377 ? 173.73800 180.28100 200.44800 1.000 9.49398 377 MET A O 1
ATOM 5908 N N . ILE A 1 378 ? 174.09500 179.82600 202.62200 1.000 9.60847 378 ILE A N 1
ATOM 5909 C CA . ILE A 1 378 ? 172.77300 179.22800 202.79500 1.000 9.60847 378 ILE A CA 1
ATOM 5910 C C . ILE A 1 378 ? 171.68000 180.24200 202.48000 1.000 9.60847 378 ILE A C 1
ATOM 5911 O O . ILE A 1 378 ? 170.66800 179.91000 201.85300 1.000 9.60847 378 ILE A O 1
ATOM 5927 N N . SER A 1 379 ? 171.85500 181.48800 202.92700 1.000 9.64715 379 SER A N 1
ATOM 5928 C CA . SER A 1 379 ? 170.86500 182.52200 202.64000 1.000 9.64715 379 SER A CA 1
ATOM 5929 C C . SER A 1 379 ? 170.75700 182.78500 201.14300 1.000 9.64715 379 SER A C 1
ATOM 5930 O O . SER A 1 379 ? 169.65100 182.93800 200.60800 1.000 9.64715 379 SER A O 1
ATOM 5938 N N . GLY A 1 380 ? 171.89700 182.86000 200.45500 1.000 8.84068 380 GLY A N 1
ATOM 5939 C CA . GLY A 1 380 ? 171.86300 182.98300 199.00500 1.000 8.84068 380 GLY A CA 1
ATOM 5940 C C . GLY A 1 380 ? 171.10900 181.84600 198.34200 1.000 8.84068 380 GLY A C 1
ATOM 5941 O O . GLY A 1 380 ? 170.27900 182.06500 197.45500 1.000 8.84068 380 GLY A O 1
ATOM 5945 N N . LEU A 1 381 ? 171.39300 180.61100 198.76200 1.000 8.60019 381 LEU A N 1
ATOM 5946 C CA . LEU A 1 381 ? 170.70700 179.45800 198.18400 1.000 8.60019 381 LEU A CA 1
ATOM 5947 C C . LEU A 1 381 ? 169.20800 179.52800 198.44300 1.000 8.60019 381 LEU A C 1
ATOM 5948 O O . LEU A 1 381 ? 168.40000 179.19900 197.56700 1.000 8.60019 381 LEU A O 1
ATOM 5964 N N . ALA A 1 382 ? 168.81800 179.96200 199.64100 1.000 8.84925 382 ALA A N 1
ATOM 5965 C CA . ALA A 1 382 ? 167.40300 180.06100 199.97700 1.000 8.84925 382 ALA A CA 1
ATOM 5966 C C . ALA A 1 382 ? 166.70500 181.09900 199.10700 1.000 8.84925 382 ALA A C 1
ATOM 5967 O O . ALA A 1 382 ? 165.60400 180.86200 198.59800 1.000 8.84925 382 ALA A O 1
ATOM 5974 N N . LEU A 1 383 ? 167.30600 182.28300 198.97500 1.000 8.88576 383 LEU A N 1
ATOM 5975 C CA . LEU A 1 383 ? 166.73900 183.30700 198.10300 1.000 8.88576 383 LEU A CA 1
ATOM 5976 C C . LEU A 1 383 ? 166.63000 182.82100 196.66200 1.000 8.88576 383 LEU A C 1
ATOM 5977 O O . LEU A 1 383 ? 165.62800 183.08400 195.98200 1.000 8.88576 383 LEU A O 1
ATOM 5993 N N . MET A 1 384 ? 167.64600 182.10500 196.17800 1.000 9.15314 384 MET A N 1
ATOM 5994 C CA . MET A 1 384 ? 167.57800 181.57100 194.82200 1.000 9.15314 384 MET A CA 1
ATOM 5995 C C . MET A 1 384 ? 166.46400 180.54100 194.68100 1.000 9.15314 384 MET A C 1
ATOM 5996 O O . MET A 1 384 ? 165.80600 180.46900 193.63700 1.000 9.15314 384 MET A O 1
ATOM 6010 N N . GLY A 1 385 ? 166.23300 179.74100 195.72100 1.000 9.70147 385 GLY A N 1
ATOM 6011 C CA . GLY A 1 385 ? 165.09400 178.83600 195.70000 1.000 9.70147 385 GLY A CA 1
ATOM 6012 C C . GLY A 1 385 ? 163.76500 179.56600 195.66800 1.000 9.70147 385 GLY A C 1
ATOM 6013 O O . GLY A 1 385 ? 162.86800 179.22100 194.89400 1.000 9.70147 385 GLY A O 1
ATOM 6017 N N . PHE A 1 386 ? 163.62100 180.58800 196.51400 1.000 10.11116 386 PHE A N 1
ATOM 6018 C CA . PHE A 1 386 ? 162.38900 181.37100 196.53300 1.000 10.11116 386 PHE A CA 1
ATOM 6019 C C . PHE A 1 386 ? 162.11100 182.00400 195.17700 1.000 10.11116 386 PHE A C 1
ATOM 6020 O O . PHE A 1 386 ? 160.95600 182.07300 194.74000 1.000 10.11116 386 PHE A O 1
ATOM 6037 N N . ALA A 1 387 ? 163.15700 182.47500 194.49800 1.000 9.27962 387 ALA A N 1
ATOM 6038 C CA . ALA A 1 387 ? 162.96900 183.11700 193.20100 1.000 9.27962 387 ALA A CA 1
ATOM 6039 C C . ALA A 1 387 ? 162.25000 182.20800 192.20600 1.000 9.27962 387 ALA A C 1
ATOM 6040 O O . ALA A 1 387 ? 161.52200 182.69900 191.33600 1.000 9.27962 387 ALA A O 1
ATOM 6047 N N . GLU A 1 388 ? 162.44300 180.89100 192.31100 1.000 10.05295 388 GLU A N 1
ATOM 6048 C CA . GLU A 1 388 ? 161.90700 179.96700 191.31600 1.000 10.05295 388 GLU A CA 1
ATOM 6049 C C . GLU A 1 388 ? 160.38100 179.92100 191.26700 1.000 10.05295 388 GLU A C 1
ATOM 6050 O O . GLU A 1 388 ? 159.82600 179.53300 190.23300 1.000 10.05295 388 GLU A O 1
ATOM 6062 N N . LEU A 1 389 ? 159.68400 180.30500 192.33900 1.000 13.03533 389 LEU A N 1
ATOM 6063 C CA . LEU A 1 389 ? 158.22300 180.25000 192.32800 1.000 13.03533 389 LEU A CA 1
ATOM 6064 C C . LEU A 1 389 ? 157.57400 181.32400 191.46600 1.000 13.03533 389 LEU A C 1
ATOM 6065 O O . LEU A 1 389 ? 156.39000 181.19700 191.14100 1.000 13.03533 389 LEU A O 1
ATOM 6081 N N . PHE A 1 390 ? 158.29800 182.37200 191.09400 1.000 11.21949 390 PHE A N 1
ATOM 6082 C CA . PHE A 1 390 ? 157.71100 183.47900 190.35600 1.000 11.21949 390 PHE A CA 1
ATOM 6083 C C . PHE A 1 390 ? 157.91700 183.38000 188.85200 1.000 11.21949 390 PHE A C 1
ATOM 6084 O O . PHE A 1 390 ? 157.54900 184.31200 188.13200 1.000 11.21949 390 PHE A O 1
ATOM 6101 N N . ILE A 1 391 ? 158.49300 182.28600 188.35900 1.000 10.39787 391 ILE A N 1
ATOM 6102 C CA . ILE A 1 391 ? 158.88900 182.20900 186.95900 1.000 10.39787 391 ILE A CA 1
ATOM 6103 C C . ILE A 1 391 ? 158.04200 181.14600 186.26800 1.000 10.39787 391 ILE A C 1
ATOM 6104 O O . ILE A 1 391 ? 157.14200 181.47400 185.48800 1.000 10.39787 391 ILE A O 1
ATOM 6120 N N . ASP A 1 392 ? 158.32200 179.87100 186.53500 1.000 11.61579 392 ASP A N 1
ATOM 6121 C CA . ASP A 1 392 ? 157.59900 178.81300 185.83500 1.000 11.61579 392 ASP A CA 1
ATOM 6122 C C . ASP A 1 392 ? 156.10500 178.78600 186.13300 1.000 11.61579 392 ASP A C 1
ATOM 6123 O O . ASP A 1 392 ? 155.32000 178.62200 185.18300 1.000 11.61579 392 ASP A O 1
ATOM 6132 N N . PRO A 1 393 ? 155.64200 178.93400 187.37800 1.000 11.59660 393 PRO A N 1
ATOM 6133 C CA . PRO A 1 393 ? 154.18600 178.92000 187.59900 1.000 11.59660 393 PRO A CA 1
ATOM 6134 C C . PRO A 1 393 ? 153.45800 180.03800 186.88000 1.000 11.59660 393 PRO A C 1
ATOM 6135 O O . PRO A 1 393 ? 152.39000 179.80600 186.30300 1.000 11.59660 393 PRO A O 1
ATOM 6146 N N . VAL A 1 394 ? 154.03700 181.23800 186.85300 1.000 13.17427 394 VAL A N 1
ATOM 6147 C CA . VAL A 1 394 ? 153.39700 182.35700 186.17200 1.000 13.17427 394 VAL A CA 1
ATOM 6148 C C . VAL A 1 394 ? 153.39000 182.13400 184.66500 1.000 13.17427 394 VAL A C 1
ATOM 6149 O O . VAL A 1 394 ? 152.39600 182.41400 183.98300 1.000 13.17427 394 VAL A O 1
ATOM 6162 N N . ALA A 1 395 ? 154.47600 181.57500 184.13000 1.000 12.62087 395 ALA A N 1
ATOM 6163 C CA . ALA A 1 395 ? 154.53400 181.28400 182.70200 1.000 12.62087 395 ALA A CA 1
ATOM 6164 C C . ALA A 1 395 ? 153.49900 180.23900 182.30500 1.000 12.62087 395 ALA A C 1
ATOM 6165 O O . ALA A 1 395 ? 152.81000 180.39200 181.29100 1.000 12.62087 395 ALA A O 1
ATOM 6172 N N . ILE A 1 396 ? 153.40400 179.14600 183.06300 1.000 13.19841 396 ILE A N 1
ATOM 6173 C CA . ILE A 1 396 ? 152.44300 178.10600 182.70900 1.000 13.19841 396 ILE A CA 1
ATOM 6174 C C . ILE A 1 396 ? 151.01400 178.60500 182.90000 1.000 13.19841 396 ILE A C 1
ATOM 6175 O O . ILE A 1 396 ? 150.12100 178.27500 182.11300 1.000 13.19841 396 ILE A O 1
ATOM 6191 N N . ALA A 1 397 ? 150.77400 179.41700 183.93500 1.000 14.11775 397 ALA A N 1
ATOM 6192 C CA . ALA A 1 397 ? 149.46400 180.04000 184.10400 1.000 14.11775 397 ALA A CA 1
ATOM 6193 C C . ALA A 1 397 ? 149.10900 180.93500 182.92400 1.000 14.11775 397 ALA A C 1
ATOM 6194 O O . ALA A 1 397 ? 147.94300 181.00900 182.52100 1.000 14.11775 397 ALA A O 1
ATOM 6201 N N . GLN A 1 398 ? 150.10100 181.61600 182.34900 1.000 15.18865 398 GLN A N 1
ATOM 6202 C CA . GLN A 1 398 ? 149.82600 182.45900 181.19000 1.000 15.18865 398 GLN A CA 1
ATOM 6203 C C . GLN A 1 398 ? 149.58900 181.61800 179.94000 1.000 15.18865 398 GLN A C 1
ATOM 6204 O O . GLN A 1 398 ? 148.68500 181.91000 179.14900 1.000 15.18865 398 GLN A O 1
ATOM 6218 N N . ILE A 1 399 ? 150.38900 180.56900 179.74800 1.000 14.38716 399 ILE A N 1
ATOM 6219 C CA . ILE A 1 399 ? 150.22600 179.70100 178.58400 1.000 14.38716 399 ILE A CA 1
ATOM 6220 C C . ILE A 1 399 ? 148.85900 179.02500 178.60500 1.000 14.38716 399 ILE A C 1
ATOM 6221 O O . ILE A 1 399 ? 148.17500 178.94300 177.57800 1.000 14.38716 399 ILE A O 1
ATOM 6237 N N . THR A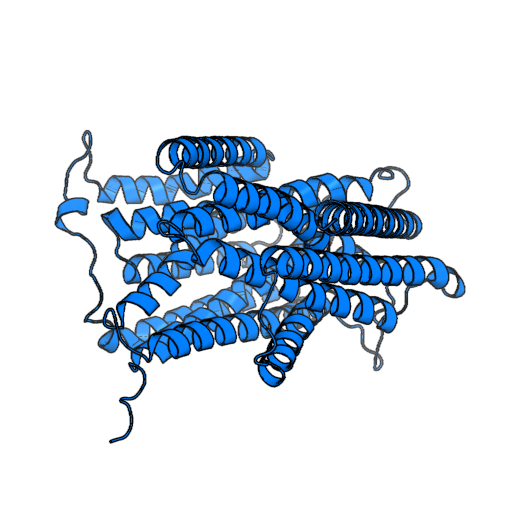 1 400 ? 148.44000 178.53100 179.77100 1.000 16.64956 400 THR A N 1
ATOM 6238 C CA . THR A 1 400 ? 147.20600 177.76600 179.90300 1.000 16.64956 400 THR A CA 1
ATOM 6239 C C . THR A 1 400 ? 145.95200 178.61300 179.69400 1.000 16.64956 400 THR A C 1
ATOM 6240 O O . THR A 1 400 ? 144.84200 178.07800 179.77100 1.000 16.64956 400 THR A O 1
ATOM 6251 N N . ARG A 1 401 ? 146.09000 179.89900 179.37200 1.000 18.17035 401 ARG A N 1
ATOM 6252 C CA . ARG A 1 401 ? 144.93400 180.68000 178.95200 1.000 18.17035 401 ARG A CA 1
ATOM 6253 C C . ARG A 1 401 ? 144.47100 180.32000 177.54800 1.000 18.17035 401 ARG A C 1
ATOM 6254 O O . ARG A 1 401 ? 143.34000 180.65500 177.18000 1.000 18.17035 401 ARG A O 1
ATOM 6275 N N . LEU A 1 402 ? 145.30700 179.65600 176.76000 1.000 19.22774 402 LEU A N 1
ATOM 6276 C CA . LEU A 1 402 ? 144.97800 179.32200 175.38400 1.000 19.22774 402 LEU A CA 1
ATOM 6277 C C . LEU A 1 402 ? 144.58500 177.85400 175.25200 1.000 19.22774 402 LEU A C 1
ATOM 6278 O O . LEU A 1 402 ? 144.88600 177.01700 176.10700 1.000 19.22774 402 LEU A O 1
ATOM 6294 N N . LYS A 1 403 ? 143.90400 177.55900 174.14900 1.000 22.96464 403 LYS A N 1
ATOM 6295 C CA . LYS A 1 403 ? 143.89900 176.23200 173.55900 1.000 22.96464 403 LYS A CA 1
ATOM 6296 C C . LYS A 1 403 ? 145.30100 175.91700 173.05300 1.000 22.96464 403 LYS A C 1
ATOM 6297 O O . LYS A 1 403 ? 146.19000 176.76600 173.10600 1.000 22.96464 403 LYS A O 1
ATOM 6316 N N . MET A 1 404 ? 145.54400 174.64600 172.72400 1.000 19.91846 404 MET A N 1
ATOM 6317 C CA . MET A 1 404 ? 146.85900 174.14900 172.31500 1.000 19.91846 404 MET A CA 1
ATOM 6318 C C . MET A 1 404 ? 147.93200 174.37000 173.37400 1.000 19.91846 404 MET A C 1
ATOM 6319 O O . MET A 1 404 ? 149.12500 174.25200 173.07700 1.000 19.91846 404 MET A O 1
ATOM 6333 N N . SER A 1 405 ? 147.53700 174.70000 174.60200 1.000 17.27569 405 SER A N 1
ATOM 6334 C CA . SER A 1 405 ? 148.49000 175.07300 175.63700 1.000 17.27569 405 SER A CA 1
ATOM 6335 C C . SER A 1 405 ? 149.39500 173.92100 176.06300 1.000 17.27569 405 SER A C 1
ATOM 6336 O O . SER A 1 405 ? 150.45000 174.17400 176.64900 1.000 17.27569 405 SER A O 1
ATOM 6344 N N . GLY A 1 406 ? 149.01900 172.67000 175.79200 1.000 15.48711 406 GLY A N 1
ATOM 6345 C CA . GLY A 1 406 ? 149.92300 171.56500 176.08200 1.000 15.48711 406 GLY A CA 1
ATOM 6346 C C . GLY A 1 406 ? 151.18700 171.54700 175.23800 1.000 15.48711 406 GLY A C 1
ATOM 6347 O O . GLY A 1 406 ? 152.28000 171.29700 175.75500 1.000 15.48711 406 GLY A O 1
ATOM 6351 N N . VAL A 1 407 ? 151.07400 171.85900 173.94700 1.000 13.62143 407 VAL A N 1
ATOM 6352 C CA . VAL A 1 407 ? 152.27000 171.90500 173.10800 1.000 13.62143 407 VAL A CA 1
ATOM 6353 C C . VAL A 1 407 ? 153.14200 173.10600 173.47000 1.000 13.62143 407 VAL A C 1
ATOM 6354 O O . VAL A 1 407 ? 154.37400 172.99800 173.52900 1.000 13.62143 407 VAL A O 1
ATOM 6367 N N . LEU A 1 408 ? 152.53100 174.27400 173.68300 1.000 13.95236 408 LEU A N 1
ATOM 6368 C CA . LEU A 1 408 ? 153.30300 175.43000 174.12800 1.000 13.95236 408 LEU A CA 1
ATOM 6369 C C . LEU A 1 408 ? 153.95100 175.18400 175.48600 1.000 13.95236 408 LEU A C 1
ATOM 6370 O O . LEU A 1 408 ? 155.06700 175.64800 175.73700 1.000 13.95236 408 LEU A O 1
ATOM 6386 N N . THR A 1 409 ? 153.27600 174.45100 176.37200 1.000 12.75458 409 THR A N 1
ATOM 6387 C CA . THR A 1 409 ? 153.88700 174.08100 177.64500 1.000 12.75458 409 THR A CA 1
ATOM 6388 C C . THR A 1 409 ? 155.08800 173.16900 177.43700 1.000 12.75458 409 THR A C 1
ATOM 6389 O O . THR A 1 409 ? 156.13300 173.34400 178.07800 1.000 12.75458 409 THR A O 1
ATOM 6400 N N . GLY A 1 410 ? 154.95200 172.18100 176.55400 1.000 11.15653 410 GLY A N 1
ATOM 6401 C CA . GLY A 1 410 ? 156.08800 171.33900 176.22200 1.000 11.15653 410 GLY A CA 1
ATOM 6402 C C . GLY A 1 410 ? 157.26600 172.13500 175.69400 1.000 11.15653 410 GLY A C 1
ATOM 6403 O O . GLY A 1 410 ? 158.40900 171.91600 176.09700 1.000 11.15653 410 GLY A O 1
ATOM 6407 N N . ILE A 1 411 ? 157.00100 173.07200 174.78300 1.000 10.61606 411 ILE A N 1
ATOM 6408 C CA . ILE A 1 411 ? 158.07500 173.89000 174.22200 1.000 10.61606 411 ILE A CA 1
ATOM 6409 C C . ILE A 1 411 ? 158.69600 174.79200 175.28500 1.000 10.61606 411 ILE A C 1
ATOM 6410 O O . ILE A 1 411 ? 159.91600 174.99000 175.30900 1.000 10.61606 411 ILE A O 1
ATOM 6426 N N . TYR A 1 412 ? 157.87700 175.36500 176.16800 1.000 10.43266 412 TYR A N 1
ATOM 6427 C CA . TYR A 1 412 ? 158.41600 176.19200 177.24300 1.000 10.43266 412 TYR A CA 1
ATOM 6428 C C . TYR A 1 412 ? 159.32200 175.38800 178.16500 1.000 10.43266 412 TYR A C 1
ATOM 6429 O O . TYR A 1 412 ? 160.41200 175.84500 178.53300 1.000 10.43266 412 TYR A O 1
ATOM 6447 N N . MET A 1 413 ? 158.89600 174.17900 178.53700 1.000 10.34295 413 MET A N 1
ATOM 6448 C CA . MET A 1 413 ? 159.73200 173.35300 179.39700 1.000 10.34295 413 MET A CA 1
ATOM 6449 C C . MET A 1 413 ? 160.97400 172.86800 178.66600 1.000 10.34295 413 MET A C 1
ATOM 6450 O O . MET A 1 413 ? 162.04400 172.77900 179.27200 1.000 10.34295 413 MET A O 1
ATOM 6464 N N . LEU A 1 414 ? 160.88200 172.66600 177.35100 1.000 8.07998 414 LEU A N 1
ATOM 6465 C CA . LEU A 1 414 ? 162.05400 172.25700 176.58900 1.000 8.07998 414 LEU A CA 1
ATOM 6466 C C . LEU A 1 414 ? 163.07700 173.37600 176.51300 1.000 8.07998 414 LEU A C 1
ATOM 6467 O O . LEU A 1 414 ? 164.27100 173.15000 176.74200 1.000 8.07998 414 LEU A O 1
ATOM 6483 N N . ALA A 1 415 ? 162.61900 174.60400 176.27900 1.000 8.53482 415 ALA A N 1
ATOM 6484 C CA . ALA A 1 415 ? 163.53700 175.73200 176.27000 1.000 8.53482 415 ALA A CA 1
ATOM 6485 C C . ALA A 1 415 ? 164.16900 175.91300 177.64200 1.000 8.53482 415 ALA A C 1
ATOM 6486 O O . ALA A 1 415 ? 165.38000 175.72000 177.80700 1.000 8.53482 415 ALA A O 1
ATOM 6493 N N . THR A 1 416 ? 163.34100 176.15600 178.66200 1.000 8.43910 416 THR A N 1
ATOM 6494 C CA . THR A 1 416 ? 163.88000 176.49500 179.97100 1.000 8.43910 416 THR A CA 1
ATOM 6495 C C . THR A 1 416 ? 164.61000 175.33700 180.63300 1.000 8.43910 416 THR A C 1
ATOM 6496 O O . THR A 1 416 ? 165.31900 175.56800 181.61800 1.000 8.43910 416 THR A O 1
ATOM 6507 N N . GLY A 1 417 ? 164.45700 174.10900 180.14100 1.000 7.29204 417 GLY A N 1
ATOM 6508 C CA . GLY A 1 417 ? 165.28900 173.02600 180.60900 1.000 7.29204 417 GLY A CA 1
ATOM 6509 C C . GLY A 1 417 ? 166.56500 172.89900 179.80800 1.000 7.29204 417 GLY A C 1
ATOM 6510 O O . GLY A 1 417 ? 167.64600 173.25000 180.28600 1.000 7.29204 417 GLY A O 1
ATOM 6514 N N . ALA A 1 418 ? 166.44100 172.40800 178.57100 1.000 6.54556 418 ALA A N 1
ATOM 6515 C CA . ALA A 1 418 ? 167.62500 172.04300 177.80300 1.000 6.54556 418 ALA A CA 1
ATOM 6516 C C . ALA A 1 418 ? 168.46000 173.26600 177.43900 1.000 6.54556 418 ALA A C 1
ATOM 6517 O O . ALA A 1 418 ? 169.68200 173.28000 177.64800 1.000 6.54556 418 ALA A O 1
ATOM 6524 N N . VAL A 1 419 ? 167.82000 174.31300 176.90800 1.000 6.62642 419 VAL A N 1
ATOM 6525 C CA . VAL A 1 419 ? 168.58000 175.48100 176.48300 1.000 6.62642 419 VAL A CA 1
ATOM 6526 C C . VAL A 1 419 ? 169.18700 176.17200 177.69100 1.000 6.62642 419 VAL A C 1
ATOM 6527 O O . VAL A 1 419 ? 170.34200 176.60700 177.65800 1.000 6.62642 419 VAL A O 1
ATOM 6540 N N . ALA A 1 420 ? 168.41000 176.30900 178.76500 1.000 6.55797 420 ALA A N 1
ATOM 6541 C CA . ALA A 1 420 ? 168.92200 176.97200 179.95600 1.000 6.55797 420 ALA A CA 1
ATOM 6542 C C . ALA A 1 420 ? 170.08300 176.20000 180.56900 1.000 6.55797 420 ALA A C 1
ATOM 6543 O O . ALA A 1 420 ? 171.05700 176.80500 181.02100 1.000 6.55797 420 ALA A O 1
ATOM 6550 N N . ASN A 1 421 ? 170.03100 174.86500 180.54900 1.000 6.09060 421 ASN A N 1
ATOM 6551 C CA . ASN A 1 421 ? 171.14000 174.08800 181.09700 1.000 6.09060 421 ASN A CA 1
ATOM 6552 C C . ASN A 1 421 ? 172.38800 174.18900 180.22800 1.000 6.09060 421 ASN A C 1
ATOM 6553 O O . ASN A 1 421 ? 173.50500 174.33800 180.74500 1.000 6.09060 421 ASN A O 1
ATOM 6564 N N . TRP A 1 422 ? 172.22400 174.14300 178.90600 1.000 5.62581 422 TRP A N 1
ATOM 6565 C CA . TRP A 1 422 ? 173.38700 174.25300 178.03300 1.000 5.62581 422 TRP A CA 1
ATOM 6566 C C . TRP A 1 422 ? 174.01000 175.64300 178.12000 1.000 5.62581 422 TRP A C 1
ATOM 6567 O O . TRP A 1 422 ? 175.23700 175.77800 178.20100 1.000 5.62581 422 TRP A O 1
ATOM 6588 N N . LEU A 1 423 ? 173.18300 176.69000 178.11200 1.000 6.16621 423 LEU A N 1
ATOM 6589 C CA . LEU A 1 423 ? 173.69400 178.04200 178.30200 1.000 6.16621 423 LEU A CA 1
ATOM 6590 C C . LEU A 1 423 ? 174.31400 178.23300 179.68100 1.000 6.16621 423 LEU A C 1
ATOM 6591 O O . LEU A 1 423 ? 175.27600 178.99200 179.82000 1.000 6.16621 423 LEU A O 1
ATOM 6607 N N . ALA A 1 424 ? 173.77900 177.57700 180.71300 1.000 6.16243 424 ALA A N 1
ATOM 6608 C CA . ALA A 1 424 ? 174.40900 177.63400 182.02700 1.000 6.16243 424 ALA A CA 1
ATOM 6609 C C . ALA A 1 424 ? 175.80000 177.02200 181.99600 1.000 6.16243 424 ALA A C 1
ATOM 6610 O O . ALA A 1 424 ? 176.74100 177.56800 182.58400 1.000 6.16243 424 ALA A O 1
ATOM 6617 N N . GLY A 1 425 ? 175.95700 175.90500 181.28600 1.000 6.07365 425 GLY A N 1
ATOM 6618 C CA . GLY A 1 425 ? 177.28000 175.32100 181.14300 1.000 6.07365 425 GLY A CA 1
ATOM 6619 C C . GLY A 1 425 ? 178.22500 176.20200 180.34700 1.000 6.07365 425 GLY A C 1
ATOM 6620 O O . GLY A 1 425 ? 179.41900 176.27700 180.64700 1.000 6.07365 425 GLY A O 1
ATOM 6624 N N . VAL A 1 426 ? 177.70400 176.88500 179.32800 1.000 6.34937 426 VAL A N 1
ATOM 6625 C CA . VAL A 1 426 ? 178.52900 177.80800 178.55100 1.000 6.34937 426 VAL A CA 1
ATOM 6626 C C . VAL A 1 426 ? 178.97700 178.98700 179.41000 1.000 6.34937 426 VAL A C 1
ATOM 6627 O O . VAL A 1 426 ? 180.15000 179.37600 179.39600 1.000 6.34937 426 VAL A O 1
ATOM 6640 N N . VAL A 1 427 ? 178.04700 179.57700 180.16200 1.000 7.08905 427 VAL A N 1
ATOM 6641 C CA . VAL A 1 427 ? 178.37300 180.71300 181.02300 1.000 7.08905 427 VAL A CA 1
ATOM 6642 C C . VAL A 1 427 ? 179.36600 180.30800 182.10400 1.000 7.08905 427 VAL A C 1
ATOM 6643 O O . VAL A 1 427 ? 180.29800 181.05600 182.42200 1.000 7.08905 427 VAL A O 1
ATOM 6656 N N . ALA A 1 428 ? 179.18300 179.12400 182.69200 1.000 7.35521 428 ALA A N 1
ATOM 6657 C CA . ALA A 1 428 ? 180.05800 178.67300 183.76700 1.000 7.35521 428 ALA A CA 1
ATOM 6658 C C . ALA A 1 428 ? 181.52000 178.58500 183.34900 1.000 7.35521 428 ALA A C 1
ATOM 6659 O O . ALA A 1 428 ? 182.39800 178.65500 184.21200 1.000 7.35521 428 ALA A O 1
ATOM 6666 N N . GLN A 1 429 ? 181.81100 178.44900 182.05500 1.000 7.71962 429 GLN A N 1
ATOM 6667 C CA . GLN A 1 429 ? 183.20100 178.46400 181.60900 1.000 7.71962 429 GLN A CA 1
ATOM 6668 C C . GLN A 1 429 ? 183.91800 179.76500 181.94800 1.000 7.71962 429 GLN A C 1
ATOM 6669 O O . GLN A 1 429 ? 185.15300 179.78900 181.96200 1.000 7.71962 429 GLN A O 1
ATOM 6683 N N . GLN A 1 430 ? 183.18300 180.84500 182.21600 1.000 10.75348 430 GLN A N 1
ATOM 6684 C CA . GLN A 1 430 ? 183.80000 182.09300 182.65000 1.000 10.75348 430 GLN A CA 1
ATOM 6685 C C . GLN A 1 430 ? 184.41900 182.01200 184.04300 1.000 10.75348 430 GLN A C 1
ATOM 6686 O O . GLN A 1 430 ? 185.21900 182.88800 184.39100 1.000 10.75348 430 GLN A O 1
ATOM 6700 N N . THR A 1 431 ? 184.10100 180.98700 184.84000 1.000 10.39161 431 THR A N 1
ATOM 6701 C CA . THR A 1 431 ? 184.79600 180.80100 186.11200 1.000 10.39161 431 THR A CA 1
ATOM 6702 C C . THR A 1 431 ? 186.22000 180.27200 185.94900 1.000 10.39161 431 THR A C 1
ATOM 6703 O O . THR A 1 431 ? 187.00700 180.36300 186.89800 1.000 10.39161 431 THR A O 1
ATOM 6714 N N . THR A 1 432 ? 186.57900 179.72700 184.78300 1.000 12.12895 432 THR A N 1
ATOM 6715 C CA . THR A 1 432 ? 187.75100 178.86300 184.65000 1.000 12.12895 432 THR A CA 1
ATOM 6716 C C . THR A 1 432 ? 188.68000 179.35300 183.54500 1.000 12.12895 432 THR A C 1
ATOM 6717 O O . THR A 1 432 ? 189.37300 178.55600 182.91100 1.000 12.12895 432 THR A O 1
ATOM 6728 N N . GLU A 1 433 ? 188.70100 180.66400 183.30000 1.000 19.73284 433 GLU A N 1
ATOM 6729 C CA . GLU A 1 433 ? 189.72400 181.23200 182.42700 1.000 19.73284 433 GLU A CA 1
ATOM 6730 C C . GLU A 1 433 ? 191.11700 181.07000 183.02000 1.000 19.73284 433 GLU A C 1
ATOM 6731 O O . GLU A 1 433 ? 192.10800 181.04400 182.28000 1.000 19.73284 433 GLU A O 1
ATOM 6743 N N . SER A 1 434 ? 191.21500 180.96800 184.34400 1.000 20.92042 434 SER A N 1
ATOM 6744 C CA . SER A 1 434 ? 192.49900 180.79800 185.02400 1.000 20.92042 434 SER A CA 1
ATOM 6745 C C . SER A 1 434 ? 192.74400 179.31900 185.32600 1.000 20.92042 434 SER A C 1
ATOM 6746 O O . SER A 1 434 ? 192.79800 178.87800 186.47600 1.000 20.92042 434 SER A O 1
ATOM 6754 N N . GLN A 1 435 ? 192.89300 178.54600 184.25100 1.000 20.54336 435 GLN A N 1
ATOM 6755 C CA . GLN A 1 435 ? 193.25300 177.14000 184.40300 1.000 20.54336 435 GLN A CA 1
ATOM 6756 C C . GLN A 1 435 ? 194.70600 176.98800 184.84400 1.000 20.54336 435 GLN A C 1
ATOM 6757 O O . GLN A 1 435 ? 195.00800 176.19200 185.74200 1.000 20.54336 435 GLN A O 1
ATOM 6771 N N . ILE A 1 436 ? 195.61600 177.74200 184.22500 1.000 22.39939 436 ILE A N 1
ATOM 6772 C CA . ILE A 1 436 ? 197.04400 177.52300 184.44100 1.000 22.39939 436 ILE A CA 1
ATOM 6773 C C . ILE A 1 436 ? 197.44500 177.86300 185.87500 1.000 22.39939 436 ILE A C 1
ATOM 6774 O O . ILE A 1 436 ? 198.25000 177.15500 186.49000 1.000 22.39939 436 ILE A O 1
ATOM 6790 N N . SER A 1 437 ? 196.89200 178.94400 186.43200 1.000 20.82940 437 SER A N 1
ATOM 6791 C CA . SER A 1 437 ? 197.23900 179.36600 187.78800 1.000 20.82940 437 SER A CA 1
ATOM 6792 C C . SER A 1 437 ? 196.68900 178.45700 188.88000 1.000 20.82940 437 SER A C 1
ATOM 6793 O O . SER A 1 437 ? 197.13400 178.56700 190.02700 1.000 20.82940 437 SER A O 1
ATOM 6801 N N . GLY A 1 438 ? 195.75800 177.56700 188.56300 1.000 17.21904 438 GLY A N 1
ATOM 6802 C CA . GLY A 1 438 ? 194.92200 176.94100 189.57000 1.000 17.21904 438 GLY A CA 1
ATOM 6803 C C . GLY A 1 438 ? 193.75200 177.79700 190.01500 1.000 17.21904 438 GLY A C 1
ATOM 6804 O O . GLY A 1 438 ? 193.80000 179.02800 189.95600 1.000 17.21904 438 GLY A O 1
ATOM 6808 N N . MET A 1 439 ? 192.69400 177.13400 190.47300 1.000 10.52863 439 MET A N 1
ATOM 6809 C CA . MET A 1 439 ? 191.50100 177.81300 190.96400 1.000 10.52863 439 MET A CA 1
ATOM 6810 C C . MET A 1 439 ? 191.75500 178.57900 192.25900 1.000 10.52863 439 MET A C 1
ATOM 6811 O O . MET A 1 439 ? 192.51400 178.13800 193.12600 1.000 10.52863 439 MET A O 1
ATOM 6825 N N . ALA A 1 440 ? 191.10300 179.73500 192.38200 1.000 9.25438 440 ALA A N 1
ATOM 6826 C CA . ALA A 1 440 ? 191.21500 180.58200 193.56100 1.000 9.25438 440 ALA A CA 1
ATOM 6827 C C . ALA A 1 440 ? 189.86700 181.24900 193.80400 1.000 9.25438 440 ALA A C 1
ATOM 6828 O O . ALA A 1 440 ? 189.03700 181.36800 192.89900 1.000 9.25438 440 ALA A O 1
ATOM 6835 N N . ILE A 1 441 ? 189.65500 181.67400 195.05200 1.000 8.90854 441 ILE A N 1
ATOM 6836 C CA . ILE A 1 441 ? 188.36000 182.21100 195.46900 1.000 8.90854 441 ILE A CA 1
ATOM 6837 C C . ILE A 1 441 ? 187.98800 183.47300 194.69400 1.000 8.90854 441 ILE A C 1
ATOM 6838 O O . ILE A 1 441 ? 186.80000 183.75000 194.47500 1.000 8.90854 441 ILE A O 1
ATOM 6854 N N . ALA A 1 442 ? 188.98300 184.26700 194.29000 1.000 9.04768 442 ALA A N 1
ATOM 6855 C CA . ALA A 1 442 ? 188.70900 185.48700 193.53500 1.000 9.04768 442 ALA A CA 1
ATOM 6856 C C . ALA A 1 442 ? 187.97800 185.21800 192.22500 1.000 9.04768 442 ALA A C 1
ATOM 6857 O O . ALA A 1 442 ? 187.17300 186.04900 191.78700 1.000 9.04768 442 ALA A O 1
ATOM 6864 N N . ALA A 1 443 ? 188.22600 184.07300 191.58800 1.000 8.59306 443 ALA A N 1
ATOM 6865 C CA . ALA A 1 443 ? 187.52000 183.76600 190.34700 1.000 8.59306 443 ALA A CA 1
ATOM 6866 C C . ALA A 1 443 ? 186.02500 183.60100 190.58800 1.000 8.59306 443 ALA A C 1
ATOM 6867 O O . ALA A 1 443 ? 185.20100 184.14200 189.83700 1.000 8.59306 443 ALA A O 1
ATOM 6874 N N . TYR A 1 444 ? 185.65400 182.91400 191.66900 1.000 8.19036 444 TYR A N 1
ATOM 6875 C CA . TYR A 1 444 ? 184.24200 182.78300 192.00400 1.000 8.19036 444 TYR A CA 1
ATOM 6876 C C . TYR A 1 444 ? 183.65800 184.11700 192.44500 1.000 8.19036 444 TYR A C 1
ATOM 6877 O O . TYR A 1 444 ? 182.49300 184.41500 192.15900 1.000 8.19036 444 TYR A O 1
ATOM 6895 N N . GLN A 1 445 ? 184.44500 184.93000 193.15100 1.000 9.71912 445 GLN A N 1
ATOM 6896 C CA . GLN A 1 445 ? 183.94400 186.23600 193.56500 1.000 9.71912 445 GLN A CA 1
ATOM 6897 C C . GLN A 1 445 ? 183.61800 187.10800 192.35500 1.000 9.71912 445 GLN A C 1
ATOM 6898 O O . GLN A 1 445 ? 182.55200 187.73800 192.30100 1.000 9.71912 445 GLN A O 1
ATOM 6912 N N . ARG A 1 446 ? 184.49200 187.10300 191.34300 1.000 9.97714 446 ARG A N 1
ATOM 6913 C CA . ARG A 1 446 ? 184.19500 187.82800 190.10900 1.000 9.97714 446 ARG A CA 1
ATOM 6914 C C . ARG A 1 446 ? 182.96500 187.25400 189.41900 1.000 9.97714 446 ARG A C 1
ATOM 6915 O O . ARG A 1 446 ? 182.09600 188.00100 188.95200 1.000 9.97714 446 ARG A O 1
ATOM 6936 N N . PHE A 1 447 ? 182.89000 185.92600 189.31400 1.000 8.06377 447 PHE A N 1
ATOM 6937 C CA . PHE A 1 447 ? 181.76500 185.31000 188.61700 1.000 8.06377 447 PHE A CA 1
ATOM 6938 C C . PHE A 1 447 ? 180.43700 185.69800 189.26100 1.000 8.06377 447 PHE A C 1
ATOM 6939 O O . PHE A 1 447 ? 179.49200 186.10300 188.57200 1.000 8.06377 447 PHE A O 1
ATOM 6956 N N . PHE A 1 448 ? 180.35200 185.59300 190.58800 1.000 8.11298 448 PHE A N 1
ATOM 6957 C CA . PHE A 1 448 ? 179.11400 185.93900 191.28000 1.000 8.11298 448 PHE A CA 1
ATOM 6958 C C . PHE A 1 448 ? 178.80000 187.42900 191.18800 1.000 8.11298 448 PHE A C 1
ATOM 6959 O O . PHE A 1 448 ? 177.63400 187.80800 191.00700 1.000 8.11298 448 PHE A O 1
ATOM 6976 N N . SER A 1 449 ? 179.81200 188.29500 191.29000 1.000 9.54868 449 SER A N 1
ATOM 6977 C CA . SER A 1 449 ? 179.55600 189.72400 191.12900 1.000 9.54868 449 SER A CA 1
ATOM 6978 C C . SER A 1 449 ? 178.98200 190.03300 189.75000 1.000 9.54868 449 SER A C 1
ATOM 6979 O O . SER A 1 449 ? 178.01200 190.79200 189.62100 1.000 9.54868 449 SER A O 1
ATOM 6987 N N . GLN A 1 450 ? 179.56900 189.45000 188.70300 1.000 10.19138 450 GLN A N 1
ATOM 6988 C CA . GLN A 1 450 ? 179.07500 189.68900 187.35000 1.000 10.19138 450 GLN A CA 1
ATOM 6989 C C . GLN A 1 450 ? 177.66200 189.14800 187.15800 1.000 10.19138 450 GLN A C 1
ATOM 6990 O O . GLN A 1 450 ? 176.82500 189.79200 186.51000 1.000 10.19138 450 GLN A O 1
ATOM 7004 N N . MET A 1 451 ? 177.37700 187.96200 187.70300 1.000 9.79055 451 MET A N 1
ATOM 7005 C CA . MET A 1 451 ? 176.02100 187.43000 187.61000 1.000 9.79055 451 MET A CA 1
ATOM 7006 C C . MET A 1 451 ? 175.01200 188.34600 188.29500 1.000 9.79055 451 MET A C 1
ATOM 7007 O O . MET A 1 451 ? 173.94200 188.62900 187.73900 1.000 9.79055 451 MET A O 1
ATOM 7021 N N . GLY A 1 452 ? 175.35000 188.85400 189.48100 1.000 9.83599 452 GLY A N 1
ATOM 7022 C CA . GLY A 1 452 ? 174.48400 189.82900 190.13000 1.000 9.83599 452 GLY A CA 1
ATOM 7023 C C . GLY A 1 452 ? 174.24800 191.06600 189.28200 1.000 9.83599 452 GLY A C 1
ATOM 7024 O O . GLY A 1 452 ? 173.11400 191.54000 189.14500 1.000 9.83599 452 GLY A O 1
ATOM 7028 N N . GLU A 1 453 ? 175.32900 191.63300 188.74300 1.000 11.27364 453 GLU A N 1
ATOM 7029 C CA . GLU A 1 453 ? 175.21800 192.85800 187.95600 1.000 11.27364 453 GLU A CA 1
ATOM 7030 C C . GLU A 1 453 ? 174.31600 192.65300 186.74200 1.000 11.27364 453 GLU A C 1
ATOM 7031 O O . GLU A 1 453 ? 173.43200 193.47400 186.46100 1.000 11.27364 453 GLU A O 1
ATOM 7043 N N . TRP A 1 454 ? 174.51000 191.54600 186.02100 1.000 11.30328 454 TRP A N 1
ATOM 7044 C CA . TRP A 1 454 ? 173.65600 191.27300 184.86900 1.000 11.30328 454 TRP A CA 1
ATOM 7045 C C . TRP A 1 454 ? 172.21100 191.04200 185.29100 1.000 11.30328 454 TRP A C 1
ATOM 7046 O O . TRP A 1 454 ? 171.28000 191.44500 184.58100 1.000 11.30328 454 TRP A O 1
ATOM 7067 N N . THR A 1 455 ? 171.99400 190.41600 186.44900 1.000 10.96104 455 THR A N 1
ATOM 7068 C CA . THR A 1 455 ? 170.62300 190.17200 186.87600 1.000 10.96104 455 THR A CA 1
ATOM 7069 C C . THR A 1 455 ? 169.90900 191.48400 187.16600 1.000 10.96104 455 THR A C 1
ATOM 7070 O O . THR A 1 455 ? 168.75300 191.67200 186.76900 1.000 10.96104 455 THR A O 1
ATOM 7081 N N . LEU A 1 456 ? 170.58400 192.40200 187.86200 1.000 11.68297 456 LEU A N 1
ATOM 7082 C CA . LEU A 1 456 ? 169.98800 193.71100 188.11000 1.000 11.68297 456 LEU A CA 1
ATOM 7083 C C . LEU A 1 456 ? 169.79900 194.51300 186.82600 1.000 11.68297 456 LEU A C 1
ATOM 7084 O O . LEU A 1 456 ? 168.82700 195.26700 186.71200 1.000 11.68297 456 LEU A O 1
ATOM 7100 N N . ALA A 1 457 ? 170.67600 194.33400 185.83500 1.000 12.49655 457 ALA A N 1
ATOM 7101 C CA . ALA A 1 457 ? 170.45100 194.97000 184.53900 1.000 12.49655 457 ALA A CA 1
ATOM 7102 C C . ALA A 1 457 ? 169.17500 194.46100 183.87200 1.000 12.49655 457 ALA A C 1
ATOM 7103 O O . ALA A 1 457 ? 168.36500 195.25000 183.36700 1.000 12.49655 457 ALA A O 1
ATOM 7110 N N . CYS A 1 458 ? 168.97000 193.14200 183.87400 1.000 14.58695 458 CYS A N 1
ATOM 7111 C CA . CYS A 1 458 ? 167.74800 192.59500 183.28600 1.000 14.58695 458 CYS A CA 1
ATOM 7112 C C . CYS A 1 458 ? 166.50900 193.03200 184.06000 1.000 14.58695 458 CYS A C 1
ATOM 7113 O O . CYS A 1 458 ? 165.47300 193.35300 183.46200 1.000 14.58695 458 CYS A O 1
ATOM 7121 N N . VAL A 1 459 ? 166.60100 193.06500 185.39100 1.000 13.39504 459 VAL A N 1
ATOM 7122 C CA . VAL A 1 459 ? 165.49800 193.57100 186.20500 1.000 13.39504 459 VAL A CA 1
ATOM 7123 C C . VAL A 1 459 ? 165.14800 194.99400 185.79100 1.000 13.39504 459 VAL A C 1
ATOM 7124 O O . VAL A 1 459 ? 163.97400 195.33100 185.58500 1.000 13.39504 459 VAL A O 1
ATOM 7137 N N . ALA A 1 460 ? 166.15800 195.86200 185.70900 1.000 15.81664 460 ALA A N 1
ATOM 7138 C CA . ALA A 1 460 ? 165.91200 197.25500 185.36000 1.000 15.81664 460 ALA A CA 1
ATOM 7139 C C . ALA A 1 460 ? 165.25800 197.37000 183.98900 1.000 15.81664 460 ALA A C 1
ATOM 7140 O O . ALA A 1 460 ? 164.28200 198.10700 183.81700 1.000 15.81664 460 ALA A O 1
ATOM 7147 N N . ILE A 1 461 ? 165.79000 196.65600 182.99600 1.000 16.10941 461 ILE A N 1
ATOM 7148 C CA . ILE A 1 461 ? 165.21000 196.71400 181.65500 1.000 16.10941 461 ILE A CA 1
ATOM 7149 C C . ILE A 1 461 ? 163.74300 196.29800 181.68200 1.000 16.10941 461 ILE A C 1
ATOM 7150 O O . ILE A 1 461 ? 162.87000 196.98800 181.13200 1.000 16.10941 461 ILE A O 1
ATOM 7166 N N . ILE A 1 462 ? 163.44500 195.17200 182.33500 1.000 15.57694 462 ILE A N 1
ATOM 7167 C CA . ILE A 1 462 ? 162.06900 194.67900 182.36800 1.000 15.57694 462 ILE A CA 1
ATOM 7168 C C . ILE A 1 462 ? 161.14900 195.69500 183.03100 1.000 15.57694 462 ILE A C 1
ATOM 7169 O O . ILE A 1 462 ? 160.09500 196.04500 182.48900 1.000 15.57694 462 ILE A O 1
ATOM 7185 N N . VAL A 1 463 ? 161.52200 196.17000 184.22000 1.000 19.21697 463 VAL A N 1
ATOM 7186 C CA . VAL A 1 463 ? 160.66000 197.09600 184.95300 1.000 19.21697 463 VAL A CA 1
ATOM 7187 C C . VAL A 1 463 ? 160.44500 198.37600 184.15200 1.000 19.21697 463 VAL A C 1
ATOM 7188 O O . VAL A 1 463 ? 159.31700 198.88000 184.03100 1.000 19.21697 463 VAL A O 1
ATOM 7201 N N . VAL A 1 464 ? 161.52800 198.92300 183.59700 1.000 21.23014 464 VAL A N 1
ATOM 7202 C CA . VAL A 1 464 ? 161.44500 200.17800 182.86200 1.000 21.23014 464 VAL A CA 1
ATOM 7203 C C . VAL A 1 464 ? 160.50300 200.04400 181.67500 1.000 21.23014 464 VAL A C 1
ATOM 7204 O O . VAL A 1 464 ? 159.61300 200.87500 181.48000 1.000 21.23014 464 VAL A O 1
ATOM 7217 N N . LEU A 1 465 ? 160.68700 199.00400 180.85700 1.000 23.33707 465 LEU A N 1
ATOM 7218 C CA . LEU A 1 465 ? 159.79300 198.82200 179.71700 1.000 23.33707 465 LEU A CA 1
ATOM 7219 C C . LEU A 1 465 ? 158.35400 198.56900 180.15900 1.000 23.33707 465 LEU A C 1
ATOM 7220 O O . LEU A 1 465 ? 157.41200 199.11800 179.57200 1.000 23.33707 465 LEU A O 1
ATOM 7236 N N . ALA A 1 466 ? 158.16200 197.74600 181.19200 1.000 25.19427 466 ALA A N 1
ATOM 7237 C CA . ALA A 1 466 ? 156.81300 197.39600 181.62200 1.000 25.19427 466 ALA A CA 1
ATOM 7238 C C . ALA A 1 466 ? 156.03400 198.61300 182.09900 1.000 25.19427 466 ALA A C 1
ATOM 7239 O O . ALA A 1 466 ? 154.82700 198.72000 181.85100 1.000 25.19427 466 ALA A O 1
ATOM 7246 N N . PHE A 1 467 ? 156.70000 199.54700 182.78100 1.000 29.07273 467 PHE A N 1
ATOM 7247 C CA . PHE A 1 467 ? 156.00400 200.77100 183.17400 1.000 29.07273 467 PHE A CA 1
ATOM 7248 C C . PHE A 1 467 ? 155.92200 201.79100 182.04200 1.000 29.07273 467 PHE A C 1
ATOM 7249 O O . PHE A 1 467 ? 154.89800 202.46700 181.89500 1.000 29.07273 467 PHE A O 1
ATOM 7266 N N . ALA A 1 468 ? 156.97500 201.92600 181.23300 1.000 31.40255 468 ALA A N 1
ATOM 7267 C CA . ALA A 1 468 ? 156.93200 202.86700 180.12000 1.000 31.40255 468 ALA A CA 1
ATOM 7268 C C . ALA A 1 468 ? 155.81900 202.52800 179.13900 1.000 31.40255 468 ALA A C 1
ATOM 7269 O O . ALA A 1 468 ? 155.26000 203.42800 178.50100 1.000 31.40255 468 ALA A O 1
ATOM 7276 N N . THR A 1 469 ? 155.48000 201.24700 179.00500 1.000 34.49114 469 THR A N 1
ATOM 7277 C CA . THR A 1 469 ? 154.36700 200.84100 178.15700 1.000 34.49114 469 THR A CA 1
ATOM 7278 C C . THR A 1 469 ? 153.00900 200.98600 178.83200 1.000 34.49114 469 THR A C 1
ATOM 7279 O O . THR A 1 469 ? 151.98800 200.74600 178.17700 1.000 34.49114 469 THR A O 1
ATOM 7290 N N . ARG A 1 470 ? 152.96000 201.36500 180.11000 1.000 38.55326 470 ARG A N 1
ATOM 7291 C CA . ARG A 1 470 ? 151.67000 201.62200 180.74200 1.000 38.55326 470 ARG A CA 1
ATOM 7292 C C . ARG A 1 470 ? 151.13700 203.00300 180.38100 1.000 38.55326 470 ARG A C 1
ATOM 7293 O O . ARG A 1 470 ? 149.93300 203.16400 180.15100 1.000 38.55326 470 ARG A O 1
ATOM 7314 N N . PHE A 1 471 ? 152.00700 204.00600 180.32800 1.000 44.84142 471 PHE A N 1
ATOM 7315 C CA . PHE A 1 471 ? 151.59100 205.35900 179.97500 1.000 44.84142 471 PHE A CA 1
ATOM 7316 C C . PHE A 1 471 ? 151.29600 205.46400 178.48100 1.000 44.84142 471 PHE A C 1
ATOM 7317 O O . PHE A 1 471 ? 150.31600 206.08600 178.07100 1.000 44.84142 471 PHE A O 1
#

Solvent-accessible surface area: 22701 Å² total; per-residue (Å²): 247,201,116,94,87,45,28,142,2,0,116,55,0,24,18,0,10,47,68,1,30,17,2,13,72,0,0,35,3,2,0,0,8,0,0,27,115,84,31,59,27,77,13,65,60,1,0,36,1,4,8,6,1,2,4,2,1,85,8,8,18,58,91,3,18,138,27,0,102,149,21,23,0,17,51,46,0,0,41,34,0,0,84,21,4,16,89,0,2,73,34,1,12,145,40,24,120,36,46,120,11,0,10,51,0,0,0,12,1,0,18,0,12,2,24,0,70,32,1,4,44,61,0,0,11,68,33,16,112,177,134,34,172,58,99,117,35,0,58,65,79,12,141,33,1,4,17,88,0,18,40,42,0,4,64,34,0,2,51,9,11,90,163,132,27,53,92,48,0,0,56,67,0,2,28,0,0,92,79,0,3,98,59,4,68,80,0,121,154,48,2,132,97,9,93,62,75,60,141,181,32,28,81,56,94,118,164,92,70,35,22,134,19,90,34,81,57,76,98,86,105,24,13,79,103,15,5,87,13,2,85,66,72,122,7,23,166,46,13,57,99,22,53,108,94,15,52,107,51,20,46,161,17,25,125,143,68,79,126,72,106,194,36,2,135,73,4,42,87,3,25,122,14,0,12,67,0,30,10,19,16,24,0,20,8,3,0,1,1,2,0,0,27,69,37,3,68,29,102,28,186,154,113,78,35,11,6,2,31,7,36,5,30,51,15,75,5,24,52,110,11,25,86,58,76,75,193,97,87,67,110,114,103,162,64,77,52,62,26,104,13,26,55,90,0,5,95,0,5,74,25,0,0,40,0,0,65,53,0,4,93,6,3,112,108,6,93,90,135,51,79,1,60,44,41,39,0,63,49,0,10,23,45,11,0,62,0,34,24,39,0,26,69,15,0,44,67,35,0,85,173,30,189,52,22,59,65,3,36,35,12,0,81,23,16,8,3,0,28,0,4,101,55,4,5,73,38,0,56,90,2,17,148,44,90,181,94,37,54,51,46,61,18,0,31,115,5,0,22,59,4,0,90,138,3,77,50,39,18,51,100,24,44,93,110,15,76,64,111,166,213

InterPro domains:
  IPR000109 Proton-dependent oligopeptide transporter family [PF00854] (76-441)
  IPR005279 Dipeptide/tripeptide permease [TIGR00924] (6-457)
  IPR005279 Dipeptide/tripeptide permease [cd17346] (7-467)
  IPR018456 PTR2 family proton/oligopeptide symporter, conserved site [PS01022] (64-88)
  IPR018456 PTR2 family proton/oligopeptide symporter, conserved site [PS01023] (139-151)
  IPR020846 Major facilitator superfamily domain [PS50850] (9-478)
  IPR036259 MFS transporter superfamily [G3DSA:1.20.1250.20] (1-480)
  IPR036259 MFS transporter superfamily [SSF103473] (4-290)
  IPR036259 MFS transporter superfamily [SSF103473] (213-472)
  IPR050171 Major Facilitator Superfamily (MFS) Transporters [PTHR23517] (4-470)

Organism: Escherichia coli (strain K12) (NCBI:txid83333)

Nearest PDB structures (foldseek):
  7zc2-assembly1_A  TM=1.002E+00  e=1.540E-61  Escherichia coli
  4q65-assembly1_A  TM=9.486E-01  e=1.259E-32  Escherichia coli K-12
  8b17-assembly1_A  TM=8.895E-01  e=9.757E-21  Escherichia coli
  4w6v-assembly1_A  TM=8.146E-01  e=4.784E-21  Yersinia enterocolitica subsp. palearctica YE-P4
  5oxn-assembly1_A  TM=8.040E-01  e=4.413E-20  Streptococcus thermophilus LMG 18311

Radius of gyration: 22.65 Å; Cα contacts (8 Å, |Δi|>4): 624; chains: 1; bounding box: 70×62×59 Å

GO terms:
  GO:0005886 plasma membrane (C, IDA)
  GO:0071916 dipeptide transmembrane transporter activity (F, IMP)
  GO:0015333 peptide:proton symporter activity (F, IMP)
  GO:0035442 dipeptide transmembrane transport (P, IMP)
  GO:0035443 tripeptide transmembrane transport (P, IMP)
  GO:0042937 tripeptide transmembrane transporter activity (F, IMP)
  GO:0015078 proton transmembrane transporter activity (F, IMP)
  GO:1902600 proton transmembrane transport (P, IMP)

Foldseek 3Di:
DDDDDDQPLLVLLLLLLLLLLLLVLQCLLCQLVLCCPQVPDDLLLSLLLSLLLQQLLLVLLVVLVVCCVPFAPLVRLQLQLLVLLLVLLLLCLVDSRDVLSVLLSSLSNSNSSSSHDVSSLVLQVQVDDPPDPCSVVSVVSSVVSSLNSNLPNLQVLLVLCVVPNNSRSSVVSSVSSVVSSVSSVVPVVSCPVGDGGDPVQQQDDDDNHRNVVVVVVCSVCSSVVSSVCSVVVVSVVVLVVVVVVLVVVLVVVCVVCVVCNVLSVLLVVLLVLLLQLLLLLLCVSRVLLVLCVPFAQQDDPNDGDGSSNLSSLLSVLQVVLVVVCVVVPDPPCDDPNSLVLLVLLLVLLLLLLVLLVLVLVQLVVCVVPRGGYPVSNSSSSSSNSNSVVSRLVSSLVSLVVDPVSVSSNSSSSSSSRNVSSSSSSVLCCQLCPPVPVDHDSVSSSVSSVVSSVVSVVVSVVSVVVSVVVVD

Secondary structure (DSSP, 8-state):
-PPPPPPTHHHHHHHHHHHHHHHHHHHHHHHHHHHHHTT---HHHHHHHHHHHHHHHHHHHHHHHHHIIIII-HHHHHHHHHHHHHHHHHHHHH-SS-HHHHHHHHHHHHHHHHHHHHHHHHHHHHTS-TT-THHHHHHHHHHHHHHHHHHHHHHHHHHHHHHH-HHHHHHHHHHHHHHHHHHHHHTGGG-TTSPPP-HHHHTSEETTEEHHHHHHHHHHHHHHHHHHHHHTT-HHHHHHHHHHHHHHHHHHHHHH-GGGHHHHHHHHHHHHHHHHHHHHHTTTTTHHHHHHHHHB--EETTEE--GGGHHHHHHHHHHHHHHHHHHT--TT--S-HHHHHHHHHHHHHHHHHHHHHHHHHHHHHGGGTSSB-HHHHHHHHHHHHHHGGGTHHHHHHHHTTSTTHHHHHHHHHHIIIIIHHHHHHHHHGGGGS--TT---HHHHHHHHHHHHHHHHHHHHHHHHHHHHTT-

Sequence (471 aa):
MKTPSQPRAIYYIVAIQIWEYFSFYGMRALLILYLTHQLGFDDNHAISLFSAYASLVYVTPILGGWLADRLLGNRTAVIAGALLMTLGHVVLGIDTNSTFSLYLALAIIICGYGLFKSNISCLLGELYDENDHRRDGGFSLLYAAGNIGSIAAPIACGLAAQWYGWHVGFALAGGGMFIGLLIFLSGHRHFQSTRSMDKKALTSVKFALPVWSWLVVMLCLAPVFFTLLLENDWSGYLLAIVCLIAAQIIARMMIKFPEHRRALWQIVLLMFVGTLFWVLAQQGGSTISLFIDRFVNRQAFNIEVPTALFQSVNAIAVMLAGVVLAWLASPESRGNSTLRVWLKFAFGLLLMACGFMLLAFDARHAAADGQASMGVMISGLALMGFAELFIDPVAIAQITRLKMSGVLTGIYMLATGAVANWLAGVVAQQTTESQISGMAIAAYQRFFSQMGEWTLACVAIIVVLAFATRF